Protein AF-A0A077MEY8-F1 (afdb_monomer)

Structure (mmCIF, N/CA/C/O backbone):
data_AF-A0A077MEY8-F1
#
_entry.id   AF-A0A077MEY8-F1
#
loop_
_atom_site.group_PDB
_atom_site.id
_atom_site.type_symbol
_atom_site.label_atom_id
_atom_site.label_alt_id
_atom_site.label_comp_id
_atom_site.label_asym_id
_atom_site.label_entity_id
_atom_site.label_seq_id
_atom_site.pdbx_PDB_ins_code
_atom_site.Cartn_x
_atom_site.Cartn_y
_atom_site.Cartn_z
_atom_site.occupancy
_atom_site.B_iso_or_equiv
_atom_site.auth_seq_id
_atom_site.auth_comp_id
_atom_site.auth_asym_id
_atom_site.auth_atom_id
_atom_site.pdbx_PDB_model_num
ATOM 1 N N . MET A 1 1 ? -68.584 -35.052 -58.920 1.00 39.81 1 MET A N 1
ATOM 2 C CA . MET A 1 1 ? -67.576 -35.785 -59.720 1.00 39.81 1 MET A CA 1
ATOM 3 C C . MET A 1 1 ? -66.866 -34.718 -60.552 1.00 39.81 1 MET A C 1
ATOM 5 O O . MET A 1 1 ? -67.579 -33.983 -61.213 1.00 39.81 1 MET A O 1
ATOM 9 N N . THR A 1 2 ? -65.559 -34.453 -60.459 1.00 39.47 2 THR A N 1
ATOM 10 C CA . THR A 1 2 ? -64.438 -35.268 -59.944 1.00 39.47 2 THR A CA 1
ATOM 11 C C . THR A 1 2 ? -63.287 -34.357 -59.454 1.00 39.47 2 THR A C 1
ATOM 13 O O . THR A 1 2 ? -63.097 -33.269 -59.985 1.00 39.47 2 THR A O 1
ATOM 16 N N . ARG A 1 3 ? -62.522 -34.797 -58.446 1.00 39.44 3 ARG A N 1
ATOM 17 C CA . ARG A 1 3 ? -61.187 -34.290 -58.014 1.00 39.44 3 ARG A CA 1
ATOM 18 C C . ARG A 1 3 ? -60.183 -35.446 -58.288 1.00 39.44 3 ARG A C 1
ATOM 20 O O . ARG A 1 3 ? -60.694 -36.564 -58.386 1.00 39.44 3 ARG A O 1
ATOM 27 N N . PRO A 1 4 ? -58.833 -35.302 -58.299 1.00 62.16 4 PRO A N 1
ATOM 28 C CA . PRO A 1 4 ? -57.996 -34.123 -57.996 1.00 62.16 4 PRO A CA 1
ATOM 29 C C . PRO A 1 4 ? -56.736 -33.936 -58.896 1.00 62.16 4 PRO A C 1
ATOM 31 O O . PRO A 1 4 ? -56.461 -34.767 -59.747 1.00 62.16 4 PRO A O 1
ATOM 34 N N . GLN A 1 5 ? -55.935 -32.880 -58.661 1.00 42.25 5 GLN A N 1
ATOM 35 C CA . GLN A 1 5 ? -54.498 -32.912 -58.265 1.00 42.25 5 GLN A CA 1
ATOM 36 C C . GLN A 1 5 ? -53.848 -31.508 -58.369 1.00 42.25 5 GLN A C 1
ATOM 38 O O . GLN A 1 5 ? -54.302 -30.672 -59.143 1.00 42.25 5 GLN A O 1
ATOM 43 N N . GLY A 1 6 ? -52.842 -31.236 -57.524 1.00 35.75 6 GLY A N 1
ATOM 44 C CA . GLY A 1 6 ? -51.977 -30.034 -57.566 1.00 35.75 6 GLY A CA 1
ATOM 45 C C . GLY A 1 6 ? -50.615 -30.340 -58.230 1.00 35.75 6 GLY A C 1
ATOM 46 O O . GLY A 1 6 ? -50.599 -31.279 -59.027 1.00 35.75 6 GLY A O 1
ATOM 47 N N . PRO A 1 7 ? -49.479 -29.673 -57.888 1.00 57.72 7 PRO A N 1
ATOM 48 C CA . PRO A 1 7 ? -49.226 -28.926 -56.640 1.00 57.72 7 PRO A CA 1
ATOM 49 C C . PRO A 1 7 ? -48.377 -27.618 -56.752 1.00 57.72 7 PRO A C 1
ATOM 51 O O . PRO A 1 7 ? -48.021 -27.193 -57.840 1.00 57.72 7 PRO A O 1
ATOM 54 N N . HIS A 1 8 ? -48.074 -27.026 -55.582 1.00 40.44 8 HIS A N 1
ATOM 55 C CA . HIS A 1 8 ? -46.965 -26.112 -55.204 1.00 40.44 8 HIS A CA 1
ATOM 56 C C . HIS A 1 8 ? -46.413 -25.047 -56.184 1.00 40.44 8 HIS A C 1
ATOM 58 O O . HIS A 1 8 ? -45.746 -25.384 -57.152 1.00 40.44 8 HIS A O 1
ATOM 64 N N . ASP A 1 9 ? -46.447 -23.773 -55.759 1.00 40.12 9 ASP A N 1
ATOM 65 C CA . ASP A 1 9 ? -45.249 -23.140 -55.160 1.00 40.12 9 ASP A CA 1
ATOM 66 C C . ASP A 1 9 ? -45.640 -22.027 -54.154 1.00 40.12 9 ASP A C 1
ATOM 68 O O . ASP A 1 9 ? -46.810 -21.639 -54.080 1.00 40.12 9 ASP A O 1
ATOM 72 N N . ALA A 1 10 ? -44.698 -21.567 -53.325 1.00 42.78 10 ALA A N 1
ATOM 73 C CA . ALA A 1 10 ? -44.913 -20.656 -52.200 1.00 42.78 10 ALA A CA 1
ATOM 74 C C . ALA A 1 10 ? -44.382 -19.230 -52.448 1.00 42.78 10 ALA A C 1
ATOM 76 O O . ALA A 1 10 ? -43.320 -19.030 -53.029 1.00 42.78 10 ALA A O 1
ATOM 77 N N . GLY A 1 11 ? -45.085 -18.225 -51.915 1.00 35.19 11 GLY A N 1
ATOM 78 C CA . GLY A 1 11 ? -44.657 -16.822 -51.933 1.00 35.19 11 GLY A CA 1
ATOM 79 C C . GLY A 1 11 ? -45.230 -16.059 -50.740 1.00 35.19 11 GLY A C 1
ATOM 80 O O . GLY A 1 11 ? -46.424 -15.777 -50.694 1.00 35.19 11 GLY A O 1
ATOM 81 N N . VAL A 1 12 ? -44.384 -15.763 -49.752 1.00 43.75 12 VAL A N 1
ATOM 82 C CA . VAL A 1 12 ? -44.770 -15.105 -48.491 1.00 43.75 12 VAL A CA 1
ATOM 83 C C . VAL A 1 12 ? -45.007 -13.602 -48.717 1.00 43.75 12 VAL A C 1
ATOM 85 O O . VAL A 1 12 ? -44.086 -12.925 -49.177 1.00 43.75 12 VAL A O 1
ATOM 88 N N . PRO A 1 13 ? -46.182 -13.037 -48.372 1.00 45.41 13 PRO A N 1
ATOM 89 C CA . PRO A 1 13 ? -46.386 -11.591 -48.391 1.00 45.41 13 PRO A CA 1
ATOM 90 C C . PRO A 1 13 ? -45.717 -10.927 -47.177 1.00 45.41 13 PRO A C 1
ATOM 92 O O . PRO A 1 13 ? -45.800 -11.418 -46.050 1.00 45.41 13 PRO A O 1
ATOM 95 N N . GLY A 1 14 ? -45.037 -9.803 -47.413 1.00 36.78 14 GLY A N 1
ATOM 96 C CA . GLY A 1 14 ? -44.231 -9.120 -46.402 1.00 36.78 14 GLY A CA 1
ATOM 97 C C . GLY A 1 14 ? -45.056 -8.485 -45.281 1.00 36.78 14 GLY A C 1
ATOM 98 O O . GLY A 1 14 ? -46.009 -7.751 -45.533 1.00 36.78 14 GLY A O 1
ATOM 99 N N . GLY A 1 15 ? -44.637 -8.714 -44.035 1.00 36.81 15 GLY A N 1
ATOM 100 C CA . GLY A 1 15 ? -45.127 -7.958 -42.887 1.00 36.81 15 GLY A CA 1
ATOM 101 C C . GLY A 1 15 ? -44.594 -6.526 -42.921 1.00 36.81 15 GLY A C 1
ATOM 102 O O . GLY A 1 15 ? -43.380 -6.315 -42.923 1.00 36.81 15 GLY A O 1
ATOM 103 N N . ALA A 1 16 ? -45.498 -5.546 -42.930 1.00 43.12 16 ALA A N 1
ATOM 104 C CA . ALA A 1 16 ? -45.137 -4.148 -42.741 1.00 43.12 16 ALA A CA 1
ATOM 105 C C . ALA A 1 16 ? -44.470 -3.978 -41.366 1.00 43.12 16 ALA A C 1
ATOM 107 O O . ALA A 1 16 ? -45.049 -4.335 -40.338 1.00 43.12 16 ALA A O 1
ATOM 108 N N . ARG A 1 17 ? -43.246 -3.438 -41.347 1.00 42.38 17 ARG A N 1
ATOM 109 C CA . ARG A 1 17 ? -42.623 -2.980 -40.102 1.00 42.38 17 ARG A CA 1
ATOM 110 C C . ARG A 1 17 ? -43.445 -1.811 -39.569 1.00 42.38 17 ARG A C 1
ATOM 112 O O . ARG A 1 17 ? -43.742 -0.889 -40.321 1.00 42.38 17 ARG A O 1
ATOM 119 N N . ALA A 1 18 ? -43.793 -1.860 -38.289 1.00 45.16 18 ALA A N 1
ATOM 120 C CA . ALA A 1 18 ? -44.336 -0.700 -37.603 1.00 45.16 18 ALA A CA 1
ATOM 121 C C . ALA A 1 18 ? -43.248 0.379 -37.510 1.00 45.16 18 ALA A C 1
ATOM 123 O O . ALA A 1 18 ? -42.134 0.086 -37.067 1.00 45.16 18 ALA A O 1
ATOM 124 N N . ASP A 1 19 ? -43.583 1.607 -37.906 1.00 44.72 19 ASP A N 1
ATOM 125 C CA . ASP A 1 19 ? -42.749 2.778 -37.655 1.00 44.72 19 ASP A CA 1
ATOM 126 C C . ASP A 1 19 ? -42.650 3.011 -36.144 1.00 44.72 19 ASP A C 1
ATOM 128 O O . ASP A 1 19 ? -43.574 3.501 -35.493 1.00 44.72 19 ASP A O 1
ATOM 132 N N . GLY A 1 20 ? -41.501 2.643 -35.580 1.00 39.84 20 GLY A N 1
ATOM 133 C CA . GLY A 1 20 ? -41.112 2.974 -34.215 1.00 39.84 20 GLY A CA 1
ATOM 134 C C . GLY A 1 20 ? -40.639 4.420 -34.109 1.00 39.84 20 GLY A C 1
ATOM 135 O O . GLY A 1 20 ? -39.506 4.654 -33.699 1.00 39.84 20 GLY A O 1
ATOM 136 N N . SER A 1 21 ? -41.481 5.383 -34.494 1.00 49.69 21 SER A N 1
ATOM 137 C CA . SER A 1 21 ? -41.225 6.814 -34.296 1.00 49.69 21 SER A CA 1
ATOM 138 C C . SER A 1 21 ? -41.346 7.173 -32.812 1.00 49.69 21 SER A C 1
ATOM 140 O O . SER A 1 21 ? -42.346 7.737 -32.367 1.00 49.69 21 SER A O 1
ATOM 142 N N . GLY A 1 22 ? -40.321 6.827 -32.031 1.00 50.56 22 GLY A N 1
ATOM 143 C CA . GLY A 1 22 ? -40.083 7.485 -30.751 1.00 50.56 22 GLY A CA 1
ATOM 144 C C . GLY A 1 22 ? -39.789 8.971 -30.996 1.00 50.56 22 GLY A C 1
ATOM 145 O O . GLY A 1 22 ? -39.171 9.293 -32.012 1.00 50.56 22 GLY A O 1
ATOM 146 N N . PRO A 1 23 ? -40.240 9.891 -30.126 1.00 54.31 23 PRO A N 1
ATOM 147 C CA . PRO A 1 23 ? -39.854 11.289 -30.245 1.00 54.31 23 PRO A CA 1
ATOM 148 C C . PRO A 1 23 ? -38.341 11.400 -30.035 1.00 54.31 23 PRO A C 1
ATOM 150 O O . PRO A 1 23 ? -37.854 11.043 -28.963 1.00 54.31 23 PRO A O 1
ATOM 153 N N . ASP A 1 24 ? -37.617 11.884 -31.049 1.00 59.00 24 ASP A N 1
ATOM 154 C CA . ASP A 1 24 ? -36.193 12.201 -30.935 1.00 59.00 24 ASP A CA 1
ATOM 155 C C . ASP A 1 24 ? -35.982 13.111 -29.722 1.00 59.00 24 ASP A C 1
ATOM 157 O O . ASP A 1 24 ? -36.523 14.221 -29.665 1.00 59.00 24 ASP A O 1
ATOM 161 N N . ASP A 1 25 ? -35.223 12.630 -28.738 1.00 70.56 25 ASP A N 1
ATOM 162 C CA . ASP A 1 25 ? -35.049 13.341 -27.478 1.00 70.56 25 ASP A CA 1
ATOM 163 C C . ASP A 1 25 ? -34.374 14.694 -27.785 1.00 70.56 25 ASP A C 1
ATOM 165 O O . ASP A 1 25 ? -33.268 14.713 -28.348 1.00 70.56 25 ASP A O 1
ATOM 169 N N . PRO A 1 26 ? -34.991 15.856 -27.478 1.00 78.62 26 PRO A N 1
ATOM 170 C CA . PRO A 1 26 ? -34.442 17.156 -27.876 1.00 78.62 26 PRO A CA 1
ATOM 171 C C . PRO A 1 26 ? -33.051 17.404 -27.276 1.00 78.62 26 PRO A C 1
ATOM 173 O O . PRO A 1 26 ? -32.261 18.174 -27.825 1.00 78.62 26 PRO A O 1
ATOM 176 N N . ILE A 1 27 ? -32.733 16.707 -26.180 1.00 71.62 27 ILE A N 1
ATOM 177 C CA . ILE A 1 27 ? -31.413 16.668 -25.551 1.00 71.62 27 ILE A CA 1
ATOM 178 C C . ILE A 1 27 ? -30.400 15.924 -26.434 1.00 71.62 27 ILE A C 1
ATOM 180 O O . ILE A 1 27 ? -29.293 16.420 -26.624 1.00 71.62 27 ILE A O 1
ATOM 184 N N . GLU A 1 28 ? -30.761 14.782 -27.024 1.00 75.62 28 GLU A N 1
ATOM 185 C CA . GLU A 1 28 ? -29.879 14.008 -27.908 1.00 75.62 28 GLU A CA 1
ATOM 186 C C . GLU A 1 28 ? -29.606 14.756 -29.222 1.00 75.62 28 GLU A C 1
ATOM 188 O O . GLU A 1 28 ? -28.460 14.845 -29.674 1.00 75.62 28 GLU A O 1
ATOM 193 N N . ALA A 1 29 ? -30.641 15.375 -29.800 1.00 80.56 29 ALA A N 1
ATOM 194 C CA . ALA A 1 29 ? -30.498 16.251 -30.960 1.00 80.56 29 ALA A CA 1
ATOM 195 C C . ALA A 1 29 ? -29.573 17.447 -30.660 1.00 80.56 29 ALA A C 1
ATOM 197 O O . ALA A 1 29 ? -28.694 17.768 -31.467 1.00 80.56 29 ALA A O 1
ATOM 198 N N . ALA A 1 30 ? -29.707 18.067 -29.481 1.00 77.50 30 ALA A N 1
ATOM 199 C CA . ALA A 1 30 ? -28.826 19.143 -29.034 1.00 77.50 30 ALA A CA 1
ATOM 200 C C . ALA A 1 30 ? -27.380 18.668 -28.800 1.00 77.50 30 ALA A C 1
ATOM 202 O O . ALA A 1 30 ? -26.448 19.348 -29.232 1.00 77.50 30 ALA A O 1
ATOM 203 N N . LEU A 1 31 ? -27.173 17.493 -28.190 1.00 83.38 31 LEU A N 1
ATOM 204 C CA . LEU A 1 31 ? -25.841 16.917 -27.958 1.00 83.38 31 LEU A CA 1
ATOM 205 C C . LEU A 1 31 ? -25.123 16.623 -29.282 1.00 83.38 31 LEU A C 1
ATOM 207 O O . LEU A 1 31 ? -23.970 17.009 -29.475 1.00 83.38 31 LEU A O 1
ATOM 211 N N . ARG A 1 32 ? -25.831 16.002 -30.233 1.00 86.94 32 ARG A N 1
ATOM 212 C CA . ARG A 1 32 ? -25.331 15.707 -31.583 1.00 86.94 32 ARG A CA 1
ATOM 213 C C . ARG A 1 32 ? -24.993 16.991 -32.352 1.00 86.94 32 ARG A C 1
ATOM 215 O O . ARG A 1 32 ? -23.977 17.042 -33.049 1.00 86.94 32 ARG A O 1
ATOM 222 N N . ALA A 1 33 ? -25.794 18.047 -32.195 1.00 89.56 33 ALA A N 1
ATOM 223 C CA . ALA A 1 33 ? -25.545 19.361 -32.793 1.00 89.56 33 ALA A CA 1
ATOM 224 C C . ALA A 1 33 ? -24.395 20.143 -32.124 1.00 89.56 33 ALA A C 1
ATOM 226 O O . ALA A 1 33 ? -23.764 20.972 -32.782 1.00 89.56 33 ALA A O 1
ATOM 227 N N . ALA A 1 34 ? -24.114 19.899 -30.841 1.00 88.25 34 ALA A N 1
ATOM 228 C CA . ALA A 1 34 ? -22.966 20.466 -30.136 1.00 88.25 34 ALA A CA 1
ATOM 229 C C . ALA A 1 34 ? -21.663 19.763 -30.551 1.00 88.25 34 ALA A C 1
ATOM 231 O O . ALA A 1 34 ? -20.746 20.421 -31.039 1.00 88.25 34 ALA A O 1
ATOM 232 N N . LEU A 1 35 ? -21.622 18.427 -30.474 1.00 88.94 35 LEU A N 1
ATOM 233 C CA . LEU A 1 35 ? -20.447 17.617 -30.823 1.00 88.94 35 LEU A CA 1
ATOM 234 C C . LEU A 1 35 ? -20.012 17.799 -32.284 1.00 88.94 35 LEU A C 1
ATOM 236 O O . LEU A 1 35 ? -18.824 17.930 -32.560 1.00 88.94 35 LEU A O 1
ATOM 240 N N . SER A 1 36 ? -20.960 17.863 -33.226 1.00 90.38 36 SER A N 1
ATOM 241 C CA . SER A 1 36 ? -20.650 18.121 -34.644 1.00 90.38 36 SER A CA 1
ATOM 242 C C . SER A 1 36 ? -20.097 19.530 -34.892 1.00 90.38 36 SER A C 1
ATOM 244 O O . SER A 1 36 ? -19.221 19.704 -35.738 1.00 90.38 36 SER A O 1
ATOM 246 N N . ARG A 1 37 ? -20.554 20.532 -34.131 1.00 89.69 37 ARG A N 1
ATOM 247 C CA . ARG A 1 37 ? -20.052 21.912 -34.204 1.00 89.69 37 ARG A CA 1
ATOM 248 C C . ARG A 1 37 ? -18.657 22.048 -33.596 1.00 89.69 37 ARG A C 1
ATOM 250 O O . ARG A 1 37 ? -17.832 22.772 -34.143 1.00 89.69 37 ARG A O 1
ATOM 257 N N . GLU A 1 38 ? -18.387 21.336 -32.506 1.00 80.25 38 GLU A N 1
ATOM 258 C CA . GLU A 1 38 ? -17.069 21.309 -31.871 1.00 80.25 38 GLU A CA 1
ATOM 259 C C . GLU A 1 38 ? -16.050 20.542 -32.726 1.00 80.25 38 GLU A C 1
ATOM 261 O O . GLU A 1 38 ? -14.979 21.075 -33.016 1.00 80.25 38 GLU A O 1
ATOM 266 N N . ALA A 1 39 ? -16.420 19.378 -33.270 1.00 86.00 39 ALA A N 1
ATOM 267 C CA . ALA A 1 39 ? -15.600 18.645 -34.238 1.00 86.00 39 ALA A CA 1
ATOM 268 C C . ALA A 1 39 ? -15.259 19.484 -35.486 1.00 86.00 39 ALA A C 1
ATOM 270 O O . ALA A 1 39 ? -14.114 19.479 -35.931 1.00 86.00 39 ALA A O 1
ATOM 271 N N . ALA A 1 40 ? -16.211 20.265 -36.012 1.00 84.56 40 ALA A N 1
ATOM 272 C CA . ALA A 1 40 ? -15.977 21.179 -37.134 1.00 84.56 40 ALA A CA 1
ATOM 273 C C . ALA A 1 40 ? -15.086 22.389 -36.781 1.00 84.56 40 ALA A C 1
ATOM 275 O O . ALA A 1 40 ? -14.578 23.054 -37.683 1.00 84.56 40 ALA A O 1
ATOM 276 N N . SER A 1 41 ? -14.890 22.689 -35.492 1.00 81.88 41 SER A N 1
ATOM 277 C CA . SER A 1 41 ? -14.005 23.770 -35.039 1.00 81.88 41 SER A CA 1
ATOM 278 C C . SER A 1 41 ? -12.533 23.340 -34.946 1.00 81.88 41 SER A C 1
ATOM 280 O O . SER A 1 41 ? -11.631 24.177 -35.038 1.00 81.88 41 SER A O 1
ATOM 282 N N . ILE A 1 42 ? -12.271 22.033 -34.830 1.00 72.69 42 ILE A N 1
ATOM 283 C CA . ILE A 1 42 ? -10.922 21.467 -34.787 1.00 72.69 42 ILE A CA 1
ATOM 284 C C . ILE A 1 42 ? -10.371 21.387 -36.214 1.00 72.69 42 ILE A C 1
ATOM 286 O O . ILE A 1 42 ? -10.623 20.439 -36.952 1.00 72.69 42 ILE A O 1
ATOM 290 N N . THR A 1 43 ? -9.575 22.384 -36.600 1.00 66.12 43 THR A N 1
ATOM 291 C CA . THR A 1 43 ? -8.795 22.344 -37.846 1.00 66.12 43 THR A CA 1
ATOM 292 C C . THR A 1 43 ? -7.426 21.710 -37.568 1.00 66.12 43 THR A C 1
ATOM 294 O O . THR A 1 43 ? -6.644 22.301 -36.817 1.00 66.12 43 THR A O 1
ATOM 297 N N . PRO A 1 44 ? -7.081 20.542 -38.149 1.00 60.78 44 PRO A N 1
ATOM 298 C CA . PRO A 1 44 ? -5.757 19.951 -37.978 1.00 60.78 44 PRO A CA 1
ATOM 299 C C . PRO A 1 44 ? -4.684 20.851 -38.602 1.00 60.78 44 PRO A C 1
ATOM 301 O O . PRO A 1 44 ? -4.645 21.043 -39.815 1.00 60.78 44 PRO A O 1
ATOM 304 N N . GLY A 1 45 ? -3.809 21.419 -37.771 1.00 66.12 45 GLY A N 1
ATOM 305 C CA . GLY A 1 45 ? -2.662 22.192 -38.247 1.00 66.12 45 GLY A CA 1
ATOM 306 C C . GLY A 1 45 ? -1.557 21.274 -38.770 1.00 66.12 45 GLY A C 1
ATOM 307 O O . GLY A 1 45 ? -1.204 20.298 -38.107 1.00 66.12 45 GLY A O 1
ATOM 308 N N . ASP A 1 46 ? -0.975 21.603 -39.925 1.00 63.12 46 ASP A N 1
ATOM 309 C CA . ASP A 1 46 ? 0.094 20.811 -40.546 1.00 63.12 46 ASP A CA 1
ATOM 310 C C . ASP A 1 46 ? 1.433 20.964 -39.794 1.00 63.12 46 ASP A C 1
ATOM 312 O O . ASP A 1 46 ? 2.315 21.747 -40.150 1.00 63.12 46 ASP A O 1
ATOM 316 N N . ARG A 1 47 ? 1.576 20.216 -38.694 1.00 63.81 47 ARG A N 1
ATOM 317 C CA . ARG A 1 47 ? 2.785 20.198 -37.849 1.00 63.81 47 ARG A CA 1
ATOM 318 C C . ARG A 1 47 ? 3.888 19.276 -38.375 1.00 63.81 47 ARG A C 1
ATOM 320 O O . ARG A 1 47 ? 4.937 19.145 -37.743 1.00 63.81 47 ARG A O 1
ATOM 327 N N . LEU A 1 48 ? 3.693 18.640 -39.530 1.00 71.44 48 LEU A N 1
ATOM 328 C CA . LEU A 1 48 ? 4.604 17.616 -40.042 1.00 71.44 48 LEU A CA 1
ATOM 329 C C . LEU A 1 48 ? 5.979 18.197 -40.429 1.00 71.44 48 LEU A C 1
ATOM 331 O O . LEU A 1 48 ? 7.004 17.522 -40.302 1.00 71.44 48 LEU A O 1
ATOM 335 N N . ALA A 1 49 ? 6.024 19.478 -40.811 1.00 66.88 49 ALA A N 1
ATOM 336 C CA . ALA A 1 49 ? 7.264 20.224 -41.026 1.00 66.88 49 ALA A CA 1
ATOM 337 C C . ALA A 1 49 ? 8.035 20.525 -39.719 1.00 66.88 49 ALA A C 1
ATOM 339 O O . ALA A 1 49 ? 9.264 20.448 -39.710 1.00 66.88 49 ALA A O 1
ATOM 340 N N . GLU A 1 50 ? 7.339 20.814 -38.611 1.00 67.38 50 GLU A N 1
ATOM 341 C CA . GLU A 1 50 ? 7.960 21.091 -37.302 1.00 67.38 50 GLU A CA 1
ATOM 342 C C . GLU A 1 50 ? 8.580 19.824 -36.690 1.00 67.38 50 GLU A C 1
ATOM 344 O O . GLU A 1 50 ? 9.683 19.853 -36.144 1.00 67.38 50 GLU A O 1
ATOM 349 N N . VAL A 1 51 ? 7.902 18.680 -36.830 1.00 63.28 51 VAL A N 1
ATOM 350 C CA . VAL A 1 51 ? 8.433 17.388 -36.368 1.00 63.28 51 VAL A CA 1
ATOM 351 C C . VAL A 1 51 ? 9.691 17.003 -37.158 1.00 63.28 51 VAL A C 1
ATOM 353 O O . VAL A 1 51 ? 10.689 16.589 -36.567 1.00 63.28 51 VAL A O 1
ATOM 356 N N . ARG A 1 52 ? 9.696 17.202 -38.485 1.00 73.31 52 ARG A N 1
ATOM 357 C CA . ARG A 1 52 ? 10.867 16.912 -39.333 1.00 73.31 52 ARG A CA 1
ATOM 358 C C . ARG A 1 52 ? 12.059 17.832 -39.052 1.00 73.31 52 ARG A C 1
ATOM 360 O O . ARG A 1 52 ? 13.189 17.346 -39.018 1.00 73.31 52 ARG A O 1
ATOM 367 N N . SER A 1 53 ? 11.843 19.129 -38.817 1.00 57.88 53 SER A N 1
ATOM 368 C CA . SER A 1 53 ? 12.946 20.044 -38.484 1.00 57.88 53 SER A CA 1
ATOM 369 C C . SER A 1 53 ? 13.589 19.700 -37.135 1.00 57.88 53 SER A C 1
ATOM 371 O O . SER A 1 53 ? 14.816 19.679 -37.037 1.00 57.88 53 SER A O 1
ATOM 373 N N . ARG A 1 54 ? 12.787 19.323 -36.128 1.00 62.59 54 ARG A N 1
ATOM 374 C CA . ARG A 1 54 ? 13.280 18.887 -34.809 1.00 62.59 54 ARG A CA 1
ATOM 375 C C . ARG A 1 54 ? 14.041 17.548 -34.870 1.00 62.59 54 ARG A C 1
ATOM 377 O O . ARG A 1 54 ? 14.983 17.365 -34.108 1.00 62.59 54 ARG A O 1
ATOM 384 N N . ALA A 1 55 ? 13.702 16.657 -35.806 1.00 64.12 55 ALA A N 1
ATOM 385 C CA . ALA A 1 55 ? 14.368 15.360 -35.995 1.00 64.12 55 ALA A CA 1
ATOM 386 C C . ALA A 1 55 ? 15.722 15.410 -36.741 1.00 64.12 55 ALA A C 1
ATOM 388 O O . ALA A 1 55 ? 16.452 14.422 -36.726 1.00 64.12 55 ALA A O 1
ATOM 389 N N . THR A 1 56 ? 16.070 16.526 -37.399 1.00 58.31 56 THR A N 1
ATOM 390 C CA . THR A 1 56 ? 17.241 16.600 -38.309 1.00 58.31 56 THR A CA 1
ATOM 391 C C . THR A 1 56 ? 18.398 17.455 -37.754 1.00 58.31 56 THR A C 1
ATOM 393 O O . THR A 1 56 ? 19.356 17.754 -38.464 1.00 58.31 56 THR A O 1
ATOM 396 N N . ALA A 1 57 ? 18.339 17.877 -36.486 1.00 50.91 57 ALA A N 1
ATOM 397 C CA . ALA A 1 57 ? 19.377 18.708 -35.873 1.00 50.91 57 ALA A CA 1
ATOM 398 C C . ALA A 1 57 ? 20.634 17.880 -35.500 1.00 50.91 57 ALA A C 1
ATOM 400 O O . ALA A 1 57 ? 20.529 16.950 -34.698 1.00 50.91 57 ALA A O 1
ATOM 401 N N . PRO A 1 58 ? 21.835 18.199 -36.026 1.00 46.03 58 PRO A N 1
ATOM 402 C CA . PRO A 1 58 ? 23.049 17.446 -35.718 1.00 46.03 58 PRO A CA 1
ATOM 403 C C . PRO A 1 58 ? 23.566 17.743 -34.302 1.00 46.03 58 PRO A C 1
ATOM 405 O O . PRO A 1 58 ? 23.765 18.897 -33.918 1.00 46.03 58 PRO A O 1
ATOM 408 N N . VAL A 1 59 ? 23.846 16.688 -33.534 1.00 50.66 59 VAL A N 1
ATOM 409 C CA . VAL A 1 59 ? 24.427 16.788 -32.187 1.00 50.66 59 VAL A CA 1
ATOM 410 C C . VAL A 1 59 ? 25.921 17.112 -32.284 1.00 50.66 59 VAL A C 1
ATOM 412 O O . VAL A 1 59 ? 26.699 16.349 -32.854 1.00 50.66 59 VAL A O 1
ATOM 415 N N . ALA A 1 60 ? 26.340 18.240 -31.707 1.00 42.22 60 ALA A N 1
ATOM 416 C CA . ALA A 1 60 ? 27.744 18.649 -31.690 1.00 42.22 60 ALA A CA 1
ATOM 417 C C . ALA A 1 60 ? 28.591 17.781 -30.727 1.00 42.22 60 ALA A C 1
ATOM 419 O O . ALA A 1 60 ? 28.146 17.495 -29.611 1.00 42.22 60 ALA A O 1
ATOM 420 N N . PRO A 1 61 ? 29.832 17.400 -31.096 1.00 40.81 61 PRO A N 1
ATOM 421 C CA . PRO A 1 61 ? 30.678 16.556 -30.258 1.00 40.81 61 PRO A CA 1
ATOM 422 C C . PRO A 1 61 ? 31.223 17.332 -29.050 1.00 40.81 61 PRO A C 1
ATOM 424 O O . PRO A 1 61 ? 31.908 18.347 -29.198 1.00 40.81 61 PRO A O 1
ATOM 427 N N . ARG A 1 62 ? 30.966 16.834 -27.835 1.00 38.41 62 ARG A N 1
ATOM 428 C CA . ARG A 1 62 ? 31.538 17.391 -26.600 1.00 38.41 62 ARG A CA 1
ATOM 429 C C . ARG A 1 62 ? 32.905 16.768 -26.307 1.00 38.41 62 ARG A C 1
ATOM 431 O O . ARG A 1 62 ? 33.041 15.550 -26.247 1.00 38.41 62 ARG A O 1
ATOM 438 N N . ARG A 1 63 ? 33.917 17.622 -26.120 1.00 34.84 63 ARG A N 1
ATOM 439 C CA . ARG A 1 63 ? 35.278 17.225 -25.724 1.00 34.84 63 ARG A CA 1
ATOM 440 C C . ARG A 1 63 ? 35.295 16.672 -24.298 1.00 34.84 63 ARG A C 1
ATOM 442 O O . ARG A 1 63 ? 34.626 17.205 -23.418 1.00 34.84 63 ARG A O 1
ATOM 449 N N . SER A 1 64 ? 36.106 15.642 -24.086 1.00 43.47 64 SER A N 1
ATOM 450 C CA . SER A 1 64 ? 36.339 15.001 -22.794 1.00 43.47 64 SER A CA 1
ATOM 451 C C . SER A 1 64 ? 37.214 15.851 -21.870 1.00 43.47 64 SER A C 1
ATOM 453 O O . SER A 1 64 ? 38.272 16.330 -22.276 1.00 43.47 64 SER A O 1
ATOM 455 N N . TRP A 1 65 ? 36.812 15.961 -20.604 1.00 28.98 65 TRP A N 1
ATOM 456 C CA . TRP A 1 65 ? 37.699 16.260 -19.477 1.00 28.98 65 TRP A CA 1
ATOM 457 C C . TRP A 1 65 ? 37.494 15.177 -18.412 1.00 28.98 65 TRP A C 1
ATOM 459 O O . TRP A 1 65 ? 36.368 14.746 -18.169 1.00 28.98 65 TRP A O 1
ATOM 469 N N . LEU A 1 66 ? 38.599 14.689 -17.853 1.00 40.72 66 LEU A N 1
ATOM 470 C CA . LEU A 1 66 ? 38.645 13.604 -16.870 1.00 40.72 66 LEU A CA 1
ATOM 471 C C . LEU A 1 66 ? 38.725 14.165 -15.441 1.00 40.72 66 LEU A C 1
ATOM 473 O O . LEU A 1 66 ? 39.203 15.281 -15.253 1.00 40.72 66 LEU A O 1
ATOM 477 N N . LEU A 1 67 ? 38.402 13.298 -14.469 1.00 46.06 67 LEU A N 1
ATOM 478 C CA . LEU A 1 67 ? 38.529 13.468 -13.007 1.00 46.06 67 LEU A CA 1
ATOM 479 C C . LEU A 1 67 ? 37.462 14.374 -12.347 1.00 46.06 67 LEU A C 1
ATOM 481 O O . LEU A 1 67 ? 37.110 15.409 -12.896 1.00 46.06 67 LEU A O 1
ATOM 485 N N . ALA A 1 68 ? 36.955 14.100 -11.137 1.00 36.25 68 ALA A N 1
ATOM 486 C CA . ALA A 1 68 ? 36.873 12.868 -10.330 1.00 36.25 68 ALA A CA 1
ATOM 487 C C . ALA A 1 68 ? 35.907 13.111 -9.135 1.00 36.25 68 ALA A C 1
ATOM 489 O O . ALA A 1 68 ? 35.578 14.258 -8.853 1.00 36.25 68 ALA A O 1
ATOM 490 N N . LEU A 1 69 ? 35.576 12.042 -8.389 1.00 38.06 69 LEU A N 1
ATOM 491 C CA . LEU A 1 69 ? 34.960 12.019 -7.041 1.00 38.06 69 LEU A CA 1
ATOM 492 C C . LEU A 1 69 ? 33.451 12.337 -6.898 1.00 38.06 69 LEU A C 1
ATOM 494 O O . LEU A 1 69 ? 33.040 13.487 -6.852 1.00 38.06 69 LEU A O 1
ATOM 498 N N . GLY A 1 70 ? 32.686 11.286 -6.572 1.00 31.48 70 GLY A N 1
ATOM 499 C CA . GLY A 1 70 ? 31.856 11.288 -5.359 1.00 31.48 70 GLY A CA 1
ATOM 500 C C . GLY A 1 70 ? 30.388 11.736 -5.442 1.00 31.48 70 GLY A C 1
ATOM 501 O O . GLY A 1 70 ? 30.090 12.921 -5.503 1.00 31.48 70 GLY A O 1
ATOM 502 N N . SER A 1 71 ? 29.499 10.770 -5.177 1.00 30.25 71 SER A N 1
ATOM 503 C CA . SER A 1 71 ? 28.108 10.904 -4.695 1.00 30.25 71 SER A CA 1
ATOM 504 C C . SER A 1 71 ? 26.973 11.288 -5.666 1.00 30.25 71 SER A C 1
ATOM 506 O O . SER A 1 71 ? 27.071 12.217 -6.454 1.00 30.25 71 SER A O 1
ATOM 508 N N . ALA A 1 72 ? 25.864 10.562 -5.460 1.00 33.88 72 ALA A N 1
ATOM 509 C CA . ALA A 1 72 ? 24.451 10.901 -5.668 1.00 33.88 72 ALA A CA 1
ATOM 510 C C . ALA A 1 72 ? 23.891 11.210 -7.078 1.00 33.88 72 ALA A C 1
ATOM 512 O O . ALA A 1 72 ? 24.445 11.937 -7.890 1.00 33.88 72 ALA A O 1
ATOM 513 N N . ALA A 1 73 ? 22.699 10.642 -7.293 1.00 36.31 73 ALA A N 1
ATOM 514 C CA . ALA A 1 73 ? 21.781 10.769 -8.422 1.00 36.31 73 ALA A CA 1
ATOM 515 C C . ALA A 1 73 ? 21.818 12.091 -9.217 1.00 36.31 73 ALA A C 1
ATOM 517 O O . ALA A 1 73 ? 21.561 13.168 -8.684 1.00 36.31 73 ALA A O 1
ATOM 518 N N . ALA A 1 74 ? 21.977 11.966 -10.538 1.00 28.61 74 ALA A N 1
ATOM 519 C CA . ALA A 1 74 ? 21.781 13.045 -11.502 1.00 28.61 74 ALA A CA 1
ATOM 520 C C . ALA A 1 74 ? 20.725 12.650 -12.551 1.00 28.61 74 ALA A C 1
ATOM 522 O O . ALA A 1 74 ? 21.055 12.215 -13.653 1.00 28.61 74 ALA A O 1
ATOM 523 N N . VAL A 1 75 ? 19.442 12.833 -12.218 1.00 36.31 75 VAL A N 1
ATOM 524 C CA . VAL A 1 75 ? 18.395 12.983 -13.242 1.00 36.31 75 VAL A CA 1
ATOM 525 C C . VAL A 1 75 ? 18.493 14.417 -13.761 1.00 36.31 75 VAL A C 1
ATOM 527 O O . VAL A 1 75 ? 18.519 15.367 -12.979 1.00 36.31 75 VAL A O 1
ATOM 530 N N . GLY A 1 76 ? 18.648 14.577 -15.075 1.00 30.92 76 GLY A N 1
ATOM 531 C CA . GLY A 1 76 ? 19.037 15.852 -15.673 1.00 30.92 76 GLY A CA 1
ATOM 532 C C . GLY A 1 76 ? 17.979 16.946 -15.530 1.00 30.92 76 GLY A C 1
ATOM 533 O O . GLY A 1 76 ? 16.878 16.823 -16.059 1.00 30.92 76 GLY A O 1
ATOM 534 N N . ALA A 1 77 ? 18.347 18.062 -14.901 1.00 31.62 77 ALA A N 1
ATOM 535 C CA . ALA A 1 77 ? 17.557 19.285 -14.954 1.00 31.62 77 ALA A CA 1
ATOM 536 C C . ALA A 1 77 ? 17.595 19.882 -16.373 1.00 31.62 77 ALA A C 1
ATOM 538 O O . ALA A 1 77 ? 18.657 20.286 -16.855 1.00 31.62 77 ALA A O 1
ATOM 539 N N . ILE A 1 78 ? 16.435 19.986 -17.025 1.00 39.06 78 ILE A N 1
ATOM 540 C CA . ILE A 1 78 ? 16.256 20.818 -18.220 1.00 39.06 78 ILE A CA 1
ATOM 541 C C . ILE A 1 78 ? 15.595 22.129 -17.799 1.00 39.06 78 ILE A C 1
ATOM 543 O O . ILE A 1 78 ? 14.544 22.152 -17.164 1.00 39.06 78 ILE A O 1
ATOM 547 N N . VAL A 1 79 ? 16.242 23.235 -18.165 1.00 34.50 79 VAL A N 1
ATOM 548 C CA . VAL A 1 79 ? 15.759 24.596 -17.922 1.00 34.50 79 VAL A CA 1
ATOM 549 C C . VAL A 1 79 ? 14.487 24.843 -18.731 1.00 34.50 79 VAL A C 1
ATOM 551 O O . VAL A 1 79 ? 14.529 24.837 -19.960 1.00 34.50 79 VAL A O 1
ATOM 554 N N . VAL A 1 80 ? 13.383 25.154 -18.049 1.00 34.41 80 VAL A N 1
ATOM 555 C CA . VAL A 1 80 ? 12.194 25.751 -18.669 1.00 34.41 80 VAL A CA 1
ATOM 556 C C . VAL A 1 80 ? 12.080 27.195 -18.193 1.00 34.41 80 VAL A C 1
ATOM 558 O O . VAL A 1 80 ? 11.801 27.464 -17.027 1.00 34.41 80 VAL A O 1
ATOM 561 N N . GLY A 1 81 ? 12.328 28.133 -19.108 1.00 26.12 81 GLY A N 1
ATOM 562 C CA . GLY A 1 81 ? 12.062 29.551 -18.878 1.00 26.12 81 GLY A CA 1
ATOM 563 C C . GLY A 1 81 ? 10.556 29.798 -18.797 1.00 26.12 81 GLY A C 1
ATOM 564 O O . GLY A 1 81 ? 9.802 29.325 -19.645 1.00 26.12 81 GLY A O 1
ATOM 565 N N . GLY A 1 82 ? 10.116 30.522 -17.770 1.00 25.83 82 GLY A N 1
ATOM 566 C CA . GLY A 1 82 ? 8.696 30.772 -17.544 1.00 25.83 82 GLY A CA 1
ATOM 567 C C . GLY A 1 82 ? 8.087 31.752 -18.547 1.00 25.83 82 GLY A C 1
ATOM 568 O O . GLY A 1 82 ? 8.671 32.790 -18.853 1.00 25.83 82 GLY A O 1
ATOM 569 N N . ILE A 1 83 ? 6.856 31.465 -18.970 1.00 30.91 83 ILE A N 1
ATOM 570 C CA . ILE A 1 83 ? 5.912 32.472 -19.462 1.00 30.91 83 ILE A CA 1
ATOM 571 C C . ILE A 1 83 ? 4.693 32.400 -18.547 1.00 30.91 83 ILE A C 1
ATOM 573 O O . ILE A 1 83 ? 4.015 31.377 -18.480 1.00 30.91 83 ILE A O 1
ATOM 577 N N . ALA A 1 84 ? 4.434 33.482 -17.816 1.00 29.22 84 ALA A N 1
ATOM 578 C CA . ALA A 1 84 ? 3.255 33.594 -16.973 1.00 29.22 84 ALA A CA 1
ATOM 579 C C . ALA A 1 84 ? 2.030 33.953 -17.827 1.00 29.22 84 ALA A C 1
ATOM 581 O O . ALA A 1 84 ? 2.046 34.947 -18.553 1.00 29.22 84 ALA A O 1
ATOM 582 N N . ALA A 1 85 ? 0.949 33.189 -17.683 1.00 29.56 85 ALA A N 1
ATOM 583 C CA . ALA A 1 85 ? -0.382 33.557 -18.153 1.00 29.56 85 ALA A CA 1
ATOM 584 C C . ALA A 1 85 ? -1.377 33.340 -17.007 1.00 29.56 85 ALA A C 1
ATOM 586 O O . ALA A 1 85 ? -1.340 32.321 -16.319 1.00 29.56 85 ALA A O 1
ATOM 587 N N . ALA A 1 86 ? -2.206 34.347 -16.746 1.00 33.12 86 ALA A N 1
ATOM 588 C CA . ALA A 1 86 ? -3.045 34.398 -15.556 1.00 33.12 86 ALA A CA 1
ATOM 589 C C . ALA A 1 86 ? -4.233 33.430 -15.629 1.00 33.12 86 ALA A C 1
ATOM 591 O O . ALA A 1 86 ? -4.848 33.285 -16.682 1.00 33.12 86 ALA A O 1
ATOM 592 N N . ASN A 1 87 ? -4.653 32.910 -14.474 1.00 27.28 87 ASN A N 1
ATOM 593 C CA . ASN A 1 87 ? -6.041 32.505 -14.278 1.00 27.28 87 ASN A CA 1
ATOM 594 C C . ASN A 1 87 ? -6.551 32.990 -12.917 1.00 27.28 87 ASN A C 1
ATOM 596 O O . ASN A 1 87 ? -5.884 32.843 -11.894 1.00 27.28 87 ASN A O 1
ATOM 600 N N . ARG A 1 88 ? -7.725 33.628 -12.928 1.00 29.42 88 ARG A N 1
ATOM 601 C CA . ARG A 1 88 ? -8.433 34.086 -11.723 1.00 29.42 88 ARG A CA 1
ATOM 602 C C . ARG A 1 88 ? -9.369 32.973 -11.234 1.00 29.42 88 ARG A C 1
ATOM 604 O O . ARG A 1 88 ? -9.879 32.228 -12.067 1.00 29.42 88 ARG A O 1
ATOM 611 N N . PRO A 1 89 ? -9.645 32.872 -9.923 1.00 26.98 89 PRO A N 1
ATOM 612 C CA . PRO A 1 89 ? -10.586 31.883 -9.410 1.00 26.98 89 PRO A CA 1
ATOM 613 C C . PRO A 1 89 ? -12.024 32.207 -9.837 1.00 26.98 89 PRO A C 1
ATOM 615 O O . PRO A 1 89 ? -12.482 33.343 -9.700 1.00 26.98 89 PRO A O 1
ATOM 618 N N . TRP A 1 90 ? -12.751 31.187 -10.294 1.00 27.20 90 TRP A N 1
ATOM 619 C CA . TRP A 1 90 ? -14.209 31.212 -10.395 1.00 27.20 90 TRP A CA 1
ATOM 620 C C . TRP A 1 90 ? -14.803 30.660 -9.094 1.00 27.20 90 TRP A C 1
ATOM 622 O O . TRP A 1 90 ? -14.534 29.518 -8.724 1.00 27.20 90 TRP A O 1
ATOM 632 N N . ALA A 1 91 ? -15.597 31.473 -8.398 1.00 31.20 91 ALA A N 1
ATOM 633 C CA . ALA A 1 91 ? -16.351 31.057 -7.218 1.00 31.20 91 ALA A CA 1
ATOM 634 C C . ALA A 1 91 ? -17.810 30.740 -7.607 1.00 31.20 91 ALA A C 1
ATOM 636 O O . ALA A 1 91 ? -18.378 31.455 -8.436 1.00 31.20 91 ALA A O 1
ATOM 637 N N . PRO A 1 92 ? -18.438 29.701 -7.028 1.00 35.34 92 PRO A N 1
ATOM 638 C CA . PRO A 1 92 ? -19.799 29.311 -7.381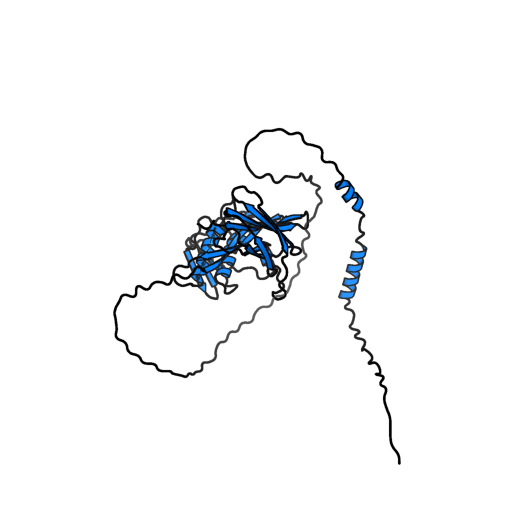 1.00 35.34 92 PRO A CA 1
ATOM 639 C C . PRO A 1 92 ? -20.853 30.219 -6.718 1.00 35.34 92 PRO A C 1
ATOM 641 O O . PRO A 1 92 ? -20.691 30.594 -5.553 1.00 35.34 92 PRO A O 1
ATOM 644 N N . PRO A 1 93 ? -21.978 30.524 -7.391 1.00 32.19 93 PRO A N 1
ATOM 645 C CA . PRO A 1 93 ? -23.161 31.051 -6.724 1.00 32.19 93 PRO A CA 1
ATOM 646 C C . PRO A 1 93 ? -23.883 29.917 -5.980 1.00 32.19 93 PRO A C 1
ATOM 648 O O . PRO A 1 93 ? -24.183 28.871 -6.553 1.00 32.19 93 PRO A O 1
ATOM 651 N N . GLY A 1 94 ? -24.161 30.124 -4.694 1.00 28.23 94 GLY A N 1
ATOM 652 C CA . GLY A 1 94 ? -24.936 29.184 -3.885 1.00 28.23 94 GLY A CA 1
ATOM 653 C C . GLY A 1 94 ? -26.451 29.348 -4.046 1.00 28.23 94 GLY A C 1
ATOM 654 O O . GLY A 1 94 ? -26.940 30.377 -4.510 1.00 28.23 94 GLY A O 1
ATOM 655 N N . GLY A 1 95 ? -27.193 28.349 -3.570 1.00 27.38 95 GLY A N 1
ATOM 656 C CA . GLY A 1 95 ? -28.641 28.404 -3.387 1.00 27.38 95 GLY A CA 1
ATOM 657 C C . GLY A 1 95 ? -29.094 27.349 -2.377 1.00 27.38 95 GLY A C 1
ATOM 658 O O . GLY A 1 95 ? -28.802 26.169 -2.552 1.00 27.38 95 GLY A O 1
ATOM 659 N N . GLY A 1 96 ? -29.789 27.771 -1.313 1.00 26.98 96 GLY A N 1
ATOM 660 C CA . GLY A 1 96 ? -30.613 26.859 -0.502 1.00 26.98 96 GLY A CA 1
ATOM 661 C C . GLY A 1 96 ? -31.822 26.365 -1.316 1.00 26.98 96 GLY A C 1
ATOM 662 O O . GLY A 1 96 ? -32.023 26.795 -2.446 1.00 26.98 96 GLY A O 1
ATOM 663 N N . VAL A 1 97 ? -32.703 25.498 -0.825 1.00 28.11 97 VAL A N 1
ATOM 664 C CA . VAL A 1 97 ? -33.203 25.299 0.547 1.00 28.11 97 VAL A CA 1
ATOM 665 C C . VAL A 1 97 ? -33.916 23.938 0.630 1.00 28.11 97 VAL A C 1
ATOM 667 O O . VAL A 1 97 ? -34.346 23.420 -0.396 1.00 28.11 97 VAL A O 1
ATOM 670 N N . GLY A 1 98 ? -34.137 23.395 1.835 1.00 28.14 98 GLY A N 1
ATOM 671 C CA . GLY A 1 98 ? -35.087 22.283 2.025 1.00 28.14 98 GLY A CA 1
ATOM 672 C C . GLY A 1 98 ? -34.753 21.353 3.189 1.00 28.14 98 GLY A C 1
ATOM 673 O O . GLY A 1 98 ? -34.041 20.372 3.018 1.00 28.14 98 GLY A O 1
ATOM 674 N N . ALA A 1 99 ? -35.289 21.640 4.376 1.00 31.25 99 ALA A N 1
ATOM 675 C CA . ALA A 1 99 ? -35.212 20.739 5.527 1.00 31.25 99 ALA A CA 1
ATOM 676 C C . ALA A 1 99 ? -36.394 19.754 5.546 1.00 31.25 99 ALA A C 1
ATOM 678 O O . ALA A 1 99 ? -37.509 20.163 5.225 1.00 31.25 99 ALA A O 1
ATOM 679 N N . SER A 1 100 ? -36.179 18.509 6.002 1.00 29.89 100 SER A N 1
ATOM 680 C CA . SER A 1 100 ? -37.184 17.688 6.714 1.00 29.89 100 SER A CA 1
ATOM 681 C C . SER A 1 100 ? -36.589 16.404 7.323 1.00 29.89 100 SER A C 1
ATOM 683 O O . SER A 1 100 ? -36.317 15.427 6.634 1.00 29.89 100 SER A O 1
ATOM 685 N N . THR A 1 101 ? -36.481 16.406 8.649 1.00 29.95 101 THR A N 1
ATOM 686 C CA . THR A 1 101 ? -36.503 15.246 9.572 1.00 29.95 101 THR A CA 1
ATOM 687 C C . THR A 1 101 ? -37.792 15.433 10.415 1.00 29.95 101 THR A C 1
ATOM 689 O O . THR A 1 101 ? -38.247 16.581 10.477 1.00 29.95 101 THR A O 1
ATOM 692 N N . PRO A 1 102 ? -38.397 14.435 11.109 1.00 42.81 102 PRO A N 1
ATOM 693 C CA . PRO A 1 102 ? -37.876 13.106 11.458 1.00 42.81 102 PRO A CA 1
ATOM 694 C C . PRO A 1 102 ? -38.882 11.929 11.331 1.00 42.81 102 PRO A C 1
ATOM 696 O O . PRO A 1 102 ? -40.037 12.108 10.959 1.00 42.81 102 PRO A O 1
ATOM 699 N N . GLY A 1 103 ? -38.464 10.718 11.728 1.00 25.06 103 GLY A N 1
ATOM 700 C CA . GLY A 1 103 ? -39.369 9.573 11.918 1.00 25.06 103 GLY A CA 1
ATOM 701 C C . GLY A 1 103 ? -38.686 8.347 12.536 1.00 25.06 103 GLY A C 1
ATOM 702 O O . GLY A 1 103 ? -37.987 7.615 11.846 1.00 25.06 103 GLY A O 1
ATOM 703 N N . GLN A 1 104 ? -38.883 8.117 13.838 1.00 33.38 104 GLN A N 1
ATOM 704 C CA . GLN A 1 104 ? -38.495 6.872 14.521 1.00 33.38 104 GLN A CA 1
ATOM 705 C C . GLN A 1 104 ? -39.537 5.771 14.275 1.00 33.38 104 GLN A C 1
ATOM 707 O O . GLN A 1 104 ? -40.725 6.085 14.219 1.00 33.38 104 GLN A O 1
ATOM 712 N N . SER A 1 105 ? -39.129 4.496 14.302 1.00 29.17 105 SER A N 1
ATOM 713 C CA . SER A 1 105 ? -39.715 3.487 15.215 1.00 29.17 105 SER A CA 1
ATOM 714 C C . SER A 1 105 ? -38.996 2.136 15.149 1.00 29.17 105 SER A C 1
ATOM 716 O O . SER A 1 105 ? -38.640 1.651 14.079 1.00 29.17 105 SER A O 1
ATOM 718 N N . SER A 1 106 ? -38.839 1.511 16.314 1.00 37.69 106 SER A N 1
ATOM 719 C CA . SER A 1 106 ? -38.302 0.158 16.508 1.00 37.69 106 SER A CA 1
ATOM 720 C C . SER A 1 106 ? -39.440 -0.849 16.720 1.00 37.69 106 SER A C 1
ATOM 722 O O . SER A 1 106 ? -40.401 -0.493 17.401 1.00 37.69 106 SER A O 1
ATOM 724 N N . SER A 1 107 ? -39.304 -2.112 16.279 1.00 29.20 107 SER A N 1
ATOM 725 C CA . SER A 1 107 ? -39.790 -3.291 17.043 1.00 29.20 107 SER A CA 1
ATOM 726 C C . SER A 1 107 ? -39.402 -4.665 16.460 1.00 29.20 107 SER A C 1
ATOM 728 O O . SER A 1 107 ? -39.920 -5.105 15.443 1.00 29.20 107 SER A O 1
ATOM 730 N N . SER A 1 108 ? -38.488 -5.325 17.171 1.00 33.97 108 SER A N 1
ATOM 731 C CA . SER A 1 108 ? -38.569 -6.673 17.780 1.00 33.97 108 SER A CA 1
ATOM 732 C C . SER A 1 108 ? -39.536 -7.792 17.307 1.00 33.97 108 SER A C 1
ATOM 734 O O . SER A 1 108 ? -40.745 -7.599 17.264 1.00 33.97 108 SER A O 1
ATOM 736 N N . LEU A 1 109 ? -38.960 -9.016 17.326 1.00 33.00 109 LEU A N 1
ATOM 737 C CA . LEU A 1 109 ? -39.488 -10.329 17.798 1.00 33.00 109 LEU A CA 1
ATOM 738 C C . LEU A 1 109 ? -40.420 -11.191 16.915 1.00 33.00 109 LEU A C 1
ATOM 740 O O . LEU A 1 109 ? -41.517 -10.759 16.597 1.00 33.00 109 LEU A O 1
ATOM 744 N N . VAL A 1 110 ? -39.994 -12.454 16.674 1.00 32.97 110 VAL A N 1
ATOM 745 C CA . VAL A 1 110 ? -40.655 -13.804 16.782 1.00 32.97 110 VAL A CA 1
ATOM 746 C C . VAL A 1 110 ? -39.804 -14.839 15.986 1.00 32.97 110 VAL A C 1
ATOM 748 O O . VAL A 1 110 ? -39.144 -14.426 15.041 1.00 32.97 110 VAL A O 1
ATOM 751 N N . THR A 1 111 ? -39.723 -16.167 16.206 1.00 30.67 111 THR A N 1
ATOM 752 C CA . THR A 1 111 ? -40.070 -17.121 17.296 1.00 30.67 111 THR A CA 1
ATOM 753 C C . THR A 1 111 ? -39.346 -18.471 17.030 1.00 30.67 111 THR A C 1
ATOM 755 O O . THR A 1 111 ? -39.004 -18.767 15.888 1.00 30.67 111 THR A O 1
ATOM 758 N N . SER A 1 112 ? -39.112 -19.299 18.059 1.00 35.97 112 SER A N 1
ATOM 759 C CA . SER A 1 112 ? -38.408 -20.605 17.996 1.00 35.97 112 SER A CA 1
ATOM 760 C C . SER A 1 112 ? -39.238 -21.817 17.511 1.00 35.97 112 SER A C 1
ATOM 762 O O . SER A 1 112 ? -40.418 -21.913 17.836 1.00 35.97 112 SER A O 1
ATOM 764 N N . ALA A 1 113 ? -38.575 -22.812 16.893 1.00 30.19 113 ALA A N 1
ATOM 765 C CA . ALA A 1 113 ? -38.916 -24.259 16.840 1.00 30.19 113 ALA A CA 1
ATOM 766 C C . ALA A 1 113 ? -37.648 -25.044 16.380 1.00 30.19 113 ALA A C 1
ATOM 768 O O . ALA A 1 113 ? -36.982 -24.580 15.463 1.00 30.19 113 ALA A O 1
ATOM 769 N N . ALA A 1 114 ? -37.105 -26.060 17.079 1.00 30.73 114 ALA A N 1
ATOM 770 C CA . ALA A 1 114 ? -37.551 -27.470 17.219 1.00 30.73 114 ALA A CA 1
ATOM 771 C C . ALA A 1 114 ? -37.606 -28.228 15.860 1.00 30.73 114 ALA A C 1
ATOM 773 O O . ALA A 1 114 ? -38.215 -27.710 14.935 1.00 30.73 114 ALA A O 1
ATOM 774 N N . SER A 1 115 ? -37.044 -29.433 15.630 1.00 35.25 115 SER A N 1
ATOM 775 C CA . SER A 1 115 ? -36.523 -30.516 16.505 1.00 35.25 115 SER A CA 1
ATOM 776 C C . SER A 1 115 ? -35.600 -31.516 15.725 1.00 35.25 115 SER A C 1
ATOM 778 O O . SER A 1 115 ? -35.462 -31.352 14.514 1.00 35.25 115 SER A O 1
ATOM 780 N N . PRO A 1 116 ? -34.962 -32.533 16.367 1.00 60.72 116 PRO A N 1
ATOM 781 C CA . PRO A 1 116 ? -34.010 -33.495 15.754 1.00 60.72 116 PRO A CA 1
ATOM 782 C C . PRO A 1 116 ? -34.726 -34.777 15.225 1.00 60.72 116 PRO A C 1
ATOM 784 O O . PRO A 1 116 ? -35.948 -34.851 15.384 1.00 60.72 116 PRO A O 1
ATOM 787 N N . PRO A 1 117 ? -34.069 -35.766 14.562 1.00 53.91 117 PRO A N 1
ATOM 788 C CA . PRO A 1 117 ? -33.101 -36.738 15.139 1.00 53.91 117 PRO A CA 1
ATOM 789 C C . PRO A 1 117 ? -31.861 -36.943 14.197 1.00 53.91 117 PRO A C 1
ATOM 791 O O . PRO A 1 117 ? -31.626 -36.067 13.372 1.00 53.91 117 PRO A O 1
ATOM 794 N N . SER A 1 118 ? -30.954 -37.940 14.252 1.00 35.38 118 SER A N 1
ATOM 795 C CA . SER A 1 118 ? -30.898 -39.271 14.901 1.00 35.38 118 SER A CA 1
ATOM 796 C C . SER A 1 118 ? -29.482 -39.710 15.345 1.00 35.38 118 SER A C 1
ATOM 798 O O . SER A 1 118 ? -28.467 -39.172 14.919 1.00 35.38 118 SER A O 1
ATOM 800 N N . SER A 1 119 ? -29.472 -40.749 16.181 1.00 33.47 119 SER A N 1
ATOM 801 C CA . SER A 1 119 ? -28.395 -41.602 16.702 1.00 33.47 119 SER A CA 1
ATOM 802 C C . SER A 1 119 ? -27.609 -42.442 15.681 1.00 33.47 119 SER A C 1
ATOM 804 O O . SER A 1 119 ? -28.213 -43.023 14.784 1.00 33.47 119 SER A O 1
ATOM 806 N N . GLU A 1 120 ? -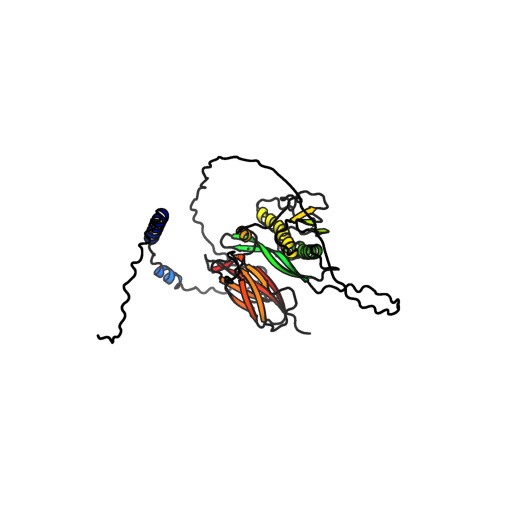26.333 -42.724 15.976 1.00 36.16 120 GLU A N 1
ATOM 807 C CA . GLU A 1 120 ? -25.758 -44.060 15.740 1.00 36.16 120 GLU A CA 1
ATOM 808 C C . GLU A 1 120 ? -24.751 -44.431 16.848 1.00 36.16 120 GLU A C 1
ATOM 810 O O . GLU A 1 120 ? -24.177 -43.563 17.504 1.00 36.16 120 GLU A O 1
ATOM 815 N N . THR A 1 121 ? -24.624 -45.726 17.151 1.00 33.94 121 THR A N 1
ATOM 816 C CA . THR A 1 121 ? -23.935 -46.249 18.344 1.00 33.94 121 THR A CA 1
ATOM 817 C C . THR A 1 121 ? -22.745 -47.112 17.956 1.00 33.94 121 THR A C 1
ATOM 819 O O . THR A 1 121 ? -22.917 -48.132 17.298 1.00 33.94 121 THR A O 1
ATOM 822 N N . ALA A 1 122 ? -21.560 -46.782 18.470 1.00 36.44 122 ALA A N 1
ATOM 823 C CA . ALA A 1 122 ? -20.423 -47.697 18.504 1.00 36.44 122 ALA A CA 1
ATOM 824 C C . ALA A 1 122 ? -19.699 -47.564 19.850 1.00 36.44 122 ALA A C 1
ATOM 826 O O . ALA A 1 122 ? -19.019 -46.575 20.117 1.00 36.44 122 ALA A O 1
ATOM 827 N N . SER A 1 123 ? -19.875 -48.561 20.718 1.00 36.47 123 SER A N 1
ATOM 828 C CA . SER A 1 123 ? -19.162 -48.655 21.991 1.00 36.47 123 SER A CA 1
ATOM 829 C C . SER A 1 123 ? -17.955 -49.576 21.822 1.00 36.47 123 SER A C 1
ATOM 831 O O . SER A 1 123 ? -18.116 -50.729 21.427 1.00 36.47 123 SER A O 1
ATOM 833 N N . ALA A 1 124 ? -16.756 -49.081 22.125 1.00 36.78 124 ALA A N 1
ATOM 834 C CA . ALA A 1 124 ? -15.541 -49.887 22.202 1.00 36.78 124 ALA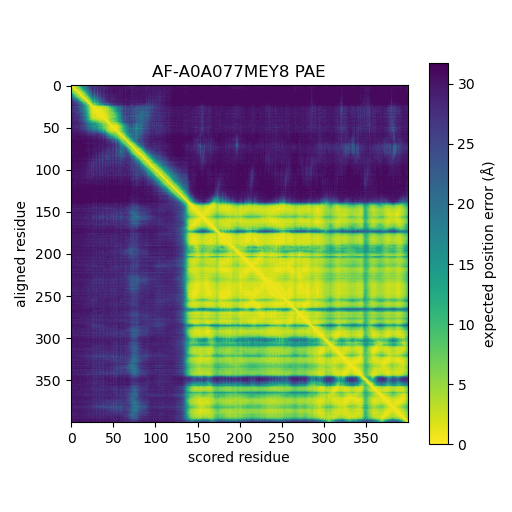 A CA 1
ATOM 835 C C . ALA A 1 124 ? -14.665 -49.382 23.357 1.00 36.78 124 ALA A C 1
ATOM 837 O O . ALA A 1 124 ? -13.900 -48.429 23.222 1.00 36.78 124 ALA A O 1
ATOM 838 N N . SER A 1 125 ? -14.806 -50.018 24.518 1.00 35.81 125 SER A N 1
ATOM 839 C CA . SER A 1 125 ? -14.004 -49.724 25.705 1.00 35.81 125 SER A CA 1
ATOM 840 C C . SER A 1 125 ? -12.581 -50.261 25.545 1.00 35.81 125 SER A C 1
ATOM 842 O O . SER A 1 125 ? -12.401 -51.475 25.460 1.00 35.81 125 SER A O 1
ATOM 844 N N . VAL A 1 126 ? -11.564 -49.394 25.599 1.00 40.50 126 VAL A N 1
ATOM 845 C CA . VAL A 1 126 ? -10.176 -49.817 25.849 1.00 40.50 126 VAL A CA 1
ATOM 846 C C . VAL A 1 126 ? -9.543 -48.967 26.948 1.00 40.50 126 VAL A C 1
ATOM 848 O O . VAL A 1 126 ? -9.558 -47.741 26.926 1.00 40.50 126 VAL A O 1
ATOM 851 N N . THR A 1 127 ? -8.997 -49.692 27.917 1.00 33.69 127 THR A N 1
ATOM 852 C CA . THR A 1 127 ? -8.356 -49.293 29.169 1.00 33.69 127 THR A CA 1
ATOM 853 C C . THR A 1 127 ? -7.405 -48.096 29.092 1.00 33.69 127 THR A C 1
ATOM 855 O O . THR A 1 127 ? -6.532 -48.014 28.228 1.00 33.69 127 THR A O 1
ATOM 858 N N . SER A 1 128 ? -7.502 -47.243 30.113 1.00 35.31 128 SER A N 1
ATOM 859 C CA . SER A 1 128 ? -6.608 -46.128 30.422 1.00 35.31 128 SER A CA 1
ATOM 860 C C . SER A 1 128 ? -5.120 -46.482 30.322 1.00 35.31 128 SER A C 1
ATOM 862 O O . SER A 1 128 ? -4.656 -47.448 30.931 1.00 35.31 128 SER A O 1
ATOM 864 N N . ARG A 1 129 ? -4.337 -45.611 29.680 1.00 35.12 129 ARG A N 1
ATOM 865 C CA . ARG A 1 129 ? -2.898 -45.505 29.941 1.00 35.12 129 ARG A CA 1
ATOM 866 C C . ARG A 1 129 ? -2.510 -44.038 30.076 1.00 35.12 129 ARG A C 1
ATOM 868 O O . ARG A 1 129 ? -2.471 -43.297 29.101 1.00 35.12 129 ARG A O 1
ATOM 875 N N . THR A 1 130 ? -2.246 -43.623 31.310 1.00 40.50 130 THR A N 1
ATOM 876 C CA . THR A 1 130 ? -1.665 -42.322 31.632 1.00 40.50 130 THR A CA 1
ATOM 877 C C . THR A 1 130 ? -0.265 -42.244 31.034 1.00 40.50 130 THR A C 1
ATOM 879 O O . THR A 1 130 ? 0.644 -42.977 31.415 1.00 40.50 130 THR A O 1
ATOM 882 N N . SER A 1 131 ? -0.081 -41.347 30.079 1.00 35.84 131 SER A N 1
ATOM 883 C CA . SER A 1 131 ? 1.220 -40.891 29.600 1.00 35.84 131 SER A CA 1
ATOM 884 C C . SER A 1 131 ? 1.027 -39.439 29.198 1.00 35.84 131 SER A C 1
ATOM 886 O O . SER A 1 131 ? 0.028 -39.115 28.558 1.00 35.84 131 SER A O 1
ATOM 888 N N . GLY A 1 132 ? 1.905 -38.557 29.675 1.00 39.78 132 GLY A N 1
ATOM 889 C CA . GLY A 1 132 ? 1.704 -37.116 29.567 1.00 39.78 132 GLY A CA 1
ATOM 890 C C . GLY A 1 132 ? 1.603 -36.684 28.111 1.00 39.78 132 GLY A C 1
ATOM 891 O O . GLY A 1 132 ? 2.614 -36.635 27.418 1.00 39.78 132 GLY A O 1
ATOM 892 N N . SER A 1 133 ? 0.393 -36.347 27.665 1.00 32.16 133 SER A N 1
ATOM 893 C CA . SER A 1 133 ? 0.205 -35.609 26.424 1.00 32.16 133 SER A CA 1
ATOM 894 C C . SER A 1 133 ? 0.646 -34.177 26.695 1.00 32.16 133 SER A C 1
ATOM 896 O O . SER A 1 133 ? -0.142 -33.325 27.101 1.00 32.16 133 SER A O 1
ATOM 898 N N . SER A 1 134 ? 1.942 -33.928 26.512 1.00 37.62 134 SER A N 1
ATOM 899 C CA . SER A 1 134 ? 2.406 -32.600 26.151 1.00 37.62 134 SER A CA 1
ATOM 900 C C . SER A 1 134 ? 1.591 -32.192 24.932 1.00 37.62 134 SER A C 1
ATOM 902 O O . SER A 1 134 ? 1.713 -32.791 23.864 1.00 37.62 134 SER A O 1
ATOM 904 N N . SER A 1 135 ? 0.711 -31.209 25.114 1.00 37.19 135 SER A N 1
ATOM 905 C CA . SER A 1 135 ? -0.036 -30.600 24.027 1.00 37.19 135 SER A CA 1
ATOM 906 C C . SER A 1 135 ? 0.975 -29.931 23.105 1.00 37.19 135 SER A C 1
ATOM 908 O O . SER A 1 135 ? 1.356 -28.780 23.321 1.00 37.19 135 SER A O 1
ATOM 910 N N . SER A 1 136 ? 1.454 -30.674 22.108 1.00 36.84 136 SER A N 1
ATOM 911 C CA . SER A 1 136 ? 2.204 -30.125 20.992 1.00 36.84 136 SER A CA 1
ATOM 912 C C . SER A 1 136 ? 1.252 -29.194 20.263 1.00 36.84 136 SER A C 1
ATOM 914 O O . SER A 1 136 ? 0.449 -29.637 19.439 1.00 36.84 136 SER A O 1
ATOM 916 N N . THR A 1 137 ? 1.297 -27.914 20.632 1.00 42.88 137 THR A N 1
ATOM 917 C CA . THR A 1 137 ? 0.628 -26.834 19.922 1.00 42.88 137 THR A CA 1
ATOM 918 C C . THR A 1 137 ? 1.033 -26.986 18.469 1.00 42.88 137 THR A C 1
ATOM 920 O O . THR A 1 137 ? 2.202 -26.789 18.139 1.00 42.88 137 THR A O 1
ATOM 923 N N . SER A 1 138 ? 0.105 -27.436 17.624 1.00 43.47 138 SER A N 1
ATOM 924 C CA . SER A 1 138 ? 0.384 -27.594 16.204 1.00 43.47 138 SER A CA 1
ATOM 925 C C . SER A 1 138 ? 0.657 -26.197 15.680 1.00 43.47 138 SER A C 1
ATOM 927 O O . SER A 1 138 ? -0.278 -25.413 15.527 1.00 43.47 138 SER A O 1
ATOM 929 N N . ALA A 1 139 ? 1.935 -25.866 15.492 1.00 52.75 139 ALA A N 1
ATOM 930 C CA . ALA A 1 139 ? 2.331 -24.589 14.935 1.00 52.75 139 ALA A CA 1
ATOM 931 C C . ALA A 1 139 ? 1.645 -24.478 13.574 1.00 52.75 139 ALA A C 1
ATOM 933 O O . ALA A 1 139 ? 1.879 -25.308 12.691 1.00 52.75 139 ALA A O 1
ATOM 934 N N . GLY A 1 140 ? 0.728 -23.517 13.448 1.00 58.81 140 GLY A N 1
ATOM 935 C CA . GLY A 1 140 ? 0.064 -23.262 12.181 1.00 58.81 140 GLY A CA 1
ATOM 936 C C . GLY A 1 140 ? 1.125 -22.996 11.120 1.00 58.81 140 GLY A C 1
ATOM 937 O O . GLY A 1 140 ? 2.100 -22.289 11.384 1.00 58.81 140 GLY A O 1
ATOM 938 N N . GLY A 1 141 ? 0.949 -23.581 9.933 1.00 69.31 141 GLY A N 1
ATOM 939 C CA . GLY A 1 141 ? 1.796 -23.247 8.791 1.00 69.31 141 GLY A CA 1
ATOM 940 C C . GLY A 1 141 ? 1.769 -21.735 8.518 1.00 69.31 141 GLY A C 1
ATOM 941 O O . GLY A 1 141 ? 0.824 -21.059 8.937 1.00 69.31 141 GLY A O 1
ATOM 942 N N . PRO A 1 142 ? 2.788 -21.187 7.835 1.00 80.88 142 PRO A N 1
ATOM 943 C CA . PRO A 1 142 ? 2.862 -19.756 7.569 1.00 80.88 142 PRO A CA 1
ATOM 944 C C . PRO A 1 142 ? 1.595 -19.272 6.855 1.00 80.88 142 PRO A C 1
ATOM 946 O O . PRO A 1 142 ? 1.194 -19.815 5.825 1.00 80.88 142 PRO A O 1
ATOM 949 N N . VAL A 1 143 ? 0.966 -18.240 7.413 1.00 86.31 143 VAL A N 1
ATOM 950 C CA . VAL A 1 143 ? -0.227 -17.608 6.850 1.00 86.31 143 VAL A CA 1
ATOM 951 C C . VAL A 1 143 ? 0.210 -16.414 6.015 1.00 86.31 143 VAL A C 1
ATOM 953 O O . VAL A 1 143 ? 0.934 -15.545 6.499 1.00 86.31 143 VAL A O 1
ATOM 956 N N . THR A 1 144 ? -0.262 -16.346 4.770 1.00 87.62 144 THR A N 1
ATOM 957 C CA . THR A 1 144 ? -0.061 -15.175 3.915 1.00 87.62 144 THR A CA 1
ATOM 958 C C . THR A 1 144 ? -1.094 -14.094 4.242 1.00 87.62 144 THR A C 1
ATOM 960 O O . THR A 1 144 ? -2.297 -14.310 4.081 1.00 87.62 144 THR A O 1
ATOM 963 N N . LEU A 1 145 ? -0.637 -12.920 4.679 1.00 90.44 145 LEU A N 1
ATOM 964 C CA . LEU A 1 145 ? -1.476 -11.776 5.047 1.00 90.44 145 LEU A CA 1
ATOM 965 C C . LEU A 1 145 ? -1.195 -10.562 4.153 1.00 90.44 145 LEU A C 1
ATOM 967 O O . LEU A 1 145 ? -0.030 -10.264 3.904 1.00 90.44 145 LEU A O 1
ATOM 971 N N . PRO A 1 146 ? -2.219 -9.831 3.680 1.00 90.81 146 PRO A N 1
ATOM 972 C CA . PRO A 1 146 ? -2.011 -8.566 2.990 1.00 90.81 146 PRO A CA 1
ATOM 973 C C . PRO A 1 146 ? -1.643 -7.459 3.986 1.00 90.81 146 PRO A C 1
ATOM 975 O O . PRO A 1 146 ? -2.277 -7.323 5.032 1.00 90.81 146 PRO A O 1
ATOM 978 N N . ALA A 1 147 ? -0.687 -6.613 3.614 1.00 92.31 147 ALA A N 1
ATOM 979 C CA . ALA A 1 147 ? -0.401 -5.360 4.305 1.00 92.31 147 ALA A CA 1
ATOM 980 C C . ALA A 1 147 ? -0.252 -4.225 3.293 1.00 92.31 147 ALA A C 1
ATOM 982 O O . ALA A 1 147 ? 0.126 -4.449 2.141 1.00 92.31 147 ALA A O 1
ATOM 983 N N . TYR A 1 148 ? -0.565 -3.005 3.717 1.00 93.38 148 TYR A N 1
ATOM 984 C CA . TYR A 1 148 ? -0.318 -1.815 2.912 1.00 93.38 148 TYR A CA 1
ATOM 985 C C . TYR A 1 148 ? 0.993 -1.169 3.337 1.00 93.38 148 TYR A C 1
ATOM 987 O O . TYR A 1 148 ? 1.411 -1.275 4.491 1.00 93.38 148 TYR A O 1
ATOM 995 N N . VAL A 1 149 ? 1.643 -0.523 2.375 1.00 92.44 149 VAL A N 1
ATOM 996 C CA . VAL A 1 149 ? 2.913 0.175 2.559 1.00 92.44 149 VAL A CA 1
ATOM 997 C C . VAL A 1 149 ? 2.788 1.601 2.052 1.00 92.44 149 VAL A C 1
ATOM 999 O O . VAL A 1 149 ? 2.136 1.857 1.042 1.00 92.44 149 VAL A O 1
ATOM 1002 N N . LEU A 1 150 ? 3.398 2.539 2.759 1.00 93.31 150 LEU A N 1
ATOM 1003 C CA . LEU A 1 150 ? 3.439 3.935 2.367 1.00 93.31 150 LEU A CA 1
ATOM 1004 C C . LEU A 1 150 ? 4.449 4.102 1.226 1.00 93.31 150 LEU A C 1
ATOM 1006 O O . LEU A 1 150 ? 5.607 3.717 1.362 1.00 93.31 150 LEU A O 1
ATOM 1010 N N . VAL A 1 151 ? 4.020 4.691 0.113 1.00 91.56 151 VAL A N 1
ATOM 1011 C CA . VAL A 1 151 ? 4.877 4.999 -1.038 1.00 91.56 151 VAL A CA 1
ATOM 1012 C C . VAL A 1 151 ? 4.728 6.463 -1.432 1.00 91.56 151 VAL A C 1
ATOM 1014 O O . VAL A 1 151 ? 3.659 7.053 -1.277 1.00 91.56 151 VAL A O 1
ATOM 1017 N N . ARG A 1 152 ? 5.799 7.044 -1.973 1.00 92.25 152 ARG A N 1
ATOM 1018 C CA . ARG A 1 152 ? 5.768 8.338 -2.658 1.00 92.25 152 ARG A CA 1
ATOM 1019 C C . ARG A 1 152 ? 5.941 8.071 -4.146 1.00 92.25 152 ARG A C 1
ATOM 1021 O O . ARG A 1 152 ? 6.927 7.452 -4.536 1.00 92.25 152 ARG A O 1
ATOM 1028 N N . ILE A 1 153 ? 4.976 8.495 -4.953 1.00 91.75 153 ILE A N 1
ATOM 1029 C CA . ILE A 1 153 ? 4.955 8.267 -6.401 1.00 91.75 153 ILE A CA 1
ATOM 1030 C C . ILE A 1 153 ? 4.870 9.593 -7.151 1.00 91.75 153 ILE A C 1
ATOM 1032 O O . ILE A 1 153 ? 4.224 10.526 -6.682 1.00 91.75 153 ILE A O 1
ATOM 1036 N N . ALA A 1 154 ? 5.474 9.657 -8.334 1.00 93.00 154 ALA A N 1
ATOM 1037 C CA . ALA A 1 154 ? 5.205 10.716 -9.299 1.00 93.00 154 ALA A CA 1
ATOM 1038 C C . ALA A 1 154 ? 3.977 10.354 -10.151 1.00 93.00 154 ALA A C 1
ATOM 1040 O O . ALA A 1 154 ? 3.832 9.205 -10.574 1.00 93.00 154 ALA A O 1
ATOM 1041 N N . THR A 1 155 ? 3.121 11.331 -10.424 1.00 90.50 155 THR A N 1
ATOM 1042 C CA . THR A 1 155 ? 2.013 11.297 -11.388 1.00 90.50 155 THR A CA 1
ATOM 1043 C C . THR A 1 155 ? 2.088 12.549 -12.275 1.00 90.50 155 THR A C 1
ATOM 1045 O O . THR A 1 155 ? 2.934 13.417 -12.057 1.00 90.50 155 THR A O 1
ATOM 1048 N N . ASP A 1 156 ? 1.218 12.669 -13.283 1.00 87.25 156 ASP A N 1
ATOM 1049 C CA . ASP A 1 156 ? 1.229 13.816 -14.208 1.00 87.25 156 ASP A CA 1
ATOM 1050 C C . ASP A 1 156 ? 0.956 15.168 -13.514 1.00 87.25 156 ASP A C 1
ATOM 1052 O O . ASP A 1 156 ? 1.417 16.211 -13.993 1.00 87.25 156 ASP A O 1
ATOM 1056 N N . ASP A 1 157 ? 0.260 15.131 -12.371 1.00 88.31 157 ASP A N 1
ATOM 1057 C CA . ASP A 1 157 ? -0.119 16.290 -11.552 1.00 88.31 157 ASP A CA 1
ATOM 1058 C C . ASP A 1 157 ? 0.899 16.628 -10.442 1.00 88.31 157 ASP A C 1
ATOM 1060 O O . ASP A 1 157 ? 0.818 17.701 -9.840 1.00 88.31 157 ASP A O 1
ATOM 1064 N N . GLY A 1 158 ? 1.881 15.755 -10.177 1.00 91.62 158 GLY A N 1
ATOM 1065 C CA . GLY A 1 158 ? 2.923 15.983 -9.173 1.00 91.62 158 GLY A CA 1
ATOM 1066 C C . GLY A 1 158 ? 3.363 14.727 -8.423 1.00 91.62 158 GLY A C 1
ATOM 1067 O O . GLY A 1 158 ? 3.057 13.600 -8.801 1.00 91.62 158 GLY A O 1
ATOM 1068 N N . GLU A 1 159 ? 4.116 14.917 -7.340 1.00 93.06 159 GLU A N 1
ATOM 1069 C CA . GLU A 1 159 ? 4.457 13.828 -6.423 1.00 93.06 159 GLU A CA 1
ATOM 1070 C C . GLU A 1 159 ? 3.448 13.719 -5.283 1.00 93.06 159 GLU A C 1
ATOM 1072 O O . GLU A 1 159 ? 3.037 14.725 -4.705 1.00 93.06 159 GLU A O 1
ATOM 1077 N N . HIS A 1 160 ? 3.110 12.482 -4.929 1.00 93.62 160 HIS A N 1
ATOM 1078 C CA . HIS A 1 160 ? 2.032 12.162 -4.007 1.00 93.62 160 HIS A CA 1
ATOM 1079 C C . HIS A 1 160 ? 2.375 11.003 -3.077 1.00 93.62 160 HIS A C 1
ATOM 1081 O O . HIS A 1 160 ? 2.982 10.011 -3.489 1.00 93.62 160 HIS A O 1
ATOM 1087 N N . TRP A 1 161 ? 1.887 11.079 -1.843 1.00 94.75 161 TRP A N 1
ATOM 1088 C CA . TRP A 1 161 ? 1.801 9.942 -0.935 1.00 94.75 161 TRP A CA 1
ATOM 1089 C C . TRP A 1 161 ? 0.621 9.044 -1.303 1.00 94.75 161 TRP A C 1
ATOM 1091 O O . TRP A 1 161 ? -0.517 9.500 -1.408 1.00 94.75 161 TRP A O 1
ATOM 1101 N N . ARG A 1 162 ? 0.881 7.747 -1.462 1.00 94.38 162 ARG A N 1
ATOM 1102 C CA . ARG A 1 162 ? -0.125 6.711 -1.721 1.00 94.38 162 ARG A CA 1
ATOM 1103 C C . ARG A 1 162 ? 0.185 5.446 -0.926 1.00 94.38 162 ARG A C 1
ATOM 1105 O O . ARG A 1 162 ? 1.237 5.319 -0.299 1.00 94.38 162 ARG A O 1
ATOM 1112 N N . LEU A 1 163 ? -0.738 4.496 -0.972 1.00 94.00 163 LEU A N 1
ATOM 1113 C CA . LEU A 1 163 ? -0.607 3.174 -0.383 1.00 94.00 163 LEU A CA 1
ATOM 1114 C C . LEU A 1 163 ? -0.332 2.134 -1.474 1.00 94.00 163 LEU A C 1
ATOM 1116 O O . LEU A 1 163 ? -1.191 1.840 -2.306 1.00 94.00 163 LEU A O 1
ATOM 1120 N N . GLY A 1 164 ? 0.865 1.556 -1.446 1.00 90.69 164 GLY A N 1
ATOM 1121 C CA . GLY A 1 164 ? 1.158 0.296 -2.117 1.00 90.69 164 GLY A CA 1
ATOM 1122 C C . GLY A 1 164 ? 0.605 -0.882 -1.312 1.00 90.69 164 GLY A C 1
ATOM 1123 O O . GLY A 1 164 ? 0.237 -0.741 -0.144 1.00 90.69 164 GLY A O 1
ATOM 1124 N N . ARG A 1 165 ? 0.577 -2.070 -1.919 1.00 88.75 165 ARG A N 1
ATOM 1125 C CA . ARG A 1 165 ? 0.184 -3.320 -1.258 1.00 88.75 165 ARG A CA 1
ATOM 1126 C C . ARG A 1 165 ? 1.317 -4.334 -1.346 1.00 88.75 165 ARG A C 1
ATOM 1128 O O . ARG A 1 165 ? 1.978 -4.436 -2.372 1.00 88.75 165 ARG A O 1
ATOM 1135 N N . THR A 1 166 ? 1.500 -5.090 -0.273 1.00 86.00 166 THR A N 1
ATOM 1136 C CA . THR A 1 166 ? 2.394 -6.244 -0.197 1.00 86.00 166 THR A CA 1
ATOM 1137 C C . THR A 1 166 ? 1.703 -7.397 0.535 1.00 86.00 166 THR A C 1
ATOM 1139 O O . THR A 1 166 ? 0.573 -7.267 1.021 1.00 86.00 166 THR A O 1
ATOM 1142 N N . PHE A 1 167 ? 2.373 -8.541 0.598 1.00 86.62 167 PHE A N 1
ATOM 1143 C CA . PHE A 1 167 ? 1.924 -9.727 1.313 1.00 86.62 167 PHE A CA 1
ATOM 1144 C C . PHE A 1 167 ? 3.035 -10.215 2.244 1.00 86.62 167 PHE A C 1
ATOM 1146 O O . PHE A 1 167 ? 4.216 -10.024 1.966 1.00 86.62 167 PHE A O 1
ATOM 1153 N N . LEU A 1 168 ? 2.649 -10.842 3.354 1.00 85.00 168 LEU A N 1
ATOM 1154 C CA . LEU A 1 168 ? 3.524 -11.247 4.455 1.00 85.00 168 LEU A CA 1
ATOM 1155 C C . LEU A 1 168 ? 3.297 -12.719 4.778 1.00 85.00 168 LEU A C 1
ATOM 1157 O O . LEU A 1 168 ? 2.159 -13.099 5.024 1.00 85.00 168 LEU A O 1
ATOM 1161 N N . SER A 1 169 ? 4.352 -13.531 4.814 1.00 85.88 169 SER A N 1
ATOM 1162 C CA . SER A 1 169 ? 4.287 -14.914 5.297 1.00 85.88 169 SER A CA 1
ATOM 1163 C C . SER A 1 169 ? 4.664 -14.908 6.771 1.00 85.88 169 SER A C 1
ATOM 1165 O O . SER A 1 169 ? 5.837 -14.755 7.105 1.00 85.88 169 SER A O 1
ATOM 1167 N N . VAL A 1 170 ? 3.673 -15.039 7.654 1.00 84.88 170 VAL A N 1
ATOM 1168 C CA . VAL A 1 170 ? 3.875 -15.005 9.110 1.00 84.88 170 VAL A CA 1
ATOM 1169 C C . VAL A 1 170 ? 3.460 -16.321 9.758 1.00 84.88 170 VAL A C 1
ATOM 1171 O O . VAL A 1 170 ? 2.392 -16.863 9.478 1.00 84.88 170 VAL A O 1
ATOM 1174 N N . GLY A 1 171 ? 4.297 -16.838 10.657 1.00 82.81 171 GLY A N 1
ATOM 1175 C CA . GLY A 1 171 ? 3.882 -17.873 11.600 1.00 82.81 171 GLY A CA 1
ATOM 1176 C C . GLY A 1 171 ? 3.121 -17.212 12.744 1.00 82.81 171 GLY A C 1
ATOM 1177 O O . GLY A 1 171 ? 3.724 -16.487 13.532 1.00 82.81 171 GLY A O 1
ATOM 1178 N N . LEU A 1 172 ? 1.807 -17.425 12.827 1.00 82.38 172 LEU A N 1
ATOM 1179 C CA . LEU A 1 172 ? 0.997 -16.851 13.902 1.00 82.38 172 LEU A CA 1
ATOM 1180 C C . LEU A 1 172 ? 1.183 -17.667 15.196 1.00 82.38 172 LEU A C 1
ATOM 1182 O O . LEU A 1 172 ? 0.989 -18.886 15.175 1.00 82.38 172 LEU A O 1
ATOM 1186 N N . PRO A 1 173 ? 1.549 -17.041 16.330 1.00 65.38 173 PRO A N 1
ATOM 1187 C CA . PRO A 1 173 ? 1.707 -17.755 17.590 1.00 65.38 173 PRO A CA 1
ATOM 1188 C C . PRO A 1 173 ? 0.339 -18.161 18.160 1.00 65.38 173 PRO A C 1
ATOM 1190 O O . PRO A 1 173 ? -0.443 -17.320 18.598 1.00 65.38 173 PRO A O 1
ATOM 1193 N N . GLY A 1 174 ? 0.068 -19.468 18.200 1.00 69.94 174 GLY A N 1
ATOM 1194 C CA . GLY A 1 174 ? -1.158 -20.031 18.774 1.00 69.94 174 GLY A CA 1
ATOM 1195 C C . GLY A 1 174 ? -2.234 -20.335 17.730 1.00 69.94 174 GLY A C 1
ATOM 1196 O O . GLY A 1 174 ? -1.937 -20.854 16.656 1.00 69.94 174 GLY A O 1
ATOM 1197 N N . SER A 1 175 ? -3.500 -20.079 18.070 1.00 67.12 175 SER A N 1
ATOM 1198 C CA . SER A 1 175 ? -4.619 -20.254 17.144 1.00 67.12 175 SER A CA 1
ATOM 1199 C C . SER A 1 175 ? -4.721 -19.084 16.166 1.00 67.12 175 SER A C 1
ATOM 1201 O O . SER A 1 175 ? -4.639 -17.914 16.540 1.00 67.12 175 SER A O 1
ATOM 1203 N N . ASP A 1 176 ? -4.956 -19.417 14.900 1.00 84.88 176 ASP A N 1
ATOM 1204 C CA . ASP A 1 176 ? -5.185 -18.469 13.813 1.00 84.88 176 ASP A CA 1
ATOM 1205 C C . ASP A 1 176 ? -6.513 -17.709 14.010 1.00 84.88 176 ASP A C 1
ATOM 1207 O O . ASP A 1 176 ? -7.580 -18.136 13.566 1.00 84.88 176 ASP A O 1
ATOM 1211 N N . THR A 1 177 ? -6.459 -16.595 14.746 1.00 91.06 177 THR A N 1
ATOM 1212 C CA . THR A 1 177 ? -7.615 -15.729 15.017 1.00 91.06 177 THR A CA 1
ATOM 1213 C C . THR A 1 177 ? -7.596 -14.472 14.143 1.00 91.06 177 THR A C 1
ATOM 1215 O O . THR A 1 177 ? -6.521 -13.967 13.808 1.00 91.06 177 THR A O 1
ATOM 1218 N N . PRO A 1 178 ? -8.765 -13.877 13.827 1.00 92.69 178 PRO A N 1
ATOM 1219 C CA . PRO A 1 178 ? -8.816 -12.621 13.078 1.00 92.69 178 PRO A CA 1
ATOM 1220 C C . PRO A 1 178 ? -8.043 -11.474 13.749 1.00 92.69 178 PRO A C 1
ATOM 1222 O O . PRO A 1 178 ? -7.432 -10.669 13.055 1.00 92.69 178 PRO A O 1
ATOM 1225 N N . ALA A 1 179 ? -8.022 -11.422 15.086 1.00 94.62 179 ALA A N 1
ATOM 1226 C CA . ALA A 1 179 ? -7.239 -10.444 15.839 1.00 94.62 179 ALA A CA 1
ATOM 1227 C C . ALA A 1 179 ? -5.724 -10.642 15.644 1.00 94.62 179 ALA A C 1
ATOM 1229 O O . ALA A 1 179 ? -5.034 -9.684 15.304 1.00 94.62 179 ALA A O 1
ATOM 1230 N N . ALA A 1 180 ? -5.223 -11.879 15.756 1.00 93.62 180 ALA A N 1
ATOM 1231 C CA . ALA A 1 180 ? -3.808 -12.193 15.534 1.00 93.62 180 ALA A CA 1
ATOM 1232 C C . ALA A 1 180 ? -3.356 -11.884 14.094 1.00 93.62 180 ALA A C 1
ATOM 1234 O O . ALA A 1 180 ? -2.274 -11.335 13.891 1.00 93.62 180 ALA A O 1
ATOM 1235 N N . ARG A 1 181 ? -4.207 -12.164 13.093 1.00 93.94 181 ARG A N 1
ATOM 1236 C CA . ARG A 1 181 ? -3.966 -11.772 11.691 1.00 93.94 181 ARG A CA 1
ATOM 1237 C C . ARG A 1 181 ? -3.836 -10.256 11.537 1.00 93.94 181 ARG A C 1
ATOM 1239 O O . ARG A 1 181 ? -2.884 -9.773 10.930 1.00 93.94 181 ARG A O 1
ATOM 1246 N N . VAL A 1 182 ? -4.787 -9.501 12.088 1.00 96.38 182 VAL A N 1
ATOM 1247 C CA . VAL A 1 182 ? -4.778 -8.033 12.024 1.00 96.38 182 VAL A CA 1
ATOM 1248 C C . VAL A 1 182 ? -3.552 -7.459 12.735 1.00 96.38 182 VAL A C 1
ATOM 1250 O O . VAL A 1 182 ? -2.890 -6.593 12.170 1.00 96.38 182 VAL A O 1
ATOM 1253 N N . GLN A 1 183 ? -3.207 -7.968 13.920 1.00 95.81 183 GLN A N 1
ATOM 1254 C CA . GLN A 1 183 ? -2.022 -7.544 14.662 1.00 95.81 183 GLN A CA 1
ATOM 1255 C C . GLN A 1 183 ? -0.733 -7.762 13.856 1.00 95.81 183 GLN A C 1
ATOM 1257 O O . GLN A 1 183 ? -0.012 -6.796 13.620 1.00 95.81 183 GLN A O 1
ATOM 1262 N N . ALA A 1 184 ? -0.479 -8.977 13.361 1.00 93.44 184 ALA A N 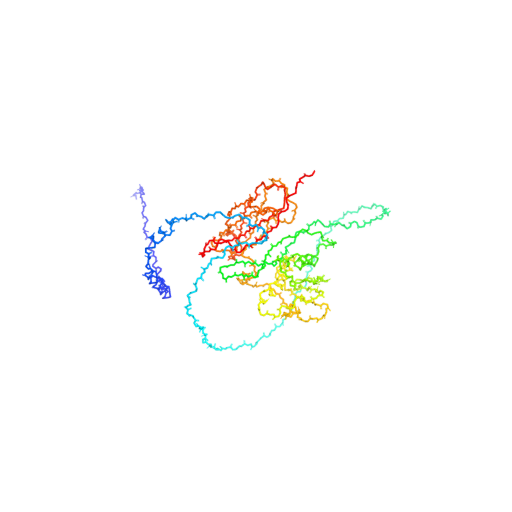1
ATOM 1263 C CA . ALA A 1 184 ? 0.744 -9.285 12.613 1.00 93.44 184 ALA A CA 1
ATOM 1264 C C . ALA A 1 184 ? 0.895 -8.434 11.333 1.00 93.44 184 ALA A C 1
ATOM 1266 O O . ALA A 1 184 ? 1.993 -7.994 10.990 1.00 93.44 184 ALA A O 1
ATOM 1267 N N . ALA A 1 185 ? -0.211 -8.153 10.635 1.00 94.75 185 ALA A N 1
ATOM 1268 C CA . ALA A 1 185 ? -0.194 -7.275 9.466 1.00 94.75 185 ALA A CA 1
ATOM 1269 C C . ALA A 1 185 ? 0.065 -5.799 9.840 1.00 94.75 185 ALA A C 1
ATOM 1271 O O . ALA A 1 185 ? 0.813 -5.106 9.147 1.00 94.75 185 ALA A O 1
ATOM 1272 N N . LEU A 1 186 ? -0.514 -5.316 10.946 1.00 96.50 186 LEU A N 1
ATOM 1273 C CA . LEU A 1 186 ? -0.320 -3.947 11.439 1.00 96.50 186 LEU A CA 1
ATOM 1274 C C . LEU A 1 186 ? 1.085 -3.697 12.001 1.00 96.50 186 LEU A C 1
ATOM 1276 O O . LEU A 1 186 ? 1.631 -2.615 11.790 1.00 96.50 186 LEU A O 1
ATOM 1280 N N . GLU A 1 187 ? 1.686 -4.681 12.672 1.00 94.31 187 GLU A N 1
ATOM 1281 C CA . GLU A 1 187 ? 3.077 -4.624 13.140 1.00 94.31 187 GLU A CA 1
ATOM 1282 C C . GLU A 1 187 ? 4.043 -4.411 11.967 1.00 94.31 187 GLU A C 1
ATOM 1284 O O . GLU A 1 187 ? 4.932 -3.557 12.034 1.00 94.31 187 GLU A O 1
ATOM 1289 N N . TYR A 1 188 ? 3.819 -5.107 10.847 1.00 92.06 188 TYR A N 1
ATOM 1290 C CA . TYR A 1 188 ? 4.568 -4.851 9.621 1.00 92.06 188 TYR A CA 1
ATOM 1291 C C . TYR A 1 188 ? 4.277 -3.462 9.041 1.00 92.06 188 TYR A C 1
ATOM 1293 O O . TYR A 1 188 ? 5.217 -2.755 8.679 1.00 92.06 188 TYR A O 1
ATOM 1301 N N . ALA A 1 189 ? 3.007 -3.053 8.951 1.00 92.69 189 ALA A N 1
ATOM 1302 C CA . ALA A 1 189 ? 2.637 -1.761 8.372 1.00 92.69 189 ALA A CA 1
ATOM 1303 C C . ALA A 1 189 ? 3.278 -0.585 9.129 1.00 92.69 189 ALA A C 1
ATOM 1305 O O . ALA A 1 189 ? 3.862 0.296 8.503 1.00 92.69 189 ALA A O 1
ATOM 1306 N N . ILE A 1 190 ? 3.243 -0.595 10.466 1.00 92.94 190 ILE A N 1
ATOM 1307 C CA . ILE A 1 190 ? 3.910 0.416 11.300 1.00 92.94 190 ILE A CA 1
ATOM 1308 C C . ILE A 1 190 ? 5.437 0.322 11.197 1.00 92.94 190 ILE A C 1
ATOM 1310 O O . ILE A 1 190 ? 6.099 1.355 11.129 1.00 92.94 190 ILE A O 1
ATOM 1314 N N . GLY A 1 191 ? 5.997 -0.889 11.157 1.00 87.12 191 GLY A N 1
ATOM 1315 C CA . GLY A 1 191 ? 7.432 -1.129 11.029 1.00 87.12 191 GLY A CA 1
ATOM 1316 C C . GLY A 1 191 ? 7.949 -0.947 9.590 1.00 87.12 191 GLY A C 1
ATOM 1317 O O . GLY A 1 191 ? 8.097 0.189 9.134 1.00 87.12 191 GLY A O 1
ATOM 1318 N N . PRO A 1 192 ? 8.305 -2.028 8.865 1.00 79.62 192 PRO A N 1
ATOM 1319 C CA . PRO A 1 192 ? 8.786 -1.945 7.483 1.00 79.62 192 PRO A CA 1
ATOM 1320 C C . PRO A 1 192 ? 7.873 -1.165 6.528 1.00 79.62 192 PRO A C 1
ATOM 1322 O O . PRO A 1 192 ? 8.379 -0.419 5.696 1.00 79.62 192 PRO A O 1
ATOM 1325 N N . GLY A 1 193 ? 6.550 -1.286 6.664 1.00 71.38 193 GLY A N 1
ATOM 1326 C CA . GLY A 1 193 ? 5.574 -0.709 5.738 1.00 71.38 193 GLY A CA 1
ATOM 1327 C C . GLY A 1 193 ? 5.482 0.818 5.742 1.00 71.38 193 GLY A C 1
ATOM 1328 O O . GLY A 1 193 ? 4.808 1.379 4.886 1.00 71.38 193 GLY A O 1
ATOM 1329 N N . THR A 1 194 ? 6.173 1.511 6.649 1.00 79.12 194 THR A N 1
ATOM 1330 C CA . THR A 1 194 ? 6.287 2.981 6.637 1.00 79.12 194 THR A CA 1
ATOM 1331 C C . THR A 1 194 ? 7.682 3.487 6.294 1.00 79.12 194 THR A C 1
ATOM 1333 O O . THR A 1 194 ? 7.920 4.696 6.322 1.00 79.12 194 THR A O 1
ATOM 1336 N N . ARG A 1 195 ? 8.624 2.589 5.985 1.00 79.88 195 ARG A N 1
ATOM 1337 C CA . ARG A 1 195 ? 9.980 2.973 5.595 1.00 79.88 195 ARG A CA 1
ATOM 1338 C C . ARG A 1 195 ? 9.984 3.420 4.141 1.00 79.88 195 ARG A C 1
ATOM 1340 O O . ARG A 1 195 ? 9.812 2.609 3.238 1.00 79.88 195 ARG A O 1
ATOM 1347 N N . VAL A 1 196 ? 10.241 4.706 3.939 1.00 78.12 196 VAL A N 1
ATOM 1348 C CA . VAL A 1 196 ? 10.542 5.289 2.631 1.00 78.12 196 VAL A CA 1
ATOM 1349 C C . VAL A 1 196 ? 11.944 5.878 2.704 1.00 78.12 196 VAL A C 1
ATOM 1351 O O . VAL A 1 196 ? 12.286 6.544 3.683 1.00 78.12 196 VAL A O 1
ATOM 1354 N N . ASP A 1 197 ? 12.772 5.574 1.704 1.00 75.38 197 ASP A N 1
ATOM 1355 C CA . ASP A 1 197 ? 14.203 5.883 1.722 1.00 75.38 197 ASP A CA 1
ATOM 1356 C C . ASP A 1 197 ? 14.459 7.375 1.999 1.00 75.38 197 ASP A C 1
ATOM 1358 O O . ASP A 1 197 ? 13.915 8.262 1.341 1.00 75.38 197 ASP A O 1
ATOM 1362 N N . GLY A 1 198 ? 15.289 7.652 3.009 1.00 72.12 198 GLY A N 1
ATOM 1363 C CA . GLY A 1 198 ? 15.648 9.011 3.424 1.00 72.12 198 GLY A CA 1
ATOM 1364 C C . GLY A 1 198 ? 14.584 9.780 4.220 1.00 72.12 198 GLY A C 1
ATOM 1365 O O . GLY A 1 198 ? 14.849 10.925 4.584 1.00 72.12 198 GLY A O 1
ATOM 1366 N N . LEU A 1 199 ? 13.420 9.192 4.527 1.00 79.81 199 LEU A N 1
ATOM 1367 C CA . LEU A 1 199 ? 12.330 9.864 5.245 1.00 79.81 199 LEU A CA 1
ATOM 1368 C C . LEU A 1 199 ? 12.008 9.195 6.598 1.00 79.81 199 LEU A C 1
ATOM 1370 O O . LEU A 1 199 ? 12.026 7.967 6.709 1.00 79.81 199 LEU A O 1
ATOM 1374 N N . PRO A 1 200 ? 11.705 9.979 7.653 1.00 84.44 200 PRO A N 1
ATOM 1375 C CA . PRO A 1 200 ? 11.300 9.432 8.942 1.00 84.44 200 PRO A CA 1
ATOM 1376 C C . PRO A 1 200 ? 9.903 8.805 8.853 1.00 84.44 200 PRO A C 1
ATOM 1378 O O . PRO A 1 200 ? 8.988 9.373 8.259 1.00 84.44 200 PRO A O 1
ATOM 1381 N N . SER A 1 201 ? 9.716 7.654 9.501 1.00 91.19 201 SER A N 1
ATOM 1382 C CA . SER A 1 201 ? 8.396 7.022 9.585 1.00 91.19 201 SER A CA 1
ATOM 1383 C C . SER A 1 201 ? 7.417 7.889 10.403 1.00 91.19 201 SER A C 1
ATOM 1385 O O . SER A 1 201 ? 7.762 8.309 11.514 1.00 91.19 201 SER A O 1
ATOM 1387 N N . PRO A 1 202 ? 6.166 8.091 9.940 1.00 94.06 202 PRO A N 1
ATOM 1388 C CA . PRO A 1 202 ? 5.109 8.744 10.720 1.00 94.06 202 PRO A CA 1
ATOM 1389 C C . PRO A 1 202 ? 4.716 7.968 11.993 1.00 94.06 202 PRO A C 1
ATOM 1391 O O . PRO A 1 202 ? 4.073 8.527 12.881 1.00 94.06 202 PRO A O 1
ATOM 1394 N N . TRP A 1 203 ? 5.127 6.701 12.105 1.00 94.75 203 TRP A N 1
ATOM 1395 C CA . TRP A 1 203 ? 4.884 5.826 13.253 1.00 94.75 203 TRP A CA 1
ATOM 1396 C C . TRP A 1 203 ? 6.186 5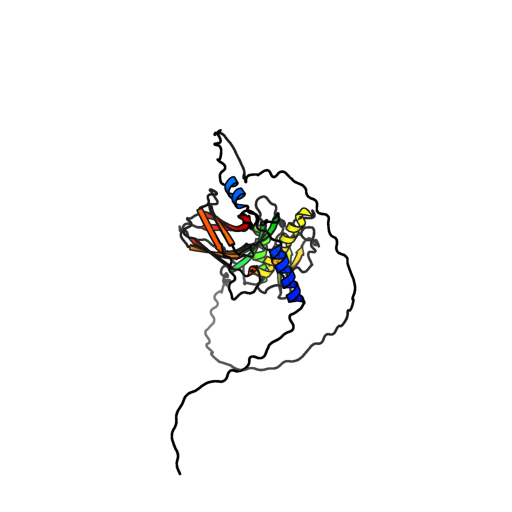.358 13.933 1.00 94.75 203 TRP A C 1
ATOM 1398 O O . TRP A 1 203 ? 6.156 4.416 14.721 1.00 94.75 203 TRP A O 1
ATOM 1408 N N . GLY A 1 204 ? 7.328 6.007 13.660 1.00 81.25 204 GLY A N 1
ATOM 1409 C CA . GLY A 1 204 ? 8.678 5.609 14.095 1.00 81.25 204 GLY A CA 1
ATOM 1410 C C . GLY A 1 204 ? 8.952 5.730 15.602 1.00 81.25 204 GLY A C 1
ATOM 1411 O O . GLY A 1 204 ? 9.746 6.565 16.023 1.00 81.25 204 GLY A O 1
ATOM 1412 N N . SER A 1 205 ? 8.247 4.933 16.406 1.00 85.44 205 SER A N 1
ATOM 1413 C CA . SER A 1 205 ? 8.343 4.719 17.870 1.00 85.44 205 SER A CA 1
ATOM 1414 C C . SER A 1 205 ? 7.059 4.078 18.427 1.00 85.44 205 SER A C 1
ATOM 1416 O O . SER A 1 205 ? 7.028 3.652 19.581 1.00 85.44 205 SER A O 1
ATOM 1418 N N . VAL A 1 206 ? 5.996 4.008 17.620 1.00 94.12 206 VAL A N 1
ATOM 1419 C CA . VAL A 1 206 ? 4.719 3.386 17.973 1.00 94.12 206 VAL A CA 1
ATOM 1420 C C . VAL A 1 206 ? 4.794 1.880 17.737 1.00 94.12 206 VAL A C 1
ATOM 1422 O O . VAL A 1 206 ? 5.386 1.421 16.765 1.00 94.12 206 VAL A O 1
ATOM 1425 N N . GLY A 1 207 ? 4.174 1.113 18.628 1.00 94.31 207 GLY A N 1
ATOM 1426 C CA . GLY A 1 207 ? 3.916 -0.313 18.467 1.00 94.31 207 GLY A CA 1
ATOM 1427 C C . GLY A 1 207 ? 2.424 -0.612 18.580 1.00 94.31 207 GLY A C 1
ATOM 1428 O O . GLY A 1 207 ? 1.660 0.184 19.138 1.00 94.31 207 GLY A O 1
ATOM 1429 N N . ILE A 1 208 ? 2.024 -1.771 18.060 1.00 96.00 208 ILE A N 1
ATOM 1430 C CA . ILE A 1 208 ? 0.711 -2.361 18.326 1.00 96.00 208 ILE A CA 1
ATOM 1431 C C . ILE A 1 208 ? 0.772 -3.006 19.712 1.00 96.00 208 ILE A C 1
ATOM 1433 O O . ILE A 1 208 ? 1.642 -3.830 19.972 1.00 96.00 208 ILE A O 1
ATOM 1437 N N . VAL A 1 209 ? -0.119 -2.590 20.608 1.00 96.06 209 VAL A N 1
ATOM 1438 C CA . VAL A 1 209 ? -0.197 -3.089 21.992 1.00 96.06 209 VAL A CA 1
ATOM 1439 C C . VAL A 1 209 ? -1.225 -4.208 22.101 1.00 96.06 209 VAL A C 1
ATOM 1441 O O . VAL A 1 209 ? -0.983 -5.219 22.750 1.00 96.06 209 VAL A O 1
ATOM 1444 N N . ASP A 1 210 ? -2.382 -4.006 21.473 1.00 95.44 210 ASP A N 1
ATOM 1445 C CA . ASP A 1 210 ? -3.517 -4.924 21.498 1.00 95.44 210 ASP A CA 1
ATOM 1446 C C . ASP A 1 210 ? -4.391 -4.704 20.257 1.00 95.44 210 ASP A C 1
ATOM 1448 O O . ASP A 1 210 ? -4.491 -3.585 19.738 1.00 95.44 210 ASP A O 1
ATOM 1452 N N . VAL A 1 211 ? -5.051 -5.768 19.806 1.00 97.31 211 VAL A N 1
ATOM 1453 C CA . VAL A 1 211 ? -6.044 -5.737 18.733 1.00 97.31 211 VAL A CA 1
ATOM 1454 C C . VAL A 1 211 ? -7.243 -6.577 19.145 1.00 97.31 211 VAL A C 1
ATOM 1456 O O . VAL A 1 211 ? -7.136 -7.782 19.358 1.00 97.31 211 VAL A O 1
ATOM 1459 N N . SER A 1 212 ? -8.425 -5.967 19.124 1.00 96.94 212 SER A N 1
ATOM 1460 C CA . SER A 1 212 ? -9.695 -6.696 19.155 1.00 96.94 212 SER A CA 1
ATOM 1461 C C . SER A 1 212 ? -10.451 -6.475 17.849 1.00 96.94 212 SER A C 1
ATOM 1463 O O . SER A 1 212 ? -10.503 -5.365 17.325 1.00 96.94 212 SER A O 1
ATOM 1465 N N . ALA A 1 213 ? -11.019 -7.546 17.295 1.00 96.06 213 ALA A N 1
ATOM 1466 C CA . ALA A 1 213 ? -11.679 -7.516 15.995 1.00 96.06 213 ALA A CA 1
ATOM 1467 C C . ALA A 1 213 ? -13.013 -8.272 16.051 1.00 96.06 213 ALA A C 1
ATOM 14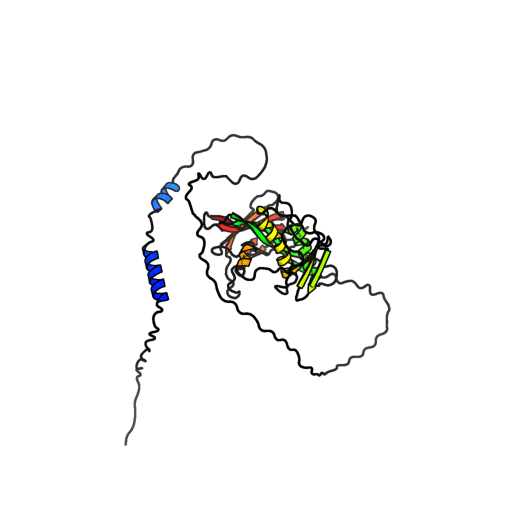69 O O . ALA A 1 213 ? -13.043 -9.504 16.109 1.00 96.06 213 ALA A O 1
ATOM 1470 N N . THR A 1 214 ? -14.117 -7.526 16.039 1.00 95.50 214 THR A N 1
ATOM 1471 C CA . THR A 1 214 ? -15.486 -8.052 15.932 1.00 95.50 214 THR A CA 1
ATOM 1472 C C . THR A 1 214 ? -16.011 -7.847 14.503 1.00 95.50 214 THR A C 1
ATOM 1474 O O . THR A 1 214 ? -15.368 -7.147 13.720 1.00 95.50 214 THR A O 1
ATOM 1477 N N . PRO A 1 215 ? -17.168 -8.428 14.128 1.00 95.19 215 PRO A N 1
ATOM 1478 C CA . PRO A 1 215 ? -17.788 -8.158 12.828 1.00 95.19 215 PRO A CA 1
ATOM 1479 C C . PRO A 1 215 ? -18.136 -6.678 12.598 1.00 95.19 215 PRO A C 1
ATOM 1481 O O . PRO A 1 215 ? -18.205 -6.250 11.450 1.00 95.19 215 PRO A O 1
ATOM 1484 N N . ASP A 1 216 ? -18.338 -5.911 13.675 1.00 96.25 216 ASP A N 1
ATOM 1485 C CA . ASP A 1 216 ? -18.819 -4.525 13.631 1.00 96.25 216 ASP A CA 1
ATOM 1486 C C . ASP A 1 216 ? -17.702 -3.483 13.801 1.00 96.25 216 ASP A C 1
ATOM 1488 O O . ASP A 1 216 ? -17.860 -2.338 13.379 1.00 96.25 216 ASP A O 1
ATOM 1492 N N . LEU A 1 217 ? -16.585 -3.846 14.448 1.00 97.50 217 LEU A N 1
ATOM 1493 C CA . LEU A 1 217 ? -15.496 -2.920 14.761 1.00 97.50 217 LEU A CA 1
ATOM 1494 C C . LEU A 1 217 ? -14.155 -3.639 14.974 1.00 97.50 217 LEU A C 1
ATOM 1496 O O . LEU A 1 217 ? -14.049 -4.595 15.744 1.00 97.50 217 LEU A O 1
ATOM 1500 N N . ILE A 1 218 ? -13.096 -3.095 14.376 1.00 98.50 218 ILE A N 1
ATOM 1501 C CA . ILE A 1 218 ? -11.708 -3.394 14.733 1.00 98.50 218 ILE A CA 1
ATOM 1502 C C . ILE A 1 218 ? -11.211 -2.272 15.651 1.00 98.50 218 ILE A C 1
ATOM 1504 O O . ILE A 1 218 ? -11.214 -1.103 15.271 1.00 98.50 218 ILE A O 1
ATOM 1508 N N . THR A 1 219 ? -10.782 -2.608 16.865 1.00 98.12 219 THR A N 1
ATOM 1509 C CA . THR A 1 219 ? -10.138 -1.672 17.797 1.00 98.12 219 THR A CA 1
ATOM 1510 C C . THR A 1 219 ? -8.655 -1.997 17.891 1.00 98.12 219 THR A C 1
ATOM 1512 O O . THR A 1 219 ? -8.286 -3.099 18.294 1.00 98.12 219 THR A O 1
ATOM 1515 N N . VAL A 1 220 ? -7.812 -1.023 17.551 1.00 98.06 220 VAL A N 1
ATOM 1516 C CA . VAL A 1 220 ? -6.349 -1.129 17.606 1.00 98.06 220 VAL A CA 1
ATOM 1517 C C . VAL A 1 220 ? -5.823 -0.241 18.730 1.00 98.06 220 VAL A C 1
ATOM 1519 O O . VAL A 1 220 ? -6.041 0.972 18.721 1.00 98.06 220 VAL A O 1
ATOM 1522 N N . THR A 1 221 ? -5.108 -0.818 19.692 1.00 97.44 221 THR A N 1
ATOM 1523 C CA . THR A 1 221 ? -4.425 -0.062 20.747 1.00 97.44 221 THR A CA 1
ATOM 1524 C C . THR A 1 221 ? -2.971 0.177 20.347 1.00 97.44 221 THR A C 1
ATOM 1526 O O . THR A 1 221 ? -2.234 -0.759 20.044 1.00 97.44 221 THR A O 1
ATOM 1529 N N . LEU A 1 222 ? -2.567 1.445 20.344 1.00 97.12 222 LEU A N 1
ATOM 1530 C CA . LEU A 1 222 ? -1.241 1.937 19.986 1.00 97.12 222 LEU A CA 1
ATOM 1531 C C . LEU A 1 222 ? -0.497 2.415 21.241 1.00 97.12 222 LEU A C 1
ATOM 1533 O O . LEU A 1 222 ? -1.085 3.073 22.106 1.00 97.12 222 LEU A O 1
ATOM 1537 N N . SER A 1 223 ? 0.813 2.168 21.312 1.00 96.25 223 SER A N 1
ATOM 1538 C CA . SER A 1 223 ? 1.650 2.640 22.432 1.00 96.25 223 SER A CA 1
ATOM 1539 C C . SER A 1 223 ? 1.847 4.167 22.450 1.00 96.25 223 SER A C 1
ATOM 1541 O O . SER A 1 223 ? 2.185 4.753 23.480 1.00 96.25 223 SER A O 1
ATOM 1543 N N . GLY A 1 224 ? 1.611 4.838 21.317 1.00 95.12 224 GLY A N 1
ATOM 1544 C CA . GLY A 1 224 ? 1.758 6.283 21.159 1.00 95.12 224 GLY A CA 1
ATOM 1545 C C . GLY A 1 224 ? 0.953 6.842 19.975 1.00 95.12 224 GLY A C 1
ATOM 1546 O O . GLY A 1 224 ? 0.460 6.079 19.146 1.00 95.12 224 GLY A O 1
ATOM 1547 N N . PRO A 1 225 ? 0.804 8.176 19.881 1.00 94.56 225 PRO A N 1
ATOM 1548 C CA . PRO A 1 225 ? -0.046 8.837 18.883 1.00 94.56 225 PRO A CA 1
ATOM 1549 C C . PRO A 1 225 ? 0.583 8.976 17.484 1.00 94.56 225 PRO A C 1
ATOM 1551 O O . PRO A 1 225 ? -0.086 9.463 16.573 1.00 94.56 225 PRO A O 1
ATOM 1554 N N . GLY A 1 226 ? 1.853 8.598 17.309 1.00 94.25 226 GLY A N 1
ATOM 1555 C CA . GLY A 1 226 ? 2.632 8.857 16.094 1.00 94.25 226 GLY A CA 1
ATOM 1556 C C . GLY A 1 226 ? 3.215 10.275 16.025 1.00 94.25 226 GLY A C 1
ATOM 1557 O O . GLY A 1 226 ? 3.041 11.097 16.934 1.00 94.25 226 GLY A O 1
ATOM 1558 N N . SER A 1 227 ? 3.934 10.549 14.938 1.00 93.81 227 SER A N 1
ATOM 1559 C CA . SER A 1 227 ? 4.615 11.823 14.673 1.00 93.81 227 SER A CA 1
ATOM 1560 C C . SER A 1 227 ? 3.632 12.995 14.597 1.00 93.81 227 SER A C 1
ATOM 1562 O O . SER A 1 227 ? 2.547 12.871 14.038 1.00 93.81 227 SER A O 1
ATOM 1564 N N . GLN A 1 228 ? 3.996 14.155 15.146 1.00 93.62 228 GLN A N 1
ATOM 1565 C CA . GLN A 1 228 ? 3.125 15.339 15.164 1.00 93.62 228 GLN A CA 1
ATOM 1566 C C . GLN A 1 228 ? 3.188 16.092 13.826 1.00 93.62 228 GLN A C 1
ATOM 1568 O O . GLN A 1 228 ? 3.927 17.059 13.680 1.00 93.62 228 GLN A O 1
ATOM 1573 N N . LEU A 1 229 ? 2.409 15.629 12.849 1.00 94.00 229 LEU A N 1
ATOM 1574 C CA . LEU A 1 229 ? 2.385 16.116 11.465 1.00 94.00 229 LEU A CA 1
ATOM 1575 C C . LEU A 1 229 ? 1.466 17.340 11.301 1.00 94.00 229 LEU A C 1
ATOM 1577 O O . LEU A 1 229 ? 0.490 17.306 10.550 1.00 94.00 229 LEU A O 1
ATOM 1581 N N . THR A 1 230 ? 1.708 18.405 12.069 1.00 93.56 230 THR A N 1
ATOM 1582 C CA . THR A 1 230 ? 0.798 19.564 12.165 1.00 93.56 230 THR A CA 1
ATOM 1583 C C . THR A 1 230 ? 0.983 20.622 11.072 1.00 93.56 230 THR A C 1
ATOM 1585 O O . THR A 1 230 ? 0.065 21.423 10.863 1.00 93.56 230 THR A O 1
ATOM 1588 N N . ASP A 1 231 ? 2.079 20.593 10.306 1.00 94.88 231 ASP A N 1
ATOM 1589 C CA . ASP A 1 231 ? 2.287 21.476 9.149 1.00 94.88 231 ASP A CA 1
ATOM 1590 C C . ASP A 1 231 ? 1.324 21.109 8.000 1.00 94.88 231 ASP A C 1
ATOM 1592 O O . ASP A 1 231 ? 1.191 19.921 7.686 1.00 94.88 231 ASP A O 1
ATOM 1596 N N . PRO A 1 232 ? 0.600 22.066 7.380 1.00 94.25 232 PRO A N 1
ATOM 1597 C CA . PRO A 1 232 ? -0.262 21.802 6.225 1.00 94.25 232 PRO A CA 1
ATOM 1598 C C . PRO A 1 232 ? 0.393 21.007 5.083 1.00 94.25 232 PRO A C 1
ATOM 1600 O O . PRO A 1 232 ? -0.317 20.259 4.412 1.00 94.25 232 PRO A O 1
ATOM 1603 N N . ALA A 1 233 ? 1.710 21.115 4.882 1.00 93.50 233 ALA A N 1
ATOM 1604 C CA . ALA A 1 233 ? 2.451 20.324 3.898 1.00 93.50 233 ALA A CA 1
ATOM 1605 C C . ALA A 1 233 ? 2.419 18.811 4.197 1.00 93.50 233 ALA A C 1
ATOM 1607 O O . ALA A 1 233 ? 2.395 17.999 3.274 1.00 93.50 233 ALA A O 1
ATOM 1608 N N . ASP A 1 234 ? 2.326 18.422 5.472 1.00 93.94 234 ASP A N 1
ATOM 1609 C CA . ASP A 1 234 ? 2.253 17.022 5.901 1.00 93.94 234 ASP A CA 1
ATOM 1610 C C . ASP A 1 234 ? 0.831 16.435 5.827 1.00 93.94 234 ASP A C 1
ATOM 1612 O O . ASP A 1 234 ? 0.616 15.287 6.219 1.00 93.94 234 ASP A O 1
ATOM 1616 N N . ALA A 1 235 ? -0.179 17.189 5.373 1.00 95.44 235 ALA A N 1
ATOM 1617 C CA . ALA A 1 235 ? -1.576 16.751 5.437 1.00 95.44 235 ALA A CA 1
ATOM 1618 C C . ALA A 1 235 ? -1.853 15.460 4.637 1.00 95.44 235 ALA A C 1
ATOM 1620 O O . ALA A 1 235 ? -2.599 14.601 5.111 1.00 95.44 235 ALA A O 1
ATOM 1621 N N . GLU A 1 236 ? -1.235 15.292 3.462 1.00 95.56 236 GLU A N 1
ATOM 1622 C CA . GLU A 1 236 ? -1.362 14.067 2.654 1.00 95.56 236 GLU A CA 1
ATOM 1623 C C . GLU A 1 236 ? -0.625 12.885 3.311 1.00 95.56 236 GLU A C 1
ATOM 1625 O O . GLU A 1 236 ? -1.185 11.794 3.419 1.00 95.56 236 GLU A O 1
ATOM 1630 N N . LEU A 1 237 ? 0.582 13.118 3.845 1.00 95.56 237 LEU A N 1
ATOM 1631 C CA . LEU A 1 237 ? 1.345 12.119 4.600 1.00 95.56 237 LEU A CA 1
ATOM 1632 C C . LEU A 1 237 ? 0.571 11.645 5.835 1.00 95.56 237 LEU A C 1
ATOM 1634 O O . LEU A 1 237 ? 0.462 10.445 6.070 1.00 95.56 237 LEU A O 1
ATOM 1638 N N . ALA A 1 238 ? 0.002 12.567 6.612 1.00 96.50 238 ALA A N 1
ATOM 1639 C CA . ALA A 1 238 ? -0.782 12.242 7.796 1.00 96.50 238 ALA A CA 1
ATOM 1640 C C . ALA A 1 238 ? -2.043 11.442 7.433 1.00 96.50 238 ALA A C 1
ATOM 1642 O O . ALA A 1 238 ? -2.377 10.470 8.119 1.00 96.50 238 ALA A O 1
ATOM 1643 N N . LEU A 1 239 ? -2.723 11.815 6.340 1.00 96.25 239 LEU A N 1
ATOM 1644 C CA . LEU A 1 239 ? -3.873 11.076 5.828 1.00 96.25 239 LEU A CA 1
ATOM 1645 C C . LEU A 1 239 ? -3.464 9.646 5.471 1.00 96.25 239 LEU A C 1
ATOM 1647 O O . LEU A 1 239 ? -4.031 8.705 6.023 1.00 96.25 239 LEU A O 1
ATOM 1651 N N . MET A 1 240 ? -2.446 9.476 4.624 1.00 97.06 240 MET A N 1
ATOM 1652 C CA . MET A 1 240 ? -1.969 8.158 4.198 1.00 97.06 240 MET A CA 1
ATOM 1653 C C . MET A 1 240 ? -1.432 7.325 5.364 1.00 97.06 240 MET A C 1
ATOM 1655 O O . MET A 1 240 ? -1.728 6.139 5.443 1.00 97.06 240 MET A O 1
ATOM 1659 N N . ALA A 1 241 ? -0.728 7.923 6.325 1.00 96.75 241 ALA A N 1
ATOM 1660 C CA . ALA A 1 241 ? -0.207 7.225 7.499 1.00 96.75 241 ALA A CA 1
ATOM 1661 C C . ALA A 1 241 ? -1.315 6.653 8.400 1.00 96.75 241 ALA A C 1
ATOM 1663 O O . ALA A 1 241 ? -1.172 5.538 8.903 1.00 96.75 241 ALA A O 1
ATOM 1664 N N . ARG A 1 242 ? -2.437 7.365 8.576 1.00 97.25 242 ARG A N 1
ATOM 1665 C CA . ARG A 1 242 ? -3.646 6.817 9.220 1.00 97.25 242 ARG A CA 1
ATOM 1666 C C . ARG A 1 242 ? -4.245 5.695 8.374 1.00 97.25 242 ARG A C 1
ATOM 1668 O O . ARG A 1 242 ? -4.608 4.635 8.880 1.00 97.25 242 ARG A O 1
ATOM 1675 N N . GLN A 1 243 ? -4.370 5.954 7.081 1.00 97.00 243 GLN A N 1
ATOM 1676 C CA . GLN A 1 243 ? -5.132 5.143 6.145 1.00 97.00 243 GLN A CA 1
ATOM 1677 C C . GLN A 1 243 ? -4.462 3.794 5.846 1.00 97.00 243 GLN A C 1
ATOM 1679 O O . GLN A 1 243 ? -5.145 2.778 5.751 1.00 97.00 243 GLN A O 1
ATOM 1684 N N . LEU A 1 244 ? -3.130 3.759 5.855 1.00 96.94 244 LEU A N 1
ATOM 1685 C CA . LEU A 1 244 ? -2.275 2.574 5.915 1.00 96.94 244 LEU A CA 1
ATOM 1686 C C . LEU A 1 244 ? -2.761 1.547 6.953 1.00 96.94 244 LEU A C 1
ATOM 1688 O O . LEU A 1 244 ? -2.889 0.362 6.638 1.00 96.94 244 LEU A O 1
ATOM 1692 N N . LEU A 1 245 ? -3.054 1.999 8.180 1.00 97.50 245 LEU A N 1
ATOM 1693 C CA . LEU A 1 245 ? -3.521 1.129 9.263 1.00 97.50 245 LEU A CA 1
ATOM 1694 C C . LEU A 1 245 ? -4.943 0.628 8.993 1.00 97.50 245 LEU A C 1
ATOM 1696 O O . LEU A 1 245 ? -5.221 -0.554 9.178 1.00 97.50 245 LEU A O 1
ATOM 1700 N N . VAL A 1 246 ? -5.827 1.504 8.505 1.00 97.75 246 VAL A N 1
ATOM 1701 C CA . VAL A 1 246 ? -7.224 1.165 8.180 1.00 97.75 246 VAL A CA 1
ATOM 1702 C C . VAL A 1 246 ? -7.285 0.088 7.093 1.00 97.75 246 VAL A C 1
ATOM 1704 O O . VAL A 1 246 ? -7.899 -0.961 7.294 1.00 97.75 246 VAL A O 1
ATOM 1707 N N . TRP A 1 247 ? -6.594 0.302 5.970 1.00 96.56 247 TRP A N 1
ATOM 1708 C CA . TRP A 1 247 ? -6.536 -0.650 4.859 1.00 96.56 247 TRP A CA 1
ATOM 1709 C C . TRP A 1 247 ? -5.895 -1.979 5.254 1.00 96.56 247 TRP A C 1
ATOM 1711 O O . TRP A 1 247 ? -6.413 -3.036 4.891 1.00 96.56 247 TRP A O 1
ATOM 1721 N N . THR A 1 248 ? -4.797 -1.938 6.015 1.00 96.75 248 THR A N 1
ATOM 1722 C CA . THR A 1 248 ? -4.116 -3.146 6.500 1.00 96.75 248 THR A CA 1
ATOM 1723 C C . THR A 1 248 ? -5.016 -3.955 7.427 1.00 96.75 248 THR A C 1
ATOM 1725 O O . THR A 1 248 ? -5.203 -5.149 7.199 1.00 96.75 248 THR A O 1
ATOM 1728 N N . ALA A 1 249 ? -5.640 -3.316 8.421 1.00 97.62 249 ALA A N 1
ATOM 1729 C CA . ALA A 1 249 ? -6.521 -3.995 9.362 1.00 97.62 249 ALA A CA 1
ATOM 1730 C C . ALA A 1 249 ? -7.732 -4.634 8.665 1.00 97.62 249 ALA A C 1
ATOM 1732 O O . ALA A 1 249 ? -8.013 -5.813 8.869 1.00 97.62 249 ALA A O 1
ATOM 1733 N N . GLN A 1 250 ? -8.415 -3.901 7.782 1.00 96.50 250 GLN A N 1
ATOM 1734 C CA . GLN A 1 250 ? -9.557 -4.439 7.035 1.00 96.50 250 GLN A CA 1
ATOM 1735 C C . GLN A 1 250 ? -9.164 -5.603 6.114 1.00 96.50 250 GLN A C 1
ATOM 1737 O O . GLN A 1 250 ? -9.865 -6.617 6.052 1.00 96.50 250 GLN A O 1
ATOM 1742 N N . ALA A 1 251 ? -8.034 -5.486 5.410 1.00 93.69 251 ALA A N 1
ATOM 1743 C CA . ALA A 1 251 ? -7.568 -6.526 4.499 1.00 93.69 251 ALA A CA 1
ATOM 1744 C C . ALA A 1 251 ? -7.121 -7.797 5.239 1.00 93.69 251 ALA A C 1
ATOM 1746 O O . ALA A 1 251 ? -7.438 -8.896 4.787 1.00 93.69 251 ALA A O 1
ATOM 1747 N N . ALA A 1 252 ? -6.440 -7.662 6.381 1.00 94.69 252 ALA A N 1
ATOM 1748 C CA . ALA A 1 252 ? -6.017 -8.790 7.210 1.00 94.69 252 ALA A CA 1
ATOM 1749 C C . ALA A 1 252 ? -7.185 -9.455 7.967 1.00 94.69 252 ALA A C 1
ATOM 1751 O O . ALA A 1 252 ? -7.161 -10.670 8.176 1.00 94.69 252 ALA A O 1
ATOM 1752 N N . TYR A 1 253 ? -8.230 -8.695 8.323 1.00 95.62 253 TYR A N 1
ATOM 1753 C CA . TYR A 1 253 ? -9.466 -9.233 8.908 1.00 95.62 253 TYR A CA 1
ATOM 1754 C C . TYR A 1 253 ? -10.283 -10.060 7.898 1.00 95.62 253 TYR A C 1
ATOM 1756 O O . TYR A 1 253 ? -10.936 -11.038 8.263 1.00 95.62 253 TYR A O 1
ATOM 1764 N N . GLY A 1 254 ? -10.249 -9.688 6.613 1.00 90.62 254 GLY A N 1
ATOM 1765 C CA . GLY A 1 254 ? -10.777 -10.508 5.517 1.00 90.62 254 GLY A CA 1
ATOM 1766 C C . GLY A 1 254 ? -12.307 -10.616 5.432 1.00 90.62 254 GLY A C 1
ATOM 1767 O O . GLY A 1 254 ? -12.814 -11.423 4.656 1.00 90.62 254 GLY A O 1
ATOM 1768 N N . LYS A 1 255 ? -13.063 -9.814 6.197 1.00 89.19 255 LYS A N 1
ATOM 1769 C CA . LYS A 1 255 ? -14.543 -9.743 6.144 1.00 89.19 255 LYS A CA 1
ATOM 1770 C C . LYS A 1 255 ? -15.080 -8.457 5.503 1.00 89.19 255 LYS A C 1
ATOM 1772 O O . LYS A 1 255 ? -16.236 -8.099 5.695 1.00 89.19 255 LYS A O 1
ATOM 1777 N N . GLY A 1 256 ? -14.251 -7.764 4.725 1.00 85.38 256 GLY A N 1
ATOM 1778 C CA . GLY A 1 256 ? -14.625 -6.524 4.049 1.00 85.38 256 GLY A CA 1
ATOM 1779 C C . GLY A 1 256 ? -14.403 -5.284 4.917 1.00 85.38 256 GLY A C 1
ATOM 1780 O O . GLY A 1 256 ? -13.373 -5.157 5.576 1.00 85.38 256 GLY A O 1
ATOM 1781 N N . ARG A 1 257 ? -15.341 -4.336 4.860 1.00 90.38 257 ARG A N 1
ATOM 1782 C CA . ARG A 1 257 ? -15.192 -2.978 5.410 1.00 90.38 257 ARG A CA 1
ATOM 1783 C C . ARG A 1 257 ? -15.710 -2.863 6.835 1.00 90.38 257 ARG A C 1
ATOM 1785 O O . ARG A 1 257 ? -16.688 -2.174 7.099 1.00 90.38 257 ARG A O 1
ATOM 1792 N N . VAL A 1 258 ? -15.043 -3.555 7.750 1.00 95.31 258 VAL A N 1
ATOM 1793 C CA . VAL A 1 258 ? -15.273 -3.342 9.181 1.00 95.31 258 VAL A CA 1
ATOM 1794 C C . VAL A 1 258 ? -14.566 -2.045 9.593 1.00 95.31 258 VAL A C 1
ATOM 1796 O O . VAL A 1 258 ? -13.366 -1.919 9.327 1.00 95.31 258 VAL A O 1
ATOM 1799 N N . PRO A 1 259 ? -15.258 -1.060 10.194 1.00 97.19 259 PRO A N 1
ATOM 1800 C CA . PRO A 1 259 ? -14.623 0.167 10.658 1.00 97.19 259 PRO A CA 1
ATOM 1801 C C . PRO A 1 259 ? -13.472 -0.102 11.633 1.00 97.19 259 PRO A C 1
ATOM 1803 O O . PRO A 1 259 ? -13.482 -1.075 12.387 1.00 97.19 259 PRO A O 1
ATOM 1806 N N . VAL A 1 260 ? -12.484 0.786 11.632 1.00 98.31 260 VAL A N 1
ATOM 1807 C CA . VAL A 1 260 ? -11.288 0.714 12.474 1.00 98.31 260 VAL A CA 1
ATOM 1808 C C . VAL A 1 260 ? -11.265 1.921 13.400 1.00 98.31 260 VAL A C 1
ATOM 1810 O O . VAL A 1 260 ? -11.335 3.058 12.940 1.00 98.31 260 VAL A O 1
ATOM 1813 N N . THR A 1 261 ? -11.151 1.695 14.704 1.00 97.88 261 THR A N 1
ATOM 1814 C CA . THR A 1 261 ? -10.923 2.754 15.694 1.00 97.88 261 THR A CA 1
ATOM 1815 C C . THR A 1 261 ? -9.610 2.530 16.429 1.00 97.88 261 THR A C 1
ATOM 1817 O O . THR A 1 261 ? -9.138 1.397 16.551 1.00 97.88 261 THR A O 1
ATOM 1820 N N . PHE A 1 262 ? -9.023 3.610 16.936 1.00 97.44 262 PHE A N 1
ATOM 1821 C CA . PHE A 1 262 ? -7.737 3.570 17.611 1.00 97.44 262 PHE A CA 1
ATOM 1822 C C . PHE A 1 262 ? -7.867 3.956 19.084 1.00 97.44 262 PHE A C 1
ATOM 1824 O O . PHE A 1 262 ? -8.696 4.770 19.494 1.00 97.44 262 PHE A O 1
ATOM 1831 N N . ARG A 1 263 ? -6.989 3.392 19.903 1.00 95.94 263 ARG A N 1
ATOM 1832 C CA . ARG A 1 263 ? -6.758 3.804 21.288 1.00 95.94 263 ARG A CA 1
ATOM 1833 C C . ARG A 1 263 ? -5.276 4.089 21.455 1.00 95.94 263 ARG A C 1
ATOM 1835 O O . ARG A 1 263 ? -4.458 3.444 20.813 1.00 95.94 263 ARG A O 1
ATOM 1842 N N . VAL A 1 264 ? -4.930 5.042 22.312 1.00 95.00 264 VAL A N 1
ATOM 1843 C CA . VAL A 1 264 ? -3.536 5.367 22.634 1.00 95.00 264 VAL A CA 1
ATOM 1844 C C . VAL A 1 264 ? -3.355 5.215 24.139 1.00 95.00 264 VAL A C 1
ATOM 1846 O O . VAL A 1 264 ? -4.094 5.841 24.901 1.00 95.00 264 VAL A O 1
ATOM 1849 N N . GLU A 1 265 ? -2.388 4.407 24.580 1.00 89.38 265 GLU A N 1
ATOM 1850 C CA . GLU A 1 265 ? -2.159 4.138 26.015 1.00 89.38 265 GLU A CA 1
ATOM 1851 C C . GLU A 1 265 ? -1.928 5.418 26.830 1.00 89.38 265 GLU A C 1
ATOM 1853 O O . GLU A 1 265 ? -2.456 5.582 27.929 1.00 89.38 265 GLU A O 1
ATOM 1858 N N . GLN A 1 266 ? -1.219 6.380 26.233 1.00 77.12 266 GLN A N 1
ATOM 1859 C CA . GLN A 1 266 ? -0.915 7.703 26.793 1.00 77.12 266 GLN A CA 1
ATOM 1860 C C . GLN A 1 266 ? -2.160 8.606 26.964 1.00 77.12 266 GLN A C 1
ATOM 1862 O O . GLN A 1 266 ? -2.038 9.767 27.344 1.00 77.12 266 GLN A O 1
ATOM 1867 N N . ARG A 1 267 ? -3.368 8.097 26.669 1.00 76.06 267 ARG A N 1
ATOM 1868 C CA . ARG A 1 267 ? -4.674 8.789 26.685 1.00 76.06 267 ARG A CA 1
ATOM 1869 C C . ARG A 1 267 ? -4.787 10.008 25.762 1.00 76.06 267 ARG A C 1
ATOM 1871 O O . ARG A 1 267 ? -5.809 10.697 25.787 1.00 76.06 267 ARG A O 1
ATOM 1878 N N . THR A 1 268 ? -3.798 10.242 24.904 1.00 84.25 268 THR A N 1
ATOM 1879 C CA . THR A 1 268 ? -3.840 11.238 23.831 1.00 84.25 268 THR A CA 1
ATOM 1880 C C . THR A 1 268 ? -5.031 10.974 22.913 1.00 84.25 268 THR A C 1
ATOM 1882 O O . THR A 1 268 ? -5.187 9.879 22.380 1.00 84.25 268 THR A O 1
ATOM 1885 N N . GLN A 1 269 ? -5.876 11.986 22.714 1.00 88.69 269 GLN A N 1
ATOM 1886 C CA . GLN A 1 269 ? -7.087 11.870 21.891 1.00 88.69 269 GLN A CA 1
ATOM 1887 C C . GLN A 1 269 ? -6.841 12.148 20.402 1.00 88.69 269 GLN A C 1
ATOM 1889 O O . GLN A 1 269 ? -7.783 12.106 19.617 1.00 88.69 269 GLN A O 1
ATOM 1894 N N . VAL A 1 270 ? -5.598 12.437 20.005 1.00 94.62 270 VAL A N 1
ATOM 1895 C CA . VAL A 1 270 ? -5.226 12.879 18.657 1.00 94.62 270 VAL A CA 1
ATOM 1896 C C . VAL A 1 270 ? -4.056 12.045 18.128 1.00 94.62 270 VAL A C 1
ATOM 1898 O O . VAL A 1 270 ? -2.967 12.060 18.697 1.00 94.62 270 VAL A O 1
ATOM 1901 N N . LEU A 1 271 ? -4.286 11.342 17.023 1.00 95.56 271 LEU A N 1
ATOM 1902 C CA . LEU A 1 271 ? -3.282 10.665 16.208 1.00 95.56 271 LEU A CA 1
ATOM 1903 C C . LEU A 1 271 ? -2.646 11.652 15.233 1.00 95.56 271 LEU A C 1
ATOM 1905 O O . LEU A 1 271 ? -3.335 12.503 14.660 1.00 95.56 271 LEU A O 1
ATOM 1909 N N . LEU A 1 272 ? -1.347 11.491 14.996 1.00 95.88 272 LEU A N 1
ATOM 1910 C CA . LEU A 1 272 ? -0.572 12.223 13.991 1.00 95.88 272 LEU A CA 1
ATOM 1911 C C . LEU A 1 272 ? -0.684 13.762 14.090 1.00 95.88 272 LEU A C 1
ATOM 1913 O O . LEU A 1 272 ? -0.525 14.475 13.104 1.00 95.88 272 LEU A O 1
ATOM 1917 N N . GLY A 1 273 ? -1.035 14.287 15.270 1.00 94.81 273 GLY A N 1
ATOM 1918 C CA . GLY A 1 273 ? -1.328 15.708 15.494 1.00 94.81 273 GLY A CA 1
ATOM 1919 C C . GLY A 1 273 ? -2.626 16.233 14.850 1.00 94.81 273 GLY A C 1
ATOM 1920 O O . GLY A 1 273 ? -2.882 17.432 14.931 1.00 94.81 273 GLY A O 1
ATOM 1921 N N . ARG A 1 274 ? -3.454 15.379 14.219 1.00 96.00 274 ARG A N 1
ATOM 1922 C CA . ARG A 1 274 ? -4.627 15.803 13.421 1.00 96.00 274 ARG A CA 1
ATOM 1923 C C . ARG A 1 274 ? -5.931 15.035 13.651 1.00 96.00 274 ARG A C 1
ATOM 1925 O O . ARG A 1 274 ? -6.997 15.641 13.586 1.00 96.00 274 ARG A O 1
ATOM 1932 N N . TYR A 1 275 ? -5.883 13.719 13.854 1.00 96.81 275 TYR A N 1
ATOM 1933 C CA . TYR A 1 275 ? -7.063 12.849 13.728 1.00 96.81 275 TYR A CA 1
ATOM 1934 C C . TYR A 1 275 ? -7.546 12.323 15.088 1.00 96.81 275 TYR A C 1
ATOM 1936 O O . TYR A 1 275 ? -6.723 11.803 15.836 1.00 96.81 275 TYR A O 1
ATOM 1944 N N . PRO A 1 276 ? -8.844 12.386 15.439 1.00 96.75 276 PRO A N 1
ATOM 1945 C CA . PRO A 1 276 ? -9.329 11.852 16.714 1.00 96.75 276 PRO A CA 1
ATOM 1946 C C . PRO A 1 276 ? -9.076 10.342 16.856 1.00 96.75 276 PRO A C 1
ATOM 1948 O O . PRO A 1 276 ? -9.519 9.567 16.012 1.00 96.75 276 PRO A O 1
ATOM 1951 N N . ALA A 1 277 ? -8.400 9.894 17.916 1.00 92.69 277 ALA A N 1
ATOM 1952 C CA . ALA A 1 277 ? -8.045 8.478 18.080 1.00 92.69 277 ALA A CA 1
ATOM 1953 C C . ALA A 1 277 ? -9.289 7.570 18.142 1.00 92.69 277 ALA A C 1
ATOM 1955 O O . ALA A 1 277 ? -9.408 6.628 17.361 1.00 92.69 277 ALA A O 1
ATOM 1956 N N . GLY A 1 278 ? -10.258 7.925 18.992 1.00 94.06 278 GLY A N 1
ATOM 1957 C CA . GLY A 1 278 ? -11.500 7.170 19.195 1.00 94.06 278 GLY A CA 1
ATOM 1958 C C . GLY A 1 278 ? -12.589 7.368 18.133 1.00 94.06 278 GLY A C 1
ATOM 1959 O O . GLY A 1 278 ? -13.736 7.007 18.384 1.00 94.06 278 GLY A O 1
ATOM 1960 N N . ALA A 1 279 ? -12.283 7.964 16.975 1.00 96.62 279 ALA A N 1
ATOM 1961 C CA . ALA A 1 279 ? -13.219 7.976 15.850 1.00 96.62 279 ALA A CA 1
ATOM 1962 C C . ALA A 1 279 ? -13.195 6.630 15.104 1.00 96.62 279 ALA A C 1
ATOM 1964 O O . ALA A 1 279 ? -12.209 5.892 15.155 1.00 96.62 279 ALA A O 1
ATOM 1965 N N . ALA A 1 280 ? -14.290 6.314 14.412 1.00 96.69 280 ALA A N 1
ATOM 1966 C CA . ALA A 1 280 ? -14.356 5.188 13.490 1.00 96.69 280 ALA A CA 1
ATOM 1967 C C . ALA A 1 280 ? -13.880 5.636 12.100 1.00 96.69 280 ALA A C 1
ATOM 1969 O O . ALA A 1 280 ? -14.412 6.592 11.534 1.00 96.69 280 ALA A O 1
ATOM 1970 N N . TYR A 1 281 ? -12.889 4.935 11.560 1.00 97.25 281 TYR A N 1
ATOM 1971 C CA . TYR A 1 281 ? -12.322 5.151 10.234 1.00 97.25 281 TYR A CA 1
ATOM 1972 C C . TYR A 1 281 ? -12.639 3.974 9.316 1.00 97.25 281 TYR A C 1
ATOM 1974 O O . TYR A 1 281 ? -12.725 2.829 9.749 1.00 97.25 281 TYR A O 1
ATOM 1982 N N . ASP A 1 282 ? -12.785 4.252 8.030 1.00 95.25 282 ASP A N 1
ATOM 1983 C CA . ASP A 1 282 ? -13.025 3.258 6.989 1.00 95.25 282 ASP A CA 1
ATOM 1984 C C . ASP A 1 282 ? -12.297 3.719 5.718 1.00 95.25 282 ASP A C 1
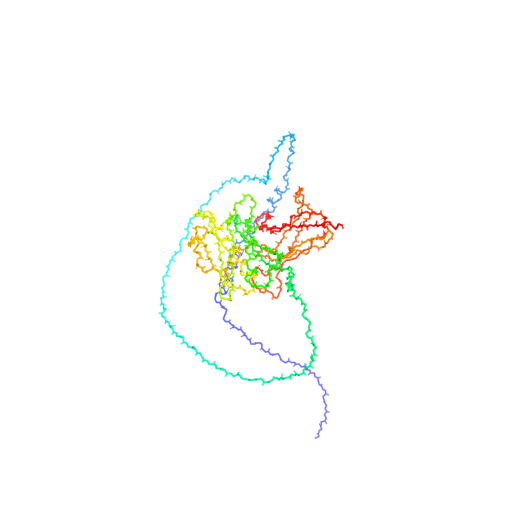ATOM 1986 O O . ASP A 1 282 ? -11.902 4.884 5.595 1.00 95.25 282 ASP A O 1
ATOM 1990 N N . ARG A 1 283 ? -12.087 2.807 4.775 1.00 90.88 283 ARG A N 1
ATOM 1991 C CA . ARG A 1 283 ? -11.627 3.155 3.431 1.00 90.88 283 ARG A CA 1
ATOM 1992 C C . ARG A 1 283 ? -12.718 3.888 2.639 1.00 90.88 283 ARG A C 1
ATOM 1994 O O . ARG A 1 283 ? -13.901 3.694 2.939 1.00 90.88 283 ARG A O 1
ATOM 2001 N N . PRO A 1 284 ? -12.380 4.693 1.617 1.00 88.00 284 PRO A N 1
ATOM 2002 C CA . PRO A 1 284 ? -13.369 5.339 0.762 1.00 88.00 284 PRO A CA 1
ATOM 2003 C C . PRO A 1 284 ? -14.330 4.338 0.107 1.00 88.00 284 PRO A C 1
ATOM 2005 O O . PRO A 1 284 ? -14.041 3.146 -0.018 1.00 88.00 284 PRO A O 1
ATOM 2008 N N . ASN A 1 285 ? -15.507 4.823 -0.287 1.00 74.06 285 ASN A N 1
ATOM 2009 C CA . ASN A 1 285 ? -16.620 4.009 -0.785 1.00 74.06 285 ASN A CA 1
ATOM 2010 C C . ASN A 1 285 ? -16.897 4.171 -2.291 1.00 74.06 285 ASN A C 1
ATOM 2012 O O . ASN A 1 285 ? -17.994 3.844 -2.735 1.00 74.06 285 ASN A O 1
ATOM 2016 N N . SER A 1 286 ? -15.934 4.685 -3.056 1.00 71.12 286 SER A N 1
ATOM 2017 C CA . SER A 1 286 ? -16.092 5.094 -4.458 1.00 71.12 286 SER A CA 1
ATOM 2018 C C . SER A 1 286 ? -14.731 5.173 -5.170 1.00 71.12 286 SER A C 1
ATOM 2020 O O . SER A 1 286 ? -13.716 4.747 -4.615 1.00 71.12 286 SER A O 1
ATOM 2022 N N . ASP A 1 287 ? -14.683 5.794 -6.352 1.00 71.44 287 ASP A N 1
ATOM 2023 C CA . ASP A 1 287 ? -13.453 6.130 -7.092 1.00 71.44 287 ASP A CA 1
ATOM 2024 C C . ASP A 1 287 ? -12.413 6.899 -6.258 1.00 71.44 287 ASP A C 1
ATOM 2026 O O . ASP A 1 287 ? -11.227 6.871 -6.572 1.00 71.44 287 ASP A O 1
ATOM 2030 N N . ALA A 1 288 ? -12.819 7.511 -5.138 1.00 81.06 288 ALA A N 1
ATOM 2031 C CA . ALA A 1 288 ? -11.910 8.083 -4.146 1.00 81.06 288 ALA A CA 1
ATOM 2032 C C . ALA A 1 288 ? -10.878 7.075 -3.590 1.00 81.06 288 ALA A C 1
ATOM 2034 O O . ALA A 1 288 ? -9.858 7.489 -3.058 1.00 81.06 288 ALA A O 1
ATOM 2035 N N . ILE A 1 289 ? -11.070 5.760 -3.744 1.00 84.00 289 ILE A N 1
ATOM 2036 C CA . ILE A 1 289 ? -10.017 4.773 -3.445 1.00 84.00 289 ILE A CA 1
ATOM 2037 C C . ILE A 1 289 ? -8.744 5.041 -4.281 1.00 84.00 289 ILE A C 1
ATOM 2039 O O . ILE A 1 289 ? -7.633 4.851 -3.786 1.00 84.00 289 ILE A O 1
ATOM 2043 N N . LEU A 1 290 ? -8.882 5.533 -5.518 1.00 83.31 290 LEU A N 1
ATOM 2044 C CA . LEU A 1 290 ? -7.763 5.853 -6.415 1.00 83.31 290 LEU A CA 1
ATOM 2045 C C . LEU A 1 290 ? -6.932 7.060 -5.954 1.00 83.31 290 LEU A C 1
ATOM 2047 O O . LEU A 1 290 ? -5.818 7.254 -6.436 1.00 83.31 290 LEU A O 1
ATOM 2051 N N . THR A 1 291 ? -7.442 7.869 -5.019 1.00 87.94 291 THR A N 1
ATOM 2052 C CA . THR A 1 291 ? -6.664 8.957 -4.406 1.00 87.94 291 THR A CA 1
ATOM 2053 C C . THR A 1 291 ? -5.854 8.488 -3.197 1.00 87.94 291 THR A C 1
ATOM 2055 O O . THR A 1 291 ? -4.969 9.211 -2.751 1.00 87.94 291 THR A O 1
ATOM 2058 N N . GLU A 1 292 ? -6.106 7.276 -2.688 1.00 92.06 292 GLU A N 1
ATOM 2059 C CA . GLU A 1 292 ? -5.354 6.682 -1.578 1.00 92.06 292 GLU A CA 1
ATOM 2060 C C . GLU A 1 292 ? -4.374 5.601 -2.046 1.00 92.06 292 GLU A C 1
ATOM 2062 O O . GLU A 1 292 ? -3.258 5.521 -1.538 1.00 92.06 292 GLU A O 1
ATOM 2067 N N . LEU A 1 293 ? -4.765 4.759 -3.006 1.00 92.19 293 LEU A N 1
ATOM 2068 C CA . LEU A 1 293 ? -3.935 3.651 -3.483 1.00 92.19 293 LEU A CA 1
ATOM 2069 C C . LEU A 1 293 ? -2.959 4.086 -4.582 1.00 92.19 293 LEU A C 1
ATOM 2071 O O . LEU A 1 293 ? -3.216 5.017 -5.343 1.00 92.19 293 LEU A O 1
ATOM 2075 N N . ALA A 1 294 ? -1.828 3.388 -4.686 1.00 92.25 294 ALA A N 1
ATOM 2076 C CA . ALA A 1 294 ? -0.941 3.542 -5.832 1.00 92.25 294 ALA A CA 1
ATOM 2077 C C . ALA A 1 294 ? -1.653 3.063 -7.122 1.00 92.25 294 ALA A C 1
ATOM 2079 O O . ALA A 1 294 ? -2.360 2.053 -7.073 1.00 92.25 294 ALA A O 1
ATOM 2080 N N . PRO A 1 295 ? -1.451 3.721 -8.285 1.00 90.88 295 PRO A N 1
ATOM 2081 C CA . PRO A 1 295 ? -2.060 3.317 -9.558 1.00 90.88 295 PRO A CA 1
ATOM 2082 C C . PRO A 1 295 ? -1.696 1.901 -10.014 1.00 90.88 295 PRO A C 1
ATOM 2084 O O . PRO A 1 295 ? -2.400 1.337 -10.842 1.00 90.88 295 PRO A O 1
ATOM 2087 N N . VAL A 1 296 ? -0.618 1.326 -9.477 1.00 91.31 296 VAL A N 1
ATOM 2088 C CA . VAL A 1 296 ? -0.194 -0.061 -9.687 1.00 91.31 296 VAL A CA 1
ATOM 2089 C C . VAL A 1 296 ? -0.087 -0.740 -8.322 1.00 91.31 296 VAL A C 1
ATOM 2091 O O . VAL A 1 296 ? 0.572 -0.225 -7.422 1.00 91.31 296 VAL A O 1
ATOM 2094 N N . LEU A 1 297 ? -0.709 -1.908 -8.158 1.00 89.81 297 LEU A N 1
ATOM 2095 C CA . LEU A 1 297 ? -0.653 -2.706 -6.932 1.00 89.81 297 LEU A CA 1
ATOM 2096 C C . LEU A 1 297 ? -0.200 -4.125 -7.263 1.00 89.81 297 LEU A C 1
ATOM 2098 O O . LEU A 1 297 ? -0.928 -4.881 -7.907 1.00 89.81 297 LEU A O 1
ATOM 2102 N N . LEU A 1 298 ? 0.986 -4.503 -6.791 1.00 86.94 298 LEU A N 1
ATOM 2103 C CA . LEU A 1 298 ? 1.507 -5.858 -6.952 1.00 86.94 298 LEU A CA 1
ATOM 2104 C C . LEU A 1 298 ? 0.764 -6.835 -6.026 1.00 86.94 298 LEU A C 1
ATOM 2106 O O . LEU A 1 298 ? 0.507 -6.555 -4.854 1.00 86.94 298 LEU A O 1
ATOM 2110 N N . THR A 1 299 ? 0.411 -7.998 -6.570 1.00 82.88 299 THR A N 1
ATOM 2111 C CA . THR A 1 299 ? -0.166 -9.134 -5.837 1.00 82.88 299 THR A CA 1
ATOM 2112 C C . THR A 1 299 ? 0.745 -10.354 -5.815 1.00 82.88 299 THR A C 1
ATOM 2114 O O . THR A 1 299 ? 0.644 -11.158 -4.888 1.00 82.88 299 THR A O 1
ATOM 2117 N N . ARG A 1 300 ? 1.654 -10.474 -6.790 1.00 83.56 300 ARG A N 1
ATOM 2118 C CA . ARG A 1 300 ? 2.760 -11.438 -6.810 1.00 83.56 300 ARG A CA 1
ATOM 2119 C C . ARG A 1 300 ? 4.027 -10.795 -7.396 1.00 83.56 300 ARG A C 1
ATOM 2121 O O . ARG A 1 300 ? 3.885 -9.862 -8.188 1.00 83.56 300 ARG A O 1
ATOM 2128 N N . PRO A 1 301 ? 5.233 -11.295 -7.071 1.00 76.38 301 PRO A N 1
ATOM 2129 C CA . PRO A 1 301 ? 5.505 -12.424 -6.179 1.00 76.38 301 PRO A CA 1
ATOM 2130 C C . PRO A 1 301 ? 5.144 -12.134 -4.721 1.00 76.38 301 PRO A C 1
ATOM 2132 O O . PRO A 1 301 ? 5.132 -10.992 -4.268 1.00 76.38 301 PRO A O 1
ATOM 2135 N N . GLY A 1 302 ? 4.769 -13.198 -4.014 1.00 67.69 302 GLY A N 1
ATOM 2136 C CA . GLY A 1 302 ? 4.557 -13.157 -2.573 1.00 67.69 302 GLY A CA 1
ATOM 2137 C C . GLY A 1 302 ? 5.875 -13.326 -1.806 1.00 67.69 302 GLY A C 1
ATOM 2138 O O . GLY A 1 302 ? 6.905 -13.636 -2.399 1.00 67.69 302 GLY A O 1
ATOM 2139 N N . PRO A 1 303 ? 5.845 -13.162 -0.479 1.00 63.31 303 PRO A N 1
ATOM 2140 C CA . PRO A 1 303 ? 7.005 -13.345 0.389 1.00 63.31 303 PRO A CA 1
ATOM 2141 C C . PRO A 1 303 ? 7.413 -14.820 0.491 1.00 63.31 303 PRO A C 1
ATOM 2143 O O . PRO A 1 303 ? 6.663 -15.664 0.993 1.00 63.31 303 PRO A O 1
ATOM 2146 N N . GLY A 1 304 ? 8.642 -15.101 0.077 1.00 64.06 304 GLY A N 1
ATOM 2147 C CA . GLY A 1 304 ? 9.288 -16.406 0.149 1.00 64.06 304 GLY A CA 1
ATOM 2148 C C . GLY A 1 304 ? 10.586 -16.395 -0.664 1.00 64.06 304 GLY A C 1
ATOM 2149 O O . GLY A 1 304 ? 10.784 -15.475 -1.459 1.00 64.06 304 GLY A O 1
ATOM 2150 N N . PRO A 1 305 ? 11.480 -17.377 -0.465 1.00 66.06 305 PRO A N 1
ATOM 2151 C CA . PRO A 1 305 ? 12.643 -17.539 -1.327 1.00 66.06 305 PRO A CA 1
ATOM 2152 C C . PRO A 1 305 ? 12.200 -17.890 -2.751 1.00 66.06 305 PRO A C 1
ATOM 2154 O O . PRO A 1 305 ? 11.268 -18.673 -2.941 1.00 66.06 305 PRO A O 1
ATOM 2157 N N . ILE A 1 306 ? 12.888 -17.324 -3.738 1.00 81.81 306 ILE A N 1
ATOM 2158 C CA . ILE A 1 306 ? 12.743 -17.674 -5.152 1.00 81.81 306 ILE A CA 1
ATOM 2159 C C . ILE A 1 306 ? 13.949 -18.528 -5.560 1.00 81.81 306 ILE A C 1
ATOM 2161 O O . ILE A 1 306 ? 15.084 -18.186 -5.213 1.00 81.81 306 ILE A O 1
ATOM 2165 N N . THR A 1 307 ? 13.727 -19.614 -6.301 1.00 81.06 307 THR A N 1
ATOM 2166 C CA . THR A 1 307 ? 14.814 -20.471 -6.796 1.00 81.06 307 THR A CA 1
ATOM 2167 C C . THR A 1 307 ? 15.428 -19.877 -8.080 1.00 81.06 307 THR A C 1
ATOM 2169 O O . THR A 1 307 ? 14.696 -19.418 -8.958 1.00 81.06 307 THR A O 1
ATOM 2172 N N . PRO A 1 308 ? 16.765 -19.842 -8.230 1.00 81.50 308 PRO A N 1
ATOM 2173 C CA . PRO A 1 308 ? 17.428 -19.339 -9.426 1.00 81.50 308 PRO A CA 1
ATOM 2174 C C . PRO A 1 308 ? 17.016 -20.109 -10.673 1.00 81.50 308 PRO A C 1
ATOM 2176 O O . PRO A 1 308 ? 16.963 -21.336 -10.672 1.00 81.50 308 PRO A O 1
ATOM 2179 N N . GLY A 1 309 ? 16.780 -19.383 -11.762 1.00 77.88 309 GLY A N 1
ATOM 2180 C CA . GLY A 1 309 ? 16.318 -19.980 -13.013 1.00 77.88 309 GLY A CA 1
ATOM 2181 C C . GLY A 1 309 ? 14.809 -20.240 -13.089 1.00 77.88 309 GLY A C 1
ATOM 2182 O O . GLY A 1 309 ? 14.321 -20.456 -14.199 1.00 77.88 309 GLY A O 1
ATOM 2183 N N . ASP A 1 310 ? 14.065 -20.153 -11.979 1.00 83.44 310 ASP A N 1
ATOM 2184 C CA . ASP A 1 310 ? 12.604 -20.248 -12.012 1.00 83.44 310 ASP A CA 1
ATOM 2185 C C . ASP A 1 310 ? 11.983 -19.141 -12.876 1.00 83.44 310 ASP A C 1
ATOM 2187 O O . ASP A 1 310 ? 12.537 -18.057 -13.095 1.00 83.44 310 ASP A O 1
ATOM 2191 N N . THR A 1 311 ? 10.775 -19.431 -13.353 1.00 88.19 311 THR A N 1
ATOM 2192 C CA . THR A 1 311 ? 9.879 -18.421 -13.912 1.00 88.19 311 THR A CA 1
ATOM 2193 C C . THR A 1 311 ? 9.056 -17.831 -12.773 1.00 88.19 311 THR A C 1
ATOM 2195 O O . THR A 1 311 ? 8.298 -18.545 -12.119 1.00 88.19 311 THR A O 1
ATOM 2198 N N . ILE A 1 312 ? 9.224 -16.536 -12.515 1.00 89.50 312 ILE A N 1
ATOM 2199 C CA . ILE A 1 312 ? 8.597 -15.822 -11.403 1.00 89.50 312 ILE A CA 1
ATOM 2200 C C . ILE A 1 312 ? 7.342 -15.113 -11.933 1.00 89.50 312 ILE A C 1
ATOM 2202 O O . ILE A 1 312 ? 7.481 -14.100 -12.628 1.00 89.50 312 ILE A O 1
ATOM 2206 N N . PRO A 1 313 ? 6.126 -15.586 -11.602 1.00 89.75 313 PRO A N 1
ATOM 2207 C CA . PRO A 1 313 ? 4.901 -14.933 -12.037 1.00 89.75 313 PRO A CA 1
ATOM 2208 C C . PRO A 1 313 ? 4.683 -13.641 -11.249 1.00 89.75 313 PRO A C 1
ATOM 2210 O O . PRO A 1 313 ? 4.384 -13.659 -10.049 1.00 89.75 313 PRO A O 1
ATOM 2213 N N . VAL A 1 314 ? 4.796 -12.509 -11.937 1.00 91.12 314 VAL A N 1
ATOM 2214 C CA . VAL A 1 314 ? 4.394 -11.199 -11.429 1.00 91.12 314 VAL A CA 1
ATOM 2215 C C . VAL A 1 314 ? 2.935 -10.985 -11.800 1.00 91.12 314 VAL A C 1
ATOM 2217 O O . VAL A 1 314 ? 2.549 -11.109 -12.960 1.00 91.12 314 VAL A O 1
ATOM 2220 N N . THR A 1 315 ? 2.107 -10.639 -10.819 1.00 90.25 315 THR A N 1
ATOM 2221 C CA . THR A 1 315 ? 0.709 -10.258 -11.054 1.00 90.25 315 THR A CA 1
ATOM 2222 C C . THR A 1 315 ? 0.359 -9.043 -10.223 1.00 90.25 315 THR A C 1
ATOM 2224 O O . THR A 1 315 ? 0.958 -8.804 -9.172 1.00 90.25 315 THR A O 1
ATOM 2227 N N . GLY A 1 316 ? -0.651 -8.300 -10.651 1.00 88.88 316 GLY A N 1
ATOM 2228 C CA . GLY A 1 316 ? -1.169 -7.167 -9.902 1.00 88.88 316 GLY A CA 1
ATOM 2229 C C . GLY A 1 316 ? -2.489 -6.662 -10.460 1.00 88.88 316 GLY A C 1
ATOM 2230 O O . GLY A 1 316 ? -3.084 -7.285 -11.338 1.00 88.88 316 GLY A O 1
ATOM 2231 N N . VAL A 1 317 ? -2.932 -5.522 -9.941 1.00 88.94 317 VAL A N 1
ATOM 2232 C CA . VAL A 1 317 ? -4.016 -4.724 -10.526 1.00 88.94 317 VAL A CA 1
ATOM 2233 C C . VAL A 1 317 ? -3.521 -3.308 -10.791 1.00 88.94 317 VAL A C 1
ATOM 2235 O O . VAL A 1 317 ? -2.668 -2.812 -10.049 1.00 88.94 317 VAL A O 1
ATOM 2238 N N . ALA A 1 318 ? -4.024 -2.656 -11.840 1.00 89.38 318 ALA A N 1
ATOM 2239 C CA . ALA A 1 318 ? -3.598 -1.303 -12.184 1.00 89.38 318 ALA A CA 1
ATOM 2240 C C . ALA A 1 318 ? -4.728 -0.403 -12.709 1.00 89.38 318 ALA A C 1
ATOM 2242 O O . ALA A 1 318 ? -5.416 -0.702 -13.683 1.00 89.38 318 ALA A O 1
ATOM 2243 N N . ALA A 1 319 ? -4.843 0.772 -12.096 1.00 87.31 319 ALA A N 1
ATOM 2244 C CA . ALA A 1 319 ? -5.767 1.837 -12.453 1.00 87.31 319 ALA A CA 1
ATOM 2245 C C . ALA A 1 319 ? -5.036 2.947 -13.234 1.00 87.31 319 ALA A C 1
ATOM 2247 O O . ALA A 1 319 ? -4.985 4.096 -12.803 1.00 87.31 319 ALA A O 1
ATOM 2248 N N . VAL A 1 320 ? -4.442 2.589 -14.377 1.00 86.00 320 VAL A N 1
ATOM 2249 C CA . VAL A 1 320 ? -3.580 3.482 -15.180 1.00 86.00 320 VAL A CA 1
ATOM 2250 C C . VAL A 1 320 ? -4.245 3.926 -16.496 1.00 86.00 320 VAL A C 1
ATOM 2252 O O . VAL A 1 320 ? -5.133 3.214 -16.994 1.00 86.00 320 VAL A O 1
ATOM 2255 N N . PRO A 1 321 ? -3.851 5.076 -17.082 1.00 81.00 321 PRO A N 1
ATOM 2256 C CA . PRO A 1 321 ? -4.270 5.467 -18.429 1.00 81.00 321 PRO A CA 1
ATOM 2257 C C . PRO A 1 321 ? -3.957 4.365 -19.447 1.00 81.00 321 PRO A C 1
ATOM 2259 O O . PRO A 1 321 ? -2.917 3.719 -19.356 1.00 81.00 321 PRO A O 1
ATOM 2262 N N . GLU A 1 322 ? -4.887 4.109 -20.371 1.00 82.56 322 GLU A N 1
ATOM 2263 C CA . GLU A 1 322 ? -4.757 3.137 -21.479 1.00 82.56 322 GLU A CA 1
ATOM 2264 C C . GLU A 1 322 ? -4.454 1.673 -21.074 1.00 82.56 322 GLU A C 1
ATOM 2266 O O . GLU A 1 322 ? -4.380 0.798 -21.928 1.00 82.56 322 GLU A O 1
ATOM 2271 N N . GLY A 1 323 ? -4.324 1.375 -19.775 1.00 86.88 323 GLY A N 1
ATOM 2272 C CA . GLY A 1 323 ? -3.941 0.055 -19.266 1.00 86.88 323 GLY A CA 1
ATOM 2273 C C . GLY A 1 323 ? -2.460 -0.294 -19.466 1.00 86.88 323 GLY A C 1
ATOM 2274 O O . GLY A 1 323 ? -2.041 -1.366 -19.039 1.00 86.88 323 GLY A O 1
ATOM 2275 N N . GLN A 1 324 ? -1.652 0.572 -20.086 1.00 92.06 324 GLN A N 1
ATOM 2276 C CA . GLN A 1 324 ? -0.267 0.242 -20.418 1.00 92.06 324 GLN A CA 1
ATOM 2277 C C . GLN A 1 324 ? 0.651 0.312 -19.190 1.00 92.06 324 GLN A C 1
ATOM 2279 O O . GLN A 1 324 ? 0.680 1.304 -18.462 1.00 92.06 324 GLN A O 1
ATOM 2284 N N . LEU A 1 325 ? 1.462 -0.730 -19.006 1.00 95.00 325 LEU A N 1
ATOM 2285 C CA . LEU A 1 325 ? 2.476 -0.818 -17.961 1.00 95.00 325 LEU A CA 1
ATOM 2286 C C . LEU A 1 325 ? 3.867 -1.031 -18.561 1.00 95.00 325 LEU A C 1
ATOM 2288 O O . LEU A 1 325 ? 4.040 -1.718 -19.571 1.00 95.00 325 LEU A O 1
ATOM 2292 N N . VAL A 1 326 ? 4.867 -0.480 -17.882 1.00 96.25 326 VAL A N 1
ATOM 2293 C CA . VAL A 1 326 ? 6.294 -0.724 -18.112 1.00 96.25 326 VAL A CA 1
ATOM 2294 C C . VAL A 1 326 ? 6.908 -1.290 -16.837 1.00 96.25 326 VAL A C 1
ATOM 2296 O O . VAL A 1 326 ? 6.588 -0.847 -15.732 1.00 96.25 326 VAL A O 1
ATOM 2299 N N . TRP A 1 327 ? 7.791 -2.271 -16.982 1.00 96.56 327 TRP A N 1
ATOM 2300 C CA . TRP A 1 327 ? 8.464 -2.911 -15.856 1.00 96.56 327 TRP A CA 1
ATOM 2301 C C . TRP A 1 327 ? 9.944 -3.127 -16.150 1.00 96.56 327 TRP A C 1
ATOM 2303 O O . TRP A 1 327 ? 10.343 -3.320 -17.300 1.00 96.56 327 TRP A O 1
ATOM 2313 N N . TRP A 1 328 ? 10.760 -3.098 -15.101 1.00 96.50 328 TRP A N 1
ATOM 2314 C CA . TRP A 1 328 ? 12.183 -3.410 -15.164 1.00 96.50 328 TRP A CA 1
ATOM 2315 C C . TRP A 1 328 ? 12.662 -4.038 -13.857 1.00 96.50 328 TRP A C 1
ATOM 2317 O O . TRP A 1 328 ? 12.070 -3.854 -12.792 1.00 96.50 328 TRP A O 1
ATOM 2327 N N . VAL A 1 329 ? 13.745 -4.800 -13.960 1.00 95.94 329 VAL A N 1
ATOM 2328 C CA . VAL A 1 329 ? 14.426 -5.445 -12.842 1.00 95.94 329 VAL A CA 1
ATOM 2329 C C . VAL A 1 329 ? 15.855 -4.931 -12.806 1.00 95.94 329 VAL A C 1
ATOM 2331 O O . VAL A 1 329 ? 16.572 -5.027 -13.803 1.00 95.94 329 VAL A O 1
ATOM 2334 N N . SER A 1 330 ? 16.277 -4.417 -11.656 1.00 95.50 330 SER A N 1
ATOM 2335 C CA . SER A 1 330 ? 17.654 -3.989 -11.407 1.00 95.50 330 SER A CA 1
ATOM 2336 C C . SER A 1 330 ? 18.310 -4.870 -10.351 1.00 95.50 330 SER A C 1
ATOM 2338 O O . SER A 1 330 ? 17.710 -5.149 -9.316 1.00 95.50 330 SER A O 1
ATOM 2340 N N . ASP A 1 331 ? 19.552 -5.282 -10.578 1.00 93.31 331 ASP A N 1
ATOM 2341 C CA . ASP A 1 331 ? 20.402 -5.877 -9.545 1.00 93.31 331 ASP A CA 1
ATOM 2342 C C . ASP A 1 331 ? 20.680 -4.839 -8.443 1.00 93.31 331 ASP A C 1
ATOM 2344 O O . ASP A 1 331 ? 21.079 -3.710 -8.738 1.00 93.31 331 ASP A O 1
ATOM 2348 N N . LEU A 1 332 ? 20.435 -5.179 -7.171 1.00 91.12 332 LEU A N 1
ATOM 2349 C CA . LEU A 1 332 ? 20.511 -4.195 -6.083 1.00 91.12 332 LEU A CA 1
ATOM 2350 C C . LEU A 1 332 ? 21.955 -3.758 -5.783 1.00 91.12 332 LEU A C 1
ATOM 2352 O O . LEU A 1 332 ? 22.172 -2.623 -5.363 1.00 91.12 332 LEU A O 1
ATOM 2356 N N . ALA A 1 333 ? 22.936 -4.643 -5.981 1.00 90.69 333 ALA A N 1
ATOM 2357 C CA . ALA A 1 333 ? 24.328 -4.393 -5.611 1.00 90.69 333 ALA A CA 1
ATOM 2358 C C . ALA A 1 333 ? 25.056 -3.490 -6.621 1.00 90.69 333 ALA A C 1
ATOM 2360 O O . ALA A 1 333 ? 25.839 -2.622 -6.235 1.00 90.69 333 ALA A O 1
ATOM 2361 N N . SER A 1 334 ? 24.797 -3.692 -7.912 1.00 92.75 334 SER A N 1
ATOM 2362 C CA . SER A 1 334 ? 25.398 -2.947 -9.023 1.00 92.75 334 SER A CA 1
ATOM 2363 C C . SER A 1 334 ? 24.517 -1.812 -9.552 1.00 92.75 334 SER A C 1
ATOM 2365 O O . SER A 1 334 ? 25.025 -0.904 -10.210 1.00 92.75 334 SER A O 1
ATOM 2367 N N . GLY A 1 335 ? 23.205 -1.863 -9.303 1.00 90.94 335 GLY A N 1
ATOM 2368 C CA . GLY A 1 335 ? 22.214 -0.975 -9.915 1.00 90.94 335 GLY A CA 1
ATOM 2369 C C . GLY A 1 335 ? 21.958 -1.255 -11.401 1.00 90.94 335 GLY A C 1
ATOM 2370 O O . GLY A 1 335 ? 21.215 -0.505 -12.035 1.00 90.94 335 GLY A O 1
ATOM 2371 N N . ALA A 1 336 ? 22.564 -2.298 -11.977 1.00 93.62 336 ALA A N 1
ATOM 2372 C CA . ALA A 1 336 ? 22.413 -2.629 -13.388 1.00 93.62 336 ALA A CA 1
ATOM 2373 C C . ALA A 1 336 ? 21.009 -3.173 -13.682 1.00 93.62 336 ALA A C 1
ATOM 2375 O O . ALA A 1 336 ? 20.502 -4.030 -12.960 1.00 93.62 336 ALA A O 1
ATOM 2376 N N . GLU A 1 337 ? 20.386 -2.707 -14.763 1.00 95.12 337 GLU A N 1
ATOM 2377 C CA . GLU A 1 337 ? 19.158 -3.311 -15.279 1.00 95.12 337 GLU A CA 1
ATOM 2378 C C . GLU A 1 337 ? 19.470 -4.674 -15.909 1.00 95.12 337 GLU A C 1
ATOM 2380 O O . GLU A 1 337 ? 20.327 -4.775 -16.787 1.00 95.12 337 GLU A O 1
ATOM 2385 N N . VAL A 1 338 ? 18.775 -5.715 -15.447 1.00 94.69 338 VAL A N 1
ATOM 2386 C CA . VAL A 1 338 ? 18.953 -7.107 -15.894 1.00 94.69 338 VAL A CA 1
ATOM 2387 C C . VAL A 1 338 ? 17.780 -7.618 -16.732 1.00 94.69 338 VAL A C 1
ATOM 2389 O O . VAL A 1 338 ? 17.952 -8.554 -17.508 1.00 94.69 338 VAL A O 1
ATOM 2392 N N . ALA A 1 339 ? 16.601 -6.999 -16.616 1.00 94.31 339 ALA A N 1
ATOM 2393 C CA . ALA A 1 339 ? 15.435 -7.296 -17.446 1.00 94.31 339 ALA A CA 1
ATOM 2394 C C . ALA A 1 339 ? 14.510 -6.074 -17.562 1.00 94.31 339 ALA A C 1
ATOM 2396 O O . ALA A 1 339 ? 14.447 -5.248 -16.652 1.00 94.31 339 ALA A O 1
ATOM 2397 N N . ARG A 1 340 ? 13.757 -5.986 -18.663 1.00 95.44 340 ARG A N 1
ATOM 2398 C CA . ARG A 1 340 ? 12.737 -4.958 -18.917 1.00 95.44 340 ARG A CA 1
ATOM 2399 C C . ARG A 1 340 ? 11.667 -5.501 -19.855 1.00 95.44 340 ARG A C 1
ATOM 2401 O O . ARG A 1 340 ? 11.977 -6.274 -20.758 1.00 95.44 340 ARG A O 1
ATOM 2408 N N . GLY A 1 341 ? 10.440 -5.019 -19.703 1.00 95.31 341 GLY A N 1
ATOM 2409 C CA . GLY A 1 341 ? 9.373 -5.248 -20.665 1.00 95.31 341 GLY A CA 1
ATOM 2410 C C . GLY A 1 341 ? 8.164 -4.348 -20.441 1.00 95.31 341 GLY A C 1
ATOM 2411 O O . GLY A 1 341 ? 8.220 -3.329 -19.748 1.00 95.31 341 GLY A O 1
ATOM 2412 N N . THR A 1 342 ? 7.061 -4.741 -21.065 1.00 95.00 342 THR A N 1
ATOM 2413 C CA . THR A 1 342 ? 5.744 -4.122 -20.919 1.00 95.00 342 THR A CA 1
ATOM 2414 C C . THR A 1 342 ? 4.733 -5.151 -20.426 1.00 95.00 342 THR A C 1
ATOM 2416 O O . THR A 1 342 ? 4.966 -6.359 -20.495 1.00 95.00 342 THR A O 1
ATOM 2419 N N . ALA A 1 343 ? 3.605 -4.665 -19.921 1.00 93.25 343 ALA A N 1
ATOM 2420 C CA . ALA A 1 343 ? 2.406 -5.455 -19.670 1.00 93.25 343 ALA A CA 1
ATOM 2421 C C . ALA A 1 343 ? 1.169 -4.602 -19.988 1.00 93.25 343 ALA A C 1
ATOM 2423 O O . ALA A 1 343 ? 1.273 -3.380 -20.124 1.00 93.25 343 ALA A O 1
ATOM 2424 N N . ILE A 1 344 ? 0.006 -5.240 -20.104 1.00 90.56 344 ILE A N 1
ATOM 2425 C CA . ILE A 1 344 ? -1.285 -4.556 -20.215 1.00 90.56 344 ILE A CA 1
ATOM 2426 C C . ILE A 1 344 ? -2.138 -4.971 -19.016 1.00 90.56 344 ILE A C 1
ATOM 2428 O O . ILE A 1 344 ? -2.148 -6.136 -18.617 1.00 90.56 344 ILE A O 1
ATOM 2432 N N . ALA A 1 345 ? -2.796 -3.989 -18.408 1.00 88.38 345 ALA A N 1
ATOM 2433 C CA . ALA A 1 345 ? -3.811 -4.172 -17.387 1.00 88.38 345 ALA A CA 1
ATOM 2434 C C . ALA A 1 345 ? -5.184 -4.250 -18.061 1.00 88.38 345 ALA A C 1
ATOM 2436 O O . ALA A 1 345 ? -5.852 -3.232 -18.275 1.00 88.38 345 ALA A O 1
ATOM 2437 N N . ASP A 1 346 ? -5.570 -5.469 -18.420 1.00 78.19 346 ASP A N 1
ATOM 2438 C CA . ASP A 1 346 ? -6.844 -5.765 -19.062 1.00 78.19 346 ASP A CA 1
ATOM 2439 C C . ASP A 1 346 ? -7.975 -5.870 -18.028 1.00 78.19 346 ASP A C 1
ATOM 2441 O O . ASP A 1 346 ? -7.774 -6.203 -16.858 1.00 78.19 346 ASP A O 1
ATOM 2445 N N . GLN A 1 347 ? -9.204 -5.591 -18.463 1.00 60.91 347 GLN A N 1
ATOM 2446 C CA . GLN A 1 347 ? -10.391 -5.996 -17.711 1.00 60.91 347 GLN A CA 1
ATOM 2447 C C . GLN A 1 347 ? -10.524 -7.519 -17.832 1.00 60.91 347 GLN A C 1
ATOM 2449 O O . GLN A 1 347 ? -10.747 -8.014 -18.936 1.00 60.91 347 GLN A O 1
ATOM 2454 N N . ASP A 1 348 ? -10.446 -8.257 -16.722 1.00 50.78 348 ASP A N 1
ATOM 2455 C CA . ASP A 1 348 ? -10.963 -9.630 -16.699 1.00 50.78 348 ASP A CA 1
ATOM 2456 C C . ASP A 1 348 ? -12.495 -9.538 -16.869 1.00 50.78 348 ASP A C 1
ATOM 2458 O O . ASP A 1 348 ? -13.155 -8.935 -16.014 1.00 50.78 348 ASP A O 1
ATOM 2462 N N . PRO A 1 349 ? -13.095 -10.056 -17.963 1.00 41.38 349 PRO A N 1
ATOM 2463 C CA . PRO A 1 349 ? -14.478 -9.745 -18.346 1.00 41.38 349 PRO A CA 1
ATOM 2464 C C . PRO A 1 349 ? -15.568 -10.275 -17.391 1.00 41.38 349 PRO A C 1
ATOM 2466 O O . PRO A 1 349 ? -16.755 -10.146 -17.694 1.00 41.38 349 PRO A O 1
ATOM 2469 N N . GLY A 1 350 ? -15.198 -10.866 -16.249 1.00 43.06 350 GLY A N 1
ATOM 2470 C CA . GLY A 1 350 ? -16.108 -11.267 -15.171 1.00 43.06 350 GLY A CA 1
ATOM 2471 C C . GLY A 1 350 ? -16.094 -10.381 -13.914 1.00 43.06 350 GLY A C 1
ATOM 2472 O O . GLY A 1 350 ? -16.931 -10.600 -13.037 1.00 43.06 350 GLY A O 1
ATOM 2473 N N . ALA A 1 351 ? -15.179 -9.412 -13.790 1.00 44.72 351 ALA A N 1
ATOM 2474 C CA . ALA A 1 351 ? -14.906 -8.706 -12.532 1.00 44.72 351 ALA A CA 1
ATOM 2475 C C . ALA A 1 351 ? -15.139 -7.184 -12.614 1.00 44.72 351 ALA A C 1
ATOM 2477 O O . ALA A 1 351 ? -14.197 -6.401 -12.617 1.00 44.72 351 ALA A O 1
ATOM 2478 N N . GLY A 1 352 ? -16.413 -6.777 -12.625 1.00 47.28 352 GLY A N 1
ATOM 2479 C CA . GLY A 1 352 ? -16.836 -5.409 -12.293 1.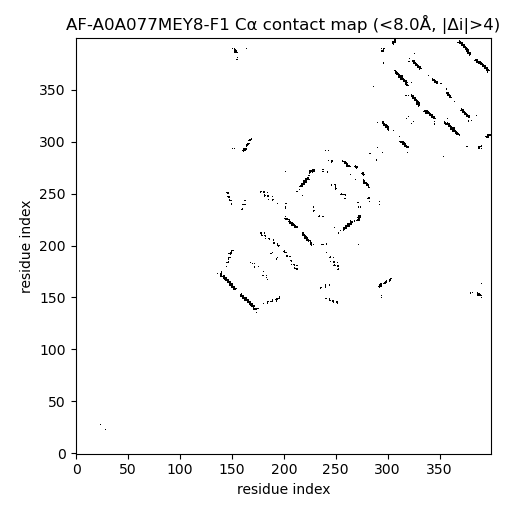00 47.28 352 GLY A CA 1
ATOM 2480 C C . GLY A 1 352 ? -16.364 -4.280 -13.225 1.00 47.28 352 GLY A C 1
ATOM 2481 O O . GLY A 1 352 ? -15.842 -4.495 -14.315 1.00 47.28 352 GLY A O 1
ATOM 2482 N N . THR A 1 353 ? -16.648 -3.041 -12.814 1.00 51.72 353 THR A N 1
ATOM 2483 C CA . THR A 1 353 ? -16.350 -1.808 -13.571 1.00 51.72 353 THR A CA 1
ATOM 2484 C C . THR A 1 353 ? -15.399 -0.872 -12.820 1.00 51.72 353 THR A C 1
ATOM 2486 O O . THR A 1 353 ? -15.241 0.286 -13.205 1.00 51.72 353 THR A O 1
ATOM 2489 N N . SER A 1 354 ? -14.800 -1.317 -11.712 1.00 57.97 354 SER A N 1
ATOM 2490 C CA . SER A 1 354 ? -13.863 -0.506 -10.940 1.00 57.97 354 SER A CA 1
ATOM 2491 C C . SER A 1 354 ? -12.494 -0.475 -11.627 1.00 57.97 354 SER A C 1
ATOM 2493 O O . SER A 1 354 ? -11.976 -1.523 -12.021 1.00 57.97 354 SER A O 1
ATOM 2495 N N . PRO A 1 355 ? -11.816 0.685 -11.703 1.00 55.22 355 PRO A N 1
ATOM 2496 C CA . PRO A 1 355 ? -10.470 0.761 -12.272 1.00 55.22 355 PRO A CA 1
ATOM 2497 C C . PRO A 1 355 ? -9.419 -0.114 -11.564 1.00 55.22 355 PRO A C 1
ATOM 2499 O O . PRO A 1 355 ? -8.371 -0.370 -12.150 1.00 55.22 355 PRO A O 1
ATOM 2502 N N . LEU A 1 356 ? -9.699 -0.588 -10.341 1.00 64.06 356 LEU A N 1
ATOM 2503 C CA . LEU A 1 356 ? -8.856 -1.504 -9.555 1.00 64.06 356 LEU A CA 1
ATOM 2504 C C . LEU A 1 356 ? -9.112 -2.994 -9.828 1.00 64.06 356 LEU A C 1
ATOM 2506 O O . LEU A 1 356 ? -8.460 -3.838 -9.219 1.00 64.06 356 LEU A O 1
ATOM 2510 N N . GLU A 1 357 ? -10.044 -3.324 -10.720 1.00 65.88 357 GLU A N 1
ATOM 2511 C CA . GLU A 1 357 ? -10.334 -4.702 -11.137 1.00 65.88 357 GLU A CA 1
ATOM 2512 C C . GLU A 1 357 ? -9.605 -5.077 -12.444 1.00 65.88 357 GLU A C 1
ATOM 2514 O O . GLU A 1 357 ? -9.664 -6.220 -12.890 1.00 65.88 357 GLU A O 1
ATOM 2519 N N . ARG A 1 358 ? -8.853 -4.138 -13.043 1.00 80.31 358 ARG A N 1
ATOM 2520 C CA . ARG A 1 358 ? -7.976 -4.412 -14.191 1.00 80.31 358 ARG A CA 1
ATOM 2521 C C . ARG A 1 358 ? -6.713 -5.143 -13.751 1.00 80.31 358 ARG A C 1
ATOM 2523 O O . ARG A 1 358 ? -5.791 -4.532 -13.206 1.00 80.31 358 ARG A O 1
ATOM 2530 N N . GLY A 1 359 ? -6.701 -6.455 -13.960 1.00 86.81 359 GLY A N 1
ATOM 2531 C CA . GLY A 1 359 ? -5.574 -7.326 -13.656 1.00 86.81 359 GLY A CA 1
ATOM 2532 C C . GLY A 1 359 ? -4.470 -7.222 -14.705 1.00 86.81 359 GLY A C 1
ATOM 2533 O O . GLY A 1 359 ? -4.736 -7.044 -15.888 1.00 86.81 359 GLY A O 1
ATOM 2534 N N . PHE A 1 360 ? -3.221 -7.378 -14.274 1.00 90.19 360 PHE A N 1
ATOM 2535 C CA . PHE A 1 360 ? -2.085 -7.590 -15.171 1.00 90.19 360 PHE A CA 1
ATOM 2536 C C . PHE A 1 360 ? -1.246 -8.777 -14.700 1.00 90.19 360 PHE A C 1
ATOM 2538 O O . PHE A 1 360 ? -1.214 -9.105 -13.508 1.00 90.19 360 PHE A O 1
ATOM 2545 N N . GLY A 1 361 ? -0.522 -9.385 -15.637 1.00 91.44 361 GLY A N 1
ATOM 2546 C CA . GLY A 1 361 ? 0.452 -10.429 -15.352 1.00 91.44 361 GLY A CA 1
ATOM 2547 C C . GLY A 1 361 ? 1.593 -10.436 -16.363 1.00 91.44 361 GLY A C 1
ATOM 2548 O O . GLY A 1 361 ? 1.396 -10.096 -17.528 1.00 91.44 361 GLY A O 1
ATOM 2549 N N . PHE A 1 362 ? 2.783 -10.803 -15.902 1.00 92.81 362 PHE A N 1
ATOM 2550 C CA . PHE A 1 362 ? 3.944 -11.105 -16.734 1.00 92.81 362 PHE A CA 1
ATOM 2551 C C . PHE A 1 362 ? 4.910 -12.006 -15.963 1.00 92.81 362 PHE A C 1
ATOM 2553 O O . PHE A 1 362 ? 4.915 -12.024 -14.733 1.00 92.81 362 PHE A O 1
ATOM 2560 N N . ASP A 1 363 ? 5.753 -12.728 -16.689 1.00 92.56 363 ASP A N 1
ATOM 2561 C CA . ASP A 1 363 ? 6.714 -13.658 -16.110 1.00 92.56 363 ASP A CA 1
ATOM 2562 C C . ASP A 1 363 ? 8.139 -13.097 -16.188 1.00 92.56 363 ASP A C 1
ATOM 2564 O O . ASP A 1 363 ? 8.586 -12.646 -17.246 1.00 92.56 363 ASP A O 1
ATOM 2568 N N . LEU A 1 364 ? 8.877 -13.154 -15.077 1.00 91.50 364 LEU A N 1
ATOM 2569 C CA . LEU A 1 364 ? 10.324 -12.922 -15.065 1.00 91.50 364 LEU A CA 1
ATOM 2570 C C . LEU A 1 364 ? 11.030 -14.275 -15.147 1.00 91.50 364 LEU A C 1
ATOM 2572 O O . LEU A 1 364 ? 10.938 -15.075 -14.219 1.00 91.50 364 LEU A O 1
ATOM 2576 N N . ALA A 1 365 ? 11.736 -14.538 -16.243 1.00 87.31 365 ALA A N 1
ATOM 2577 C CA . ALA A 1 365 ? 12.444 -15.797 -16.450 1.00 87.31 365 ALA A CA 1
ATOM 2578 C C . ALA A 1 365 ? 13.950 -15.653 -16.193 1.00 87.31 365 ALA A C 1
ATOM 2580 O O . ALA A 1 365 ? 14.570 -14.683 -16.630 1.00 87.31 365 ALA A O 1
ATOM 2581 N N . GLY A 1 366 ? 14.554 -16.663 -15.561 1.00 83.06 366 GLY A N 1
ATOM 2582 C CA . GLY A 1 366 ? 16.004 -16.859 -15.618 1.00 83.06 366 GLY A CA 1
ATOM 2583 C C . GLY A 1 366 ? 16.848 -15.887 -14.790 1.00 83.06 366 GLY A C 1
ATOM 2584 O O . GLY A 1 366 ? 18.017 -15.692 -15.123 1.00 83.06 366 GLY A O 1
ATOM 2585 N N . LEU A 1 367 ? 16.299 -15.280 -13.729 1.00 88.50 367 LEU A N 1
ATOM 2586 C CA . LEU A 1 367 ? 17.113 -14.483 -12.806 1.00 88.50 367 LEU A CA 1
ATOM 2587 C C . LEU A 1 367 ? 18.149 -15.387 -12.097 1.00 88.50 367 LEU A C 1
ATOM 2589 O O . LEU A 1 367 ? 17.770 -16.432 -11.553 1.00 88.50 367 LEU A O 1
ATOM 2593 N N . PRO A 1 368 ? 19.447 -15.018 -12.098 1.00 88.88 368 PRO A N 1
ATOM 2594 C CA . PRO A 1 368 ? 20.469 -15.679 -11.286 1.00 88.88 368 PRO A CA 1
ATOM 2595 C C . PRO A 1 368 ? 20.210 -15.533 -9.780 1.00 88.88 368 PRO A C 1
ATOM 2597 O O . PRO A 1 368 ? 19.330 -14.792 -9.354 1.00 88.88 368 PRO A O 1
ATOM 2600 N N . ALA A 1 369 ? 21.019 -16.206 -8.958 1.00 89.81 369 ALA A N 1
ATOM 2601 C CA . ALA A 1 369 ? 21.025 -15.957 -7.519 1.00 89.81 369 ALA A CA 1
ATOM 2602 C C . ALA A 1 369 ? 21.503 -14.523 -7.216 1.00 89.81 369 ALA A C 1
ATOM 2604 O O . ALA A 1 369 ? 22.555 -14.103 -7.703 1.00 89.81 369 ALA A O 1
ATOM 2605 N N . GLY A 1 370 ? 20.749 -13.794 -6.395 1.00 90.25 370 GLY A N 1
ATOM 2606 C CA . GLY A 1 370 ? 20.990 -12.388 -6.082 1.00 90.25 370 GLY A CA 1
ATOM 2607 C C . GLY A 1 370 ? 19.762 -11.694 -5.490 1.00 90.25 370 GLY A C 1
ATOM 2608 O O . GLY A 1 370 ? 18.667 -12.255 -5.450 1.00 90.25 370 GLY A O 1
ATOM 2609 N N . THR A 1 371 ? 19.950 -10.451 -5.045 1.00 90.69 371 THR A N 1
ATOM 2610 C CA . THR A 1 371 ? 18.864 -9.574 -4.588 1.00 90.69 371 THR A CA 1
ATOM 2611 C C . THR A 1 371 ? 18.576 -8.538 -5.669 1.00 90.69 371 THR A C 1
ATOM 2613 O O . THR A 1 371 ? 19.440 -7.729 -6.019 1.00 90.69 371 THR A O 1
ATOM 2616 N N . TYR A 1 372 ? 17.343 -8.527 -6.167 1.00 91.69 372 TYR A N 1
ATOM 2617 C CA . TYR A 1 372 ? 16.893 -7.652 -7.243 1.00 91.69 372 TYR A CA 1
ATOM 2618 C C . TYR A 1 372 ? 15.775 -6.720 -6.790 1.00 91.69 372 TYR A C 1
ATOM 2620 O O . TYR A 1 372 ? 14.984 -7.023 -5.899 1.00 91.69 372 TYR A O 1
ATOM 2628 N N . ARG A 1 373 ? 15.683 -5.580 -7.461 1.00 91.94 373 ARG A N 1
ATOM 2629 C CA . ARG A 1 373 ? 14.610 -4.602 -7.345 1.00 91.94 373 ARG A CA 1
ATOM 2630 C C . ARG A 1 373 ? 13.727 -4.711 -8.585 1.00 91.94 373 ARG A C 1
ATOM 2632 O O . ARG A 1 373 ? 14.169 -4.347 -9.670 1.00 91.94 373 ARG A O 1
ATOM 2639 N N . LEU A 1 374 ? 12.498 -5.198 -8.427 1.00 93.38 374 LEU A N 1
ATOM 2640 C CA . LEU A 1 374 ? 11.467 -5.130 -9.464 1.00 93.38 374 LEU A CA 1
ATOM 2641 C C . LEU A 1 374 ? 10.711 -3.813 -9.314 1.00 93.38 374 LEU A C 1
ATOM 2643 O O . LEU A 1 374 ? 10.151 -3.545 -8.251 1.00 93.38 374 LEU A O 1
ATOM 2647 N N . SER A 1 375 ? 10.648 -3.032 -10.386 1.00 94.38 375 SER A N 1
ATOM 2648 C CA . SER A 1 375 ? 9.881 -1.793 -10.459 1.00 94.38 375 SER A CA 1
ATOM 2649 C C . SER A 1 375 ? 8.856 -1.870 -11.592 1.00 94.38 375 SER A C 1
ATOM 2651 O O . SER A 1 375 ? 9.159 -2.349 -12.685 1.00 94.38 375 SER A O 1
ATOM 2653 N N . VAL A 1 376 ? 7.632 -1.408 -11.325 1.00 95.19 376 VAL A N 1
ATOM 2654 C CA . VAL A 1 376 ? 6.515 -1.385 -12.283 1.00 95.19 376 VAL A CA 1
ATOM 2655 C C . VAL A 1 376 ? 5.835 -0.022 -12.220 1.00 95.19 376 VAL A C 1
ATOM 2657 O O . VAL A 1 376 ? 5.530 0.467 -11.133 1.00 95.19 376 VAL A O 1
ATOM 2660 N N . GLY A 1 377 ? 5.589 0.587 -13.376 1.00 95.00 377 GLY A N 1
ATOM 2661 C CA . GLY A 1 377 ? 4.901 1.870 -13.514 1.00 95.00 377 GLY A CA 1
ATOM 2662 C C . GLY A 1 377 ? 4.143 1.959 -14.836 1.00 95.00 377 GLY A C 1
ATOM 2663 O O . GLY A 1 377 ? 3.992 0.962 -15.542 1.00 95.00 377 GLY A O 1
ATOM 2664 N N . TYR A 1 378 ? 3.684 3.156 -15.187 1.00 93.69 378 TYR A N 1
ATOM 2665 C CA . TYR A 1 378 ? 2.980 3.436 -16.442 1.00 93.69 378 TYR A CA 1
ATOM 2666 C C . TYR A 1 378 ? 3.642 4.599 -17.200 1.00 93.69 378 TYR A C 1
ATOM 2668 O O . TYR A 1 378 ? 4.280 5.447 -16.570 1.00 93.69 378 TYR A O 1
ATOM 2676 N N . PRO A 1 379 ? 3.541 4.658 -18.539 1.00 94.50 379 PRO A N 1
ATOM 2677 C CA . PRO A 1 379 ? 4.019 5.803 -19.304 1.00 94.50 379 PRO A CA 1
ATOM 2678 C C . PRO A 1 379 ? 3.085 7.010 -19.125 1.00 94.50 379 PRO A C 1
ATOM 2680 O O . PRO A 1 379 ? 1.866 6.893 -19.230 1.00 94.50 379 PRO A O 1
ATOM 2683 N N . SER A 1 380 ? 3.661 8.187 -18.892 1.00 92.06 380 SER A N 1
ATOM 2684 C CA . SER A 1 380 ? 2.959 9.468 -18.931 1.00 92.06 380 SER A CA 1
ATOM 2685 C C . SER A 1 380 ? 2.404 9.732 -20.330 1.00 92.06 380 SER A C 1
ATOM 2687 O O . SER A 1 380 ? 3.146 9.698 -21.315 1.00 92.06 380 SER A O 1
ATOM 2689 N N . ALA A 1 381 ? 1.128 10.112 -20.417 1.00 87.06 381 ALA A N 1
ATOM 2690 C CA . ALA A 1 381 ? 0.521 10.576 -21.667 1.00 87.06 381 ALA A CA 1
ATOM 2691 C C . ALA A 1 381 ? 1.072 11.942 -22.142 1.00 87.06 381 ALA A C 1
ATOM 2693 O O . ALA A 1 381 ? 0.832 12.353 -23.277 1.00 87.06 381 ALA A O 1
ATOM 2694 N N . LYS A 1 382 ? 1.800 12.663 -21.278 1.00 88.44 382 LYS A N 1
ATOM 2695 C CA . LYS A 1 382 ? 2.330 14.011 -21.526 1.00 88.44 382 LYS A CA 1
ATOM 2696 C C . LYS A 1 382 ? 3.687 13.994 -22.225 1.00 88.44 382 LYS A C 1
ATOM 2698 O O . LYS A 1 382 ? 3.917 14.811 -23.116 1.00 88.44 382 LYS A O 1
ATOM 2703 N N . ASP A 1 383 ? 4.587 13.104 -21.808 1.00 90.25 383 ASP A N 1
ATOM 2704 C CA . ASP A 1 383 ? 5.973 13.055 -22.301 1.00 90.25 383 ASP A CA 1
ATOM 2705 C C . ASP A 1 383 ? 6.585 11.642 -22.413 1.00 90.25 383 ASP A C 1
ATOM 2707 O O . ASP A 1 383 ? 7.736 11.508 -22.832 1.00 90.25 383 ASP A O 1
ATOM 2711 N N . GLY A 1 384 ? 5.835 10.585 -22.081 1.00 89.69 384 GLY A N 1
ATOM 2712 C CA . GLY A 1 384 ? 6.315 9.200 -22.102 1.00 89.69 384 GLY A CA 1
ATOM 2713 C C . GLY A 1 384 ? 7.272 8.826 -20.964 1.00 89.69 384 GLY A C 1
ATOM 2714 O O . GLY A 1 384 ? 7.782 7.704 -20.956 1.00 89.69 384 GLY A O 1
ATOM 2715 N N . SER A 1 385 ? 7.524 9.719 -19.998 1.00 93.06 385 SER A N 1
ATOM 2716 C CA . SER A 1 385 ? 8.259 9.384 -18.772 1.00 93.06 385 SER A CA 1
ATOM 2717 C C . SER A 1 385 ? 7.513 8.332 -17.947 1.00 93.06 385 SER A C 1
ATOM 2719 O O . SER A 1 385 ? 6.301 8.168 -18.072 1.00 93.06 385 SER A O 1
ATOM 2721 N N . THR A 1 386 ? 8.221 7.572 -17.110 1.00 94.94 386 THR A N 1
ATOM 2722 C CA . THR A 1 386 ? 7.579 6.537 -16.290 1.00 94.94 386 THR A CA 1
ATOM 2723 C C . THR A 1 386 ? 7.098 7.097 -14.956 1.00 94.94 386 THR A C 1
ATOM 2725 O O . THR A 1 386 ? 7.888 7.611 -14.166 1.00 94.94 386 THR A O 1
ATOM 2728 N N . LEU A 1 387 ? 5.803 6.936 -14.698 1.00 94.62 387 LEU A N 1
ATOM 2729 C CA . LEU A 1 387 ? 5.083 7.415 -13.523 1.00 94.62 387 LEU A CA 1
ATOM 2730 C C . LEU A 1 387 ? 4.478 6.253 -12.722 1.00 94.62 387 LEU A C 1
ATOM 2732 O O . LEU A 1 387 ? 4.506 5.093 -13.138 1.00 94.62 387 LEU A O 1
ATOM 2736 N N . GLY A 1 388 ? 3.951 6.564 -11.536 1.00 91.94 388 GLY A N 1
ATOM 2737 C CA . GLY A 1 388 ? 3.257 5.611 -10.665 1.00 91.94 388 GLY A CA 1
ATOM 2738 C C . GLY A 1 388 ? 4.119 4.464 -10.147 1.00 91.94 388 GLY A C 1
ATOM 2739 O O . GLY A 1 388 ? 3.567 3.433 -9.773 1.00 91.94 388 GLY A O 1
ATOM 2740 N N . VAL A 1 389 ? 5.446 4.620 -10.174 1.00 93.25 389 VAL A N 1
ATOM 2741 C CA . VAL A 1 389 ? 6.393 3.522 -9.965 1.00 93.25 389 VAL A CA 1
ATOM 2742 C C . VAL A 1 389 ? 6.248 2.933 -8.567 1.00 93.25 389 VAL A C 1
ATOM 2744 O O . VAL A 1 389 ? 6.603 3.562 -7.571 1.00 93.25 389 VAL A O 1
ATOM 2747 N N . VAL A 1 390 ? 5.788 1.688 -8.506 1.00 90.75 390 VAL A N 1
ATOM 2748 C CA . VAL A 1 390 ? 5.870 0.844 -7.314 1.00 90.75 390 VAL A CA 1
ATOM 2749 C C . VAL A 1 390 ? 7.037 -0.118 -7.448 1.00 90.75 390 VAL A C 1
ATOM 2751 O O . VAL A 1 390 ? 7.478 -0.445 -8.550 1.00 90.75 390 VAL A O 1
ATOM 2754 N N . THR A 1 391 ? 7.581 -0.542 -6.314 1.00 89.12 391 THR A N 1
ATOM 2755 C CA . THR A 1 391 ? 8.789 -1.364 -6.261 1.00 89.12 391 THR A CA 1
ATOM 2756 C C . THR A 1 391 ? 8.634 -2.465 -5.223 1.00 89.12 391 THR A C 1
ATOM 2758 O O . THR A 1 391 ? 8.108 -2.221 -4.139 1.00 89.12 391 THR A O 1
ATOM 2761 N N . THR A 1 392 ? 9.125 -3.661 -5.543 1.00 86.50 392 THR A N 1
ATOM 2762 C CA . THR A 1 392 ? 9.288 -4.767 -4.595 1.00 86.50 392 THR A CA 1
ATOM 2763 C C . THR A 1 392 ? 10.690 -5.362 -4.702 1.00 86.50 392 THR A C 1
ATOM 2765 O O . THR A 1 392 ? 11.350 -5.260 -5.740 1.00 86.50 392 THR A O 1
ATOM 2768 N N . MET A 1 393 ? 11.145 -5.983 -3.619 1.00 87.25 393 MET A N 1
ATOM 2769 C CA . MET A 1 393 ? 12.398 -6.731 -3.586 1.00 87.25 393 MET A CA 1
ATOM 2770 C C . MET A 1 393 ? 12.151 -8.187 -3.986 1.00 87.25 393 MET A C 1
ATOM 2772 O O . MET A 1 393 ? 11.120 -8.760 -3.632 1.00 87.25 393 MET A O 1
ATOM 2776 N N . LEU A 1 394 ? 13.099 -8.767 -4.718 1.00 86.62 394 LEU A N 1
ATOM 2777 C CA . LEU A 1 394 ? 13.140 -10.174 -5.106 1.00 86.62 394 LEU A CA 1
ATOM 2778 C C . LEU A 1 394 ? 14.453 -10.769 -4.595 1.00 86.62 394 LEU A C 1
ATOM 2780 O O . LEU A 1 394 ? 15.519 -10.381 -5.072 1.00 86.62 394 LEU A O 1
ATOM 2784 N N . ASP A 1 395 ? 14.383 -11.710 -3.658 1.00 86.75 395 ASP A N 1
ATOM 2785 C CA . ASP A 1 395 ? 15.555 -12.440 -3.172 1.00 86.75 395 ASP A CA 1
ATOM 2786 C C . ASP A 1 395 ? 15.578 -13.842 -3.792 1.00 86.75 395 ASP A C 1
ATOM 2788 O O . ASP A 1 395 ? 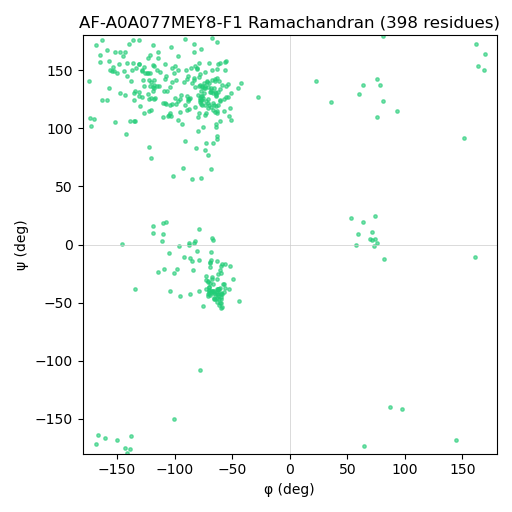14.724 -14.690 -3.510 1.00 86.75 395 ASP A O 1
ATOM 2792 N N . VAL A 1 396 ? 16.552 -14.060 -4.676 1.00 84.94 396 VAL A N 1
ATOM 2793 C CA . VAL A 1 396 ? 16.743 -15.299 -5.435 1.00 84.94 396 VAL A CA 1
ATOM 2794 C C . VAL A 1 396 ? 17.926 -16.054 -4.827 1.00 84.94 396 VAL A C 1
ATOM 2796 O O . VAL A 1 396 ? 19.068 -15.597 -4.897 1.00 84.94 396 VAL A O 1
ATOM 2799 N N . PHE A 1 397 ? 17.669 -17.197 -4.193 1.00 80.88 397 PHE A N 1
ATOM 2800 C CA . PHE A 1 397 ? 18.646 -17.887 -3.341 1.00 80.88 397 PHE A CA 1
ATOM 2801 C C . PHE A 1 397 ? 19.272 -19.083 -4.051 1.00 80.88 397 PHE A C 1
ATOM 2803 O O . PHE A 1 397 ? 18.563 -20.020 -4.396 1.00 80.88 397 PHE A O 1
ATOM 2810 N N . ALA A 1 398 ? 20.598 -19.100 -4.212 1.00 70.88 398 ALA A N 1
ATOM 2811 C CA . ALA A 1 398 ? 21.300 -20.292 -4.690 1.00 70.88 398 ALA A CA 1
ATOM 2812 C C . ALA A 1 398 ? 20.906 -21.535 -3.870 1.00 70.88 398 ALA A C 1
ATOM 2814 O O . ALA A 1 398 ? 20.953 -21.488 -2.638 1.00 70.88 398 ALA A O 1
ATOM 2815 N N . GLU A 1 399 ? 20.543 -22.634 -4.543 1.00 62.84 399 GLU A N 1
ATOM 2816 C CA . GLU A 1 399 ? 20.450 -23.936 -3.877 1.00 62.84 399 GLU A CA 1
ATOM 2817 C C . GLU A 1 399 ? 21.836 -24.304 -3.318 1.00 62.84 399 GLU A C 1
ATOM 2819 O O . GLU A 1 399 ? 22.855 -24.092 -3.985 1.00 62.84 399 GLU A O 1
ATOM 2824 N N . GLY A 1 400 ? 21.863 -24.764 -2.063 1.00 49.50 400 GLY A N 1
ATOM 2825 C CA . GLY A 1 400 ? 23.082 -25.001 -1.276 1.00 49.50 400 GLY A CA 1
ATOM 2826 C C . GLY A 1 400 ? 23.529 -26.455 -1.225 1.00 49.50 400 GLY A C 1
ATOM 2827 O O . GLY A 1 400 ? 22.659 -27.343 -1.358 1.00 49.50 400 GLY A O 1
#

Foldseek 3Di:
DDDDDDDDDDDDDDDDDPPPPDPDDVVNVVVVVVVVVVVVVDDDDPCVVVVVVVVPDDDDDDDDDDDDDDDDDDPDDDDDDDDDDDDDDDDDDDDDDDDDDDDDDDDDDDDDDDDDDDDDDDDDDDDDDDDDPPPPQPFDFFDKAKAWAWDWWADPVGIAIAIAIAIDGDRQPGDDDLFSLLQVRLQCCLPVRQDDPPDDGQNNPKHFPGWDDDLAEIETEIQAQGAQQPDPVCPRVQVLSVVSSQVRSQRSSPNHWRWYAYHYPVRDQHHNNHHGRGDTDTQDDDLCNPNHHQQKYWPDDHDDAAAAQDKGKTKTAGLDPPQKKKKWKAAPVPRDTPDIDIWGQQQPVVFDDHSRNRMIIDIDGGHGAGKMKIWMFGAHPPHGDGISIDIDIHGHHYDD

Nearest PDB structures (foldseek):
  3rrq-assembly1_A  TM=5.430E-01  e=8.539E-04  Homo sapiens
  5jpn-assembly1_B  TM=5.253E-01  e=3.358E-03  Homo sapiens
  5jpm-assembly1_B  TM=5.107E-01  e=1.113E-02  Homo sapiens
  3m7o-assembly3_C  TM=3.849E-01  e=9.930E-03  Mus musculus

Mean predicted aligned error: 18.44 Å

Secondary structure (DSSP, 8-state):
-----------PPPPPPP---PPPPHHHHHHHHHHHHHHTT-----THHHHHHHHTPPPPPPPP----------PPPPP--------PPPPPPP---------------------------------------------PPPEEEEEEEEEEEEETTEEEEEEEEEEEEE--SSS--HHHHHHHHHHHHHTGGG-BTTB--TTTT--EEEEEE-SS-EEEEESS------SGGGHHHHHHHHHHHHHHHHHHH-SS---EEEEETT--SEETTTEETTSEE---SSGGGGGTB-SEEEEESPSS-B-TT-EEEEEEEE--GGGEEEEEEEETTT--EEEEEEEE-EE-TTS-S-GGGEEEEEEEE-PPSEEEEEEEEEE-TTT--EEEEEEEEEEEPPP-

Sequence (400 aa):
MTRPQGPHDAGVPGGARADGSGPDDPIEAALRAALSREAASITPGDRLAEVRSRATAPVAPRRSWLLALGSAAAVGAIVVGGIAAANRPWAPPGGGVGASTPGQSSSSLVTSAASPPSSETASASVTSRTSGSSSSTSAGGPVTLPAYVLVRIATDDGEHWRLGRTFLSVGLPGSDTPAARVQAALEYAIGPGTRVDGLPSPWGSVGIVDVSATPDLITVTLSGPGSQLTDPADAELALMARQLLVWTAQAAYGKGRVPVTFRVEQRTQVLLGRYPAGAAYDRPNSDAILTELAPVLLTRPGPGPITPGDTIPVTGVAAVPEGQLVWWVSDLASGAEVARGTAIADQDPGAGTSPLERGFGFDLAGLPAGTYRLSVGYPSAKDGSTLGVVTTMLDVFAEG

Organism: NCBI:txid1193518

Radius of gyration: 32.18 Å; Cα contacts (8 Å, |Δi|>4): 618; chains: 1; bounding box: 106×84×92 Å

pLDDT: mean 73.33, std 24.31, range [25.06, 98.5]

Solvent-accessible surface area (backbone atoms only — not comparable to full-atom values): 24825 Å² total; per-residue (Å²): 140,87,85,89,84,86,81,88,87,89,81,87,81,82,80,81,78,78,84,79,79,67,81,78,52,70,65,57,56,49,50,55,56,46,54,55,53,54,58,71,65,65,72,88,72,88,53,67,64,58,56,51,58,69,72,70,66,82,83,79,88,80,83,88,82,82,90,82,85,86,84,81,92,80,81,82,86,75,91,76,84,86,79,91,78,90,81,80,90,85,78,83,88,84,78,87,84,87,88,86,84,89,84,88,87,87,84,86,91,88,85,90,80,89,84,86,90,86,89,87,89,85,90,80,91,77,82,89,76,94,65,89,77,75,80,72,74,73,75,46,70,67,44,80,36,42,25,26,26,53,39,75,29,45,51,100,93,44,77,43,60,22,35,33,48,49,53,41,63,40,69,57,88,62,77,94,38,55,30,57,40,20,42,60,26,40,48,40,28,48,49,68,24,35,62,41,94,98,51,85,39,60,32,78,86,42,48,76,74,49,53,50,62,54,89,76,39,32,42,39,32,24,61,42,47,44,43,74,42,68,53,78,87,33,47,58,52,44,49,44,60,54,43,37,51,42,53,10,35,25,53,29,48,66,79,54,90,41,32,32,28,38,42,30,75,78,67,55,60,44,29,29,60,74,42,60,24,80,43,80,41,69,77,68,94,55,79,63,40,66,71,44,38,41,42,40,32,54,69,29,74,62,63,67,83,37,61,49,55,45,74,45,60,31,31,29,29,28,52,49,78,95,24,45,33,40,36,39,30,25,37,62,89,80,62,47,76,80,48,74,55,71,43,56,28,43,72,52,95,85,48,83,87,53,57,71,43,12,39,30,63,52,71,51,69,57,51,63,59,46,52,32,38,40,36,39,27,27,63,37,93,86,80,59,51,82,23,37,56,38,74,49,81,43,54,23,46,68,88,130